Protein AF-0000000081107560 (afdb_homodimer)

Sequence (722 aa):
MDALKNELRTTYAALNATFRDHLESQGFDDAIIDHYVQVSMVKVSGILRAVSNPMQCFSANVGTGKLHRGLATLYIGKQLAKNEVTEEQSSQLCVLGWLVEMLGAHYLILDDIMDESTTRRGEPCWYRQPHIGLMAINDACILKSAIFFFLKKFLRQHPAYIDIVELFVDLGLHTELGQLGDLAAAKEEDIGTFTKEQYWSIVKEKSSYSISGPIMIALEYWRLATPKNLEQTHTFAVALGEYFQVNDDYIDVYGDYEITGKHGTDIQDNKCSWLITEALSRANKEQRSCLLQNYGKKEPSQIDVVKKVFGELDLPKAFKEYEETQRAKIEGIIAAMDEGEGLKREIFLMLFQGFRKGRQFMDALKNELRTTYAALNATFRDHLESQGFDDAIIDHYVQVSMVKVSGILRAVSNPMQCFSANVGTGKLHRGLATLYIGKQLAKNEVTEEQSSQLCVLGWLVEMLGAHYLILDDIMDESTTRRGEPCWYRQPHIGLMAINDACILKSAIFFFLKKFLRQHPAYIDIVELFVDLGLHTELGQLGDLAAAKEEDIGTFTKEQYWSIVKEKSSYSISGPIMIALEYWRLATPKNLEQTHTFAVALGEYFQVNDDYIDVYGDYEITGKHGTDIQDNKCSWLITEALSRANKEQRSCLLQNYGKKEPSQIDVVKKVFGELDLPKAFKEYEETQRAKIEGIIAAMDEGEGLKREIFLMLFQGFRKGRQF

Solvent-accessible surface area (backbone atoms only — not comparable to full-atom values): 37793 Å² total; per-residue (Å²): 110,68,67,58,49,51,54,42,56,62,50,46,57,54,54,44,52,52,48,46,50,49,43,53,72,72,63,55,53,64,70,57,46,44,42,44,50,44,58,41,63,40,65,57,92,82,40,73,34,70,38,70,34,71,74,7,56,45,44,51,49,45,70,42,81,71,52,30,56,18,49,46,16,32,51,46,34,61,67,58,45,89,58,85,77,45,72,67,55,49,50,48,35,34,51,52,10,50,40,52,33,28,47,50,31,23,49,51,51,49,47,35,58,60,66,63,50,64,62,50,95,85,33,65,24,70,44,66,34,88,92,41,37,59,55,39,56,50,50,26,50,38,38,49,33,45,40,55,53,50,43,54,72,72,32,58,83,44,92,41,31,67,61,48,54,51,45,55,43,50,45,48,36,44,33,41,52,15,46,46,43,49,56,56,49,30,64,48,83,58,64,83,70,58,42,60,68,56,36,50,53,30,40,53,37,38,35,22,40,71,57,31,44,33,55,52,52,29,27,32,70,71,70,41,63,40,73,65,54,47,48,52,44,48,55,49,17,40,52,50,22,45,52,50,50,46,50,50,46,48,35,26,66,72,37,57,40,94,78,68,68,34,82,29,56,51,47,33,56,30,46,69,39,58,65,58,29,52,42,64,75,68,45,51,73,68,52,40,49,50,40,66,72,22,57,43,34,77,51,66,72,33,43,49,51,43,53,47,51,42,54,76,68,41,45,69,58,54,48,52,54,48,49,56,53,51,50,53,50,47,52,51,52,51,71,67,57,73,46,88,72,60,52,59,59,65,57,57,53,50,54,54,52,24,54,69,72,71,35,63,85,109,67,67,58,49,51,55,42,56,61,50,48,57,55,54,45,51,52,51,45,52,49,42,54,72,73,63,55,54,64,72,56,47,44,42,44,50,43,58,40,63,39,66,56,93,82,40,73,34,70,39,71,37,70,74,8,57,45,44,50,49,44,71,42,80,72,51,28,56,18,50,45,15,33,52,45,36,61,68,58,45,90,58,87,77,46,72,67,55,49,51,48,36,34,51,52,9,50,41,50,32,28,47,51,31,22,50,50,52,48,47,34,58,60,66,64,48,64,61,50,94,83,33,65,25,69,41,67,35,88,93,41,36,58,55,39,55,50,50,24,51,38,39,48,35,45,40,55,52,50,42,52,73,74,34,59,83,43,92,37,32,66,61,48,53,51,44,55,43,52,46,48,37,44,33,41,54,16,46,45,44,50,56,56,49,30,64,49,83,59,65,84,70,58,39,59,67,58,37,50,55,31,39,52,37,39,36,20,42,70,59,30,44,33,54,52,51,28,26,34,69,69,71,41,63,40,72,66,53,48,50,54,45,48,56,48,17,38,52,51,23,46,52,49,50,48,50,50,47,47,35,27,67,70,38,56,39,93,78,69,66,33,82,30,57,50,46,34,55,30,46,71,39,58,63,57,31,53,42,65,75,68,43,51,74,70,54,42,50,50,38,67,72,23,57,43,34,75,52,65,72,33,45,49,51,44,52,47,50,42,52,75,67,41,45,69,59,54,48,52,55,48,49,54,54,50,50,52,49,47,51,51,53,50,70,68,56,74,45,87,70,61,52,58,60,65,57,56,53,49,55,54,52,23,54,69,72,71,35,63,83

Secondary structure (DSSP, 8-state):
-HHHHHHHHHHHHHHHHHHHHHHHHTT--HHHHHHHT-EEEEEETTEEEEEE-TTSHHHHHTSSS--HHHHHHHHHHHHH-SSPPPHHHHHHHHHHHHHHHHHHHHHHHHHHHHTT--EETTEE-GGGSTTTTTHHHHHHHHHHHHHHHHHHHHHTTSTTHHHHHHHHHHHHHHHHHHHHHHHHHHT-S-GGG--HHHHHHHHHHHHHHHHHHHHHHHHHHTT---HHHHHHHHHHHHHHHHHHHHHHHHHHHHS-HHHH---SHHHHTT---HHHHHHHHH--HHHHHHHHHHTT---HHHHHHHHHHHHHTTHHHHHHHHHHHHHHHHHHHHHT---TTS--HHHHHHHHHHHHTS---/-HHHHHHHHHHHHHHHHHHHHHHHHTT--HHHHHHHT-EEEEEETTEEEEEE-TTSHHHHHTSSS--HHHHHHHHHHHHH-SSPPPHHHHHHHHHHHHHHHHHHHHHHHHHHHHTT--EETTEE-GGGSTTTTTHHHHHHHHHHHHHHHHHHHHHTTSTTHHHHHHHHHHHHHHHHHHHHHHHHHHT-S-GGG--HHHHHHHHHHHHHHHHHHHHHHHHHHTT---HHHHHHHHHHHHHHHHHHHHHHHHHHHHS-HHHH---SHHHHTT---HHHHHHHHH--HHHHHHHHHHTT---HHHHHHHHHHHHHTTHHHHHHHHHHHHHHHHHHHHHT---TTS--HHHHHHHHHHHHTS---

InterPro domains:
  IPR000092 Polyprenyl synthetase-like [PF00348] (57-312)
  IPR008949 Isoprenoid synthase domain superfamily [G3DSA:1.10.600.10] (1-355)
  IPR008949 Isoprenoid synthase domain superfamily [SSF48576] (55-342)
  IPR033749 Polyprenyl synthetase, conserved site [PS00444] (240-252)
  IPR033749 Polyprenyl synthetase, conserved site [PS00723] (108-122)
  IPR039702 Farnesyl pyrophosphate synthase-like [PTHR11525] (55-353)

pLDDT: mean 87.37, std 13.81, range [34.19, 98.31]

Radius of gyration: 26.96 Å; Cα contacts (8 Å, |Δi|>4): 966; chains: 2; bounding box: 60×74×72 Å

Foldseek 3Di:
DVVLVVLLLVLVLVLLVVVLVVCVVVPHDPVVNCQARDQQQDQDPNDRDRDPPCNHLCCVQQVDDQLLLLSLLLVLLCVLDPDHQDPLNSSVSSLLSSLLSLLVSLVQLVVCVLLVPQDDPRHGRPLNPPPCNPVSNVSSVVSNVVSLVSLCVRPVPQPLSVVLVVLSVVLNVQQVVLVVLFSVQLPDLFLLPQAPVSQLVSLLRNQLSSQLVSNCNSCSRVVLNDPQSSVLSSVLSSLVSVLLQLVVQVCLDPNDCVVPVHHNSCQQSSTSGPLSNVLSVQDDPVLNVLSRVQGNHDDPVSSVSVSVSSVVSVVVVVNVVVNVVSVVVSVVSLVPRDCPSSDDSVSSVVCSVCVVVVNSD/DVVLVVLLLVLVVVLLVVVLVVCVVVPHDPVVNCQARDQQQDQDPNDRDRDPPCNHLCCVQQVDDQLLLLSLLLVLLCVLDPDHQDPLNSSVSSLLSSLLSLLVSLVQLVVCVLLVPQDDPRHGRPLNPPPCNPVSNVSSVVSNVVSLVSLCVRPVPQPLSVVLVVLSVVLNVQQVVLVVLFSVQLPDLFLLPQAPVSQLVSLLRNFLSSQLVSNCNSCSRVVLNDPQSSVLSSVLSSLVSVLLQLVVQCCLDPNDCVVPVHHNSCQQSSTSGPLSNVLSVQDDPVLNVLSRVQGNHDDPVSSVSVSVSSVVSVVVVVNVVVNVVSLVVSVVSLVPRDCPSSDDSVSSVVCSVCVVVVNSD

Nearest PDB structures (foldseek):
  8a70-assembly1_A  TM=9.250E-01  e=1.402E-19  Phaedon cochleariae
  4kk2-assembly1_B  TM=9.073E-01  e=6.675E-18  Artemisia spiciformis
  4p0x-assembly1_A-2  TM=8.686E-01  e=2.293E-18  Homo sapiens
  6b07-assembly2_C-2  TM=9.559E-01  e=7.237E-17  Choristoneura fumiferana
  6b06-assembly1_A  TM=9.512E-01  e=6.398E-17  Choristoneura fumiferana

Structure (mmCIF, N/CA/C/O backbone):
data_AF-0000000081107560-model_v1
#
loop_
_entity.id
_entity.type
_entity.pdbx_description
1 polymer '(2E,6E)-farnesyl diphosphate synthase'
#
loop_
_atom_site.group_PDB
_atom_site.id
_atom_site.type_symbol
_atom_site.label_atom_id
_atom_site.label_alt_id
_atom_site.label_comp_id
_atom_site.label_asym_id
_atom_site.label_entity_id
_atom_site.label_seq_id
_atom_site.pdbx_PDB_ins_code
_atom_site.Cartn_x
_atom_site.Cartn_y
_atom_site.Cartn_z
_atom_site.occupancy
_atom_site.B_iso_or_equiv
_atom_site.auth_seq_id
_atom_site.auth_comp_id
_atom_site.auth_asym_id
_atom_site.auth_atom_id
_atom_site.pdbx_PDB_model_num
ATOM 1 N N . MET A 1 1 ? -10.594 -9.305 -29.797 1 77.12 1 MET A N 1
ATOM 2 C CA . MET A 1 1 ? -9.641 -8.773 -28.812 1 77.12 1 MET A CA 1
ATOM 3 C C . MET A 1 1 ? -9.43 -7.277 -29.016 1 77.12 1 MET A C 1
ATOM 5 O O . MET A 1 1 ? -9.422 -6.512 -28.062 1 77.12 1 MET A O 1
ATOM 9 N N . ASP A 1 2 ? -9.523 -6.832 -30.234 1 80.88 2 ASP A N 1
ATOM 10 C CA . ASP A 1 2 ? -9.305 -5.418 -30.516 1 80.88 2 ASP A CA 1
ATOM 11 C C . ASP A 1 2 ? -10.477 -4.57 -30.016 1 80.88 2 ASP A C 1
ATOM 13 O O . ASP A 1 2 ? -10.273 -3.486 -29.469 1 80.88 2 ASP A O 1
ATOM 17 N N . ALA A 1 3 ? -11.648 -5.133 -30.188 1 86.56 3 ALA A N 1
ATOM 18 C CA . ALA A 1 3 ? -12.828 -4.402 -29.734 1 86.56 3 ALA A CA 1
ATOM 19 C C . ALA A 1 3 ? -12.82 -4.238 -28.219 1 86.56 3 ALA A C 1
ATOM 21 O O . ALA A 1 3 ? -13.164 -3.17 -27.703 1 86.56 3 ALA A O 1
ATOM 22 N N . LEU A 1 4 ? -12.469 -5.262 -27.547 1 89.69 4 LEU A N 1
ATOM 23 C CA . LEU A 1 4 ? -12.406 -5.211 -26.094 1 89.69 4 LEU A CA 1
ATOM 24 C C . LEU A 1 4 ? -11.328 -4.23 -25.625 1 89.69 4 LEU A C 1
ATOM 26 O O . LEU A 1 4 ? -11.531 -3.506 -24.656 1 89.69 4 LEU A O 1
ATOM 30 N N . LYS A 1 5 ? -10.234 -4.219 -26.297 1 89 5 LYS A N 1
ATOM 31 C CA . LYS A 1 5 ? -9.148 -3.303 -25.969 1 89 5 LYS A CA 1
ATOM 32 C C . LYS A 1 5 ? -9.586 -1.85 -26.141 1 89 5 LYS A C 1
ATOM 34 O O . LYS A 1 5 ? -9.266 -1.001 -25.297 1 89 5 LYS A O 1
ATOM 39 N N . ASN A 1 6 ? -10.281 -1.639 -27.219 1 88 6 ASN A N 1
ATOM 40 C CA . ASN A 1 6 ? -10.797 -0.293 -27.453 1 88 6 ASN A CA 1
ATOM 41 C C . ASN A 1 6 ? -11.797 0.121 -26.375 1 88 6 ASN A C 1
ATOM 43 O O . ASN A 1 6 ? -11.805 1.272 -25.938 1 88 6 ASN A O 1
ATOM 47 N N . GLU A 1 7 ? -12.625 -0.778 -26.062 1 89.94 7 GLU A N 1
ATOM 48 C CA . GLU A 1 7 ? -13.602 -0.509 -25.016 1 89.94 7 GLU A CA 1
ATOM 49 C C . GLU A 1 7 ? -12.914 -0.186 -23.688 1 89.94 7 GLU A C 1
ATOM 51 O O . GLU A 1 7 ? -13.297 0.761 -23 1 89.94 7 GLU A O 1
ATOM 56 N N . LEU A 1 8 ? -11.977 -0.967 -23.344 1 90.19 8 LEU A N 1
ATOM 57 C CA . LEU A 1 8 ? -11.203 -0.751 -22.125 1 90.19 8 LEU A CA 1
ATOM 58 C C . LEU A 1 8 ? -10.5 0.601 -22.156 1 90.19 8 LEU A C 1
ATOM 60 O O . LEU A 1 8 ? -10.57 1.366 -21.203 1 90.19 8 LEU A O 1
ATOM 64 N N . ARG A 1 9 ? -9.922 1.012 -23.234 1 86.06 9 ARG A N 1
ATOM 65 C CA . ARG A 1 9 ? -9.156 2.246 -23.359 1 86.06 9 ARG A CA 1
ATOM 66 C C . ARG A 1 9 ? -10.062 3.467 -23.297 1 86.06 9 ARG A C 1
ATOM 68 O O . ARG A 1 9 ? -9.672 4.512 -22.766 1 86.06 9 ARG A O 1
ATOM 75 N N . THR A 1 10 ? -11.203 3.32 -23.812 1 85.38 10 THR A N 1
ATOM 76 C CA . THR A 1 10 ? -12.148 4.43 -23.812 1 85.38 10 THR A CA 1
ATOM 77 C C . THR A 1 10 ? -12.578 4.781 -22.391 1 85.38 10 THR A C 1
ATOM 79 O O . THR A 1 10 ? -12.828 5.945 -22.078 1 85.38 10 THR A O 1
ATOM 82 N N . THR A 1 11 ? -12.578 3.771 -21.547 1 88.12 11 THR A N 1
ATOM 83 C CA . THR A 1 11 ? -13.023 3.992 -20.172 1 88.12 11 THR A CA 1
ATOM 84 C C . THR A 1 11 ? -11.898 4.598 -19.344 1 88.12 11 THR A C 1
ATOM 86 O O . THR A 1 11 ? -12.156 5.18 -18.281 1 88.12 11 THR A O 1
ATOM 89 N N . TYR A 1 12 ? -10.711 4.574 -19.844 1 84.44 12 TYR A N 1
ATOM 90 C CA . TYR A 1 12 ? -9.562 5.09 -19.094 1 84.44 12 TYR A CA 1
ATOM 91 C C . TYR A 1 12 ? -9.688 6.594 -18.875 1 84.44 12 TYR A C 1
ATOM 93 O O . TYR A 1 12 ? -9.336 7.102 -17.812 1 84.44 12 TYR A O 1
ATOM 101 N N . ALA A 1 13 ? -10.148 7.281 -19.891 1 80.06 13 ALA A N 1
ATOM 102 C CA . ALA A 1 13 ? -10.297 8.727 -19.812 1 80.06 13 ALA A CA 1
ATOM 103 C C . ALA A 1 13 ? -11.25 9.117 -18.688 1 80.06 13 ALA A C 1
ATOM 105 O O . ALA A 1 13 ? -11.047 10.125 -18 1 80.06 13 ALA A O 1
ATOM 106 N N . ALA A 1 14 ? -12.281 8.305 -18.562 1 84.25 14 ALA A N 1
ATOM 107 C CA . ALA A 1 14 ? -13.25 8.578 -17.5 1 84.25 14 ALA A CA 1
ATOM 108 C C . ALA A 1 14 ? -12.617 8.422 -16.125 1 84.25 14 ALA A C 1
ATOM 110 O O . ALA A 1 14 ? -12.914 9.188 -15.203 1 84.25 14 ALA A O 1
ATOM 111 N N . LEU A 1 15 ? -11.828 7.441 -15.922 1 88.19 15 LEU A N 1
ATOM 112 C CA . LEU A 1 15 ? -11.141 7.234 -14.648 1 88.19 15 LEU A CA 1
ATOM 113 C C . LEU A 1 15 ? -10.203 8.398 -14.344 1 88.19 15 LEU A C 1
ATOM 115 O O . LEU A 1 15 ? -10.188 8.914 -13.227 1 88.19 15 LEU A O 1
ATOM 119 N N . ASN A 1 16 ? -9.5 8.82 -15.344 1 85.12 16 ASN A N 1
ATOM 120 C CA . ASN A 1 16 ? -8.578 9.945 -15.188 1 85.12 16 ASN A CA 1
ATOM 121 C C . ASN A 1 16 ? -9.32 11.219 -14.805 1 85.12 16 ASN A C 1
ATOM 123 O O . ASN A 1 16 ? -8.891 11.938 -13.898 1 85.12 16 ASN A O 1
ATOM 127 N N . ALA A 1 17 ? -10.352 11.461 -15.516 1 85.5 17 ALA A N 1
ATOM 128 C CA . ALA A 1 17 ? -11.141 12.664 -15.242 1 85.5 17 ALA A CA 1
ATOM 129 C C . ALA A 1 17 ? -11.727 12.625 -13.836 1 85.5 17 ALA A C 1
ATOM 131 O O . ALA A 1 17 ? -11.75 13.648 -13.141 1 85.5 17 ALA A O 1
ATOM 132 N N . THR A 1 18 ? -12.211 11.461 -13.5 1 90.06 18 THR A N 1
ATOM 133 C CA . THR A 1 18 ? -12.812 11.297 -12.18 1 90.06 18 THR A CA 1
ATOM 134 C C . THR A 1 18 ? -11.781 11.555 -11.086 1 90.06 18 THR A C 1
ATOM 136 O O . THR A 1 18 ? -12.078 12.219 -10.094 1 90.06 18 THR A O 1
ATOM 139 N N . PHE A 1 19 ? -10.648 11.047 -11.219 1 89.75 19 PHE A N 1
ATOM 140 C CA . PHE A 1 19 ? -9.594 11.227 -10.227 1 89.75 19 PHE A CA 1
ATOM 141 C C . PHE A 1 19 ? -9.133 12.672 -10.18 1 89.75 19 PHE A C 1
ATOM 143 O O . PHE A 1 19 ? -8.922 13.234 -9.102 1 89.75 19 PHE A O 1
ATOM 150 N N . ARG A 1 20 ? -8.977 13.305 -11.297 1 87.69 20 ARG A N 1
ATOM 151 C CA . ARG A 1 20 ? -8.617 14.711 -11.367 1 87.69 20 ARG A CA 1
ATOM 152 C C . ARG A 1 20 ? -9.641 15.578 -10.633 1 87.69 20 ARG A C 1
ATOM 154 O O . ARG A 1 20 ? -9.266 16.453 -9.852 1 87.69 20 ARG A O 1
ATOM 161 N N . ASP A 1 21 ? -10.859 15.289 -10.945 1 89.69 21 ASP A N 1
ATOM 162 C CA . ASP A 1 21 ? -11.938 16.031 -10.305 1 89.69 21 ASP A CA 1
ATOM 163 C C . ASP A 1 21 ? -11.875 15.883 -8.781 1 89.69 21 ASP A C 1
ATOM 165 O O . ASP A 1 21 ? -12.125 16.844 -8.055 1 89.69 21 ASP A O 1
ATOM 169 N N . HIS A 1 22 ? -11.578 14.703 -8.391 1 89.75 22 HIS A N 1
ATOM 170 C CA . HIS A 1 22 ? -11.461 14.469 -6.957 1 89.75 22 HIS A CA 1
ATOM 171 C C . HIS A 1 22 ? -10.32 15.273 -6.352 1 89.75 22 HIS A C 1
ATOM 173 O O . HIS A 1 22 ? -10.492 15.922 -5.316 1 89.75 22 HIS A O 1
ATOM 179 N N . LEU A 1 23 ? -9.148 15.234 -6.934 1 87.62 23 LEU A N 1
ATOM 180 C CA . LEU A 1 23 ? -7.988 15.977 -6.438 1 87.62 23 LEU A CA 1
ATOM 181 C C . LEU A 1 23 ? -8.273 17.469 -6.398 1 87.62 23 LEU A C 1
ATOM 183 O O . LEU A 1 23 ? -7.957 18.141 -5.414 1 87.62 23 LEU A O 1
ATOM 187 N N . GLU A 1 24 ? -8.922 17.938 -7.422 1 86.62 24 GLU A N 1
ATOM 188 C CA . GLU A 1 24 ? -9.266 19.359 -7.492 1 86.62 24 GLU A CA 1
ATOM 189 C C . GLU A 1 24 ? -10.281 19.734 -6.418 1 86.62 24 GLU A C 1
ATOM 191 O O . GLU A 1 24 ? -10.141 20.766 -5.762 1 86.62 24 GLU A O 1
ATOM 196 N N . SER A 1 25 ? -11.258 18.922 -6.312 1 88.5 25 SER A N 1
ATOM 197 C CA . SER A 1 25 ? -12.305 19.203 -5.336 1 88.5 25 SER A CA 1
ATOM 198 C C . SER A 1 25 ? -11.758 19.203 -3.914 1 88.5 25 SER A C 1
ATOM 200 O O . SER A 1 25 ? -12.273 19.906 -3.043 1 88.5 25 SER A O 1
ATOM 202 N N . GLN A 1 26 ? -10.773 18.438 -3.684 1 83.88 26 GLN A N 1
ATOM 203 C CA . GLN A 1 26 ? -10.18 18.359 -2.354 1 83.88 26 GLN A CA 1
ATOM 204 C C . GLN A 1 26 ? -9.125 19.453 -2.156 1 83.88 26 GLN A C 1
ATOM 206 O O . GLN A 1 26 ? -8.547 19.562 -1.073 1 83.88 26 GLN A O 1
ATOM 211 N N . GLY A 1 27 ? -8.773 20.156 -3.221 1 80 27 GLY A N 1
ATOM 212 C CA . GLY A 1 27 ? -7.902 21.328 -3.123 1 80 27 GLY A CA 1
ATOM 213 C C . GLY A 1 27 ? -6.43 20.984 -3.213 1 80 27 GLY A C 1
ATOM 214 O O . GLY A 1 27 ? -5.582 21.703 -2.686 1 80 27 GLY A O 1
ATOM 215 N N . PHE A 1 28 ? -6.121 19.844 -3.771 1 82.31 28 PHE A N 1
ATOM 216 C CA . PHE A 1 28 ? -4.715 19.5 -3.945 1 82.31 28 PHE A CA 1
ATOM 217 C C . PHE A 1 28 ? -4.062 20.422 -4.98 1 82.31 28 PHE A C 1
ATOM 219 O O . PHE A 1 28 ? -4.723 20.875 -5.918 1 82.31 28 PHE A O 1
ATOM 226 N N . ASP A 1 29 ? -2.824 20.594 -4.816 1 77.94 29 ASP A N 1
ATOM 227 C CA . ASP A 1 29 ? -2.07 21.5 -5.672 1 77.94 29 ASP A CA 1
ATOM 228 C C . ASP A 1 29 ? -1.882 20.906 -7.07 1 77.94 29 ASP A C 1
ATOM 230 O O . ASP A 1 29 ? -1.937 19.688 -7.246 1 77.94 29 ASP A O 1
ATOM 234 N N . ASP A 1 30 ? -1.535 21.812 -7.941 1 75.94 30 ASP A N 1
ATOM 235 C CA . ASP A 1 30 ? -1.359 21.453 -9.344 1 75.94 30 ASP A CA 1
ATOM 236 C C . ASP A 1 30 ? -0.199 20.484 -9.523 1 75.94 30 ASP A C 1
ATOM 238 O O . ASP A 1 30 ? -0.234 19.625 -10.406 1 75.94 30 ASP A O 1
ATOM 242 N N . ALA A 1 31 ? 0.768 20.672 -8.711 1 75.62 31 ALA A N 1
ATOM 243 C CA . ALA A 1 31 ? 1.926 19.797 -8.828 1 75.62 31 ALA A CA 1
ATOM 244 C C . ALA A 1 31 ? 1.53 18.328 -8.609 1 75.62 31 ALA A C 1
ATOM 246 O O . ALA A 1 31 ? 2.035 17.438 -9.289 1 75.62 31 ALA A O 1
ATOM 247 N N . ILE A 1 32 ? 0.637 18.125 -7.652 1 80 32 ILE A N 1
ATOM 248 C CA . ILE A 1 32 ? 0.15 16.781 -7.359 1 80 32 ILE A CA 1
ATOM 249 C C . ILE A 1 32 ? -0.73 16.297 -8.508 1 80 32 ILE A C 1
ATOM 251 O O . ILE A 1 32 ? -0.58 15.164 -8.977 1 80 32 ILE A O 1
ATOM 255 N N . ILE A 1 33 ? -1.591 17.172 -8.961 1 81.06 33 ILE A N 1
ATOM 256 C CA . ILE A 1 33 ? -2.535 16.828 -10.016 1 81.06 33 ILE A CA 1
ATOM 257 C C . ILE A 1 33 ? -1.773 16.484 -11.289 1 81.06 33 ILE A C 1
ATOM 259 O O . ILE A 1 33 ? -2.047 15.461 -11.93 1 81.06 33 ILE A O 1
ATOM 263 N N . ASP A 1 34 ? -0.771 17.25 -11.586 1 77 34 ASP A N 1
ATOM 264 C CA . ASP A 1 34 ? -0.008 17.078 -12.82 1 77 34 ASP A CA 1
ATOM 265 C C . ASP A 1 34 ? 0.847 15.812 -12.758 1 77 34 ASP A C 1
ATOM 267 O O . ASP A 1 34 ? 1.14 15.195 -13.781 1 77 34 ASP A O 1
ATOM 271 N N . HIS A 1 35 ? 1.224 15.523 -11.586 1 78.31 35 HIS A N 1
ATOM 272 C CA . HIS A 1 35 ? 2.021 14.32 -11.406 1 78.31 35 HIS A CA 1
ATOM 273 C C . HIS A 1 35 ? 1.221 13.07 -11.75 1 78.31 35 HIS A C 1
ATOM 275 O O . HIS A 1 35 ? 1.778 12.086 -12.242 1 78.31 35 HIS A O 1
ATOM 281 N N . TYR A 1 36 ? -0.063 13.164 -11.625 1 72.19 36 TYR A N 1
ATOM 282 C CA . TYR A 1 36 ? -0.839 11.938 -11.789 1 72.19 36 TYR A CA 1
ATOM 283 C C . TYR A 1 36 ? -1.665 11.984 -13.07 1 72.19 36 TYR A C 1
ATOM 285 O O . TYR A 1 36 ? -1.852 10.969 -13.734 1 72.19 36 TYR A O 1
ATOM 293 N N . VAL A 1 37 ? -2.338 13.18 -13.359 1 63.81 37 VAL A N 1
ATOM 294 C CA . VAL A 1 37 ? -3.424 13.133 -14.336 1 63.81 37 VAL A CA 1
ATOM 295 C C . VAL A 1 37 ? -3.123 14.094 -15.484 1 63.81 37 VAL A C 1
ATOM 297 O O . VAL A 1 37 ? -3.857 14.133 -16.484 1 63.81 37 VAL A O 1
ATOM 300 N N . GLN A 1 38 ? -2.117 14.969 -15.508 1 54.19 38 GLN A N 1
ATOM 301 C CA . GLN A 1 38 ? -2.154 16 -16.531 1 54.19 38 GLN A CA 1
ATOM 302 C C . GLN A 1 38 ? -2.1 15.391 -17.938 1 54.19 38 GLN A C 1
ATOM 304 O O . GLN A 1 38 ? -1.279 14.508 -18.203 1 54.19 38 GLN A O 1
ATOM 309 N N . VAL A 1 39 ? -3.232 15.492 -18.516 1 45.91 39 VAL A N 1
ATOM 310 C CA . VAL A 1 39 ? -3.352 15.297 -19.953 1 45.91 39 VAL A CA 1
ATOM 311 C C . VAL A 1 39 ? -2.666 16.453 -20.688 1 45.91 39 VAL A C 1
ATOM 313 O O . VAL A 1 39 ? -2.93 17.625 -20.406 1 45.91 39 VAL A O 1
ATOM 316 N N . SER A 1 40 ? -1.482 16.312 -20.984 1 44.91 40 SER A N 1
ATOM 317 C CA . SER A 1 40 ? -1.002 17.359 -21.891 1 44.91 40 SER A CA 1
ATOM 318 C C . SER A 1 40 ? -1.749 17.312 -23.219 1 44.91 40 SER A C 1
ATOM 320 O O . SER A 1 40 ? -1.944 16.25 -23.797 1 44.91 40 SER A O 1
ATOM 322 N N . MET A 1 41 ? -2.605 18.266 -23.375 1 42.34 41 MET A N 1
ATOM 323 C CA . MET A 1 41 ? -3.176 18.469 -24.703 1 42.34 41 MET A CA 1
ATOM 324 C C . MET A 1 41 ? -2.135 19.031 -25.656 1 42.34 41 MET A C 1
ATOM 326 O O . MET A 1 41 ? -1.444 20 -25.328 1 42.34 41 MET A O 1
ATOM 330 N N . VAL A 1 42 ? -1.655 18.141 -26.484 1 42.16 42 VAL A N 1
ATOM 331 C CA . VAL A 1 42 ? -0.79 18.609 -27.562 1 42.16 42 VAL A CA 1
ATOM 332 C C . VAL A 1 42 ? -1.595 18.734 -28.859 1 42.16 42 VAL A C 1
ATOM 334 O O . VAL A 1 42 ? -2.523 17.969 -29.094 1 42.16 42 VAL A O 1
ATOM 337 N N . LYS A 1 43 ? -1.434 19.922 -29.281 1 43.25 43 LYS A N 1
ATOM 338 C CA . LYS A 1 43 ? -1.984 20.125 -30.609 1 43.25 43 LYS A CA 1
ATOM 339 C C . LYS A 1 43 ? -1.203 19.344 -31.656 1 43.25 43 LYS A C 1
ATOM 341 O O . LYS A 1 43 ? 0.003 19.531 -31.812 1 43.25 43 LYS A O 1
ATOM 346 N N . VAL A 1 44 ? -1.653 18.234 -32.031 1 36.62 44 VAL A N 1
ATOM 347 C CA . VAL A 1 44 ? -1.101 17.547 -33.188 1 36.62 44 VAL A CA 1
ATOM 348 C C . VAL A 1 44 ? -1.993 17.781 -34.406 1 36.62 44 VAL A C 1
ATOM 350 O O . VAL A 1 44 ? -3.16 17.375 -34.406 1 36.62 44 VAL A O 1
ATOM 353 N N . SER A 1 45 ? -1.465 18.297 -35.312 1 42.75 45 SER A N 1
ATOM 354 C CA . SER A 1 45 ? -2.088 18.672 -36.562 1 42.75 45 SER A CA 1
ATOM 355 C C . SER A 1 45 ? -3.314 19.547 -36.344 1 42.75 45 SER A C 1
ATOM 357 O O . SER A 1 45 ? -4.355 19.344 -36.969 1 42.75 45 SER A O 1
ATOM 359 N N . GLY A 1 46 ? -3.312 20.438 -35.344 1 46.44 46 GLY A N 1
ATOM 360 C CA . GLY A 1 46 ? -4.375 21.406 -35.125 1 46.44 46 GLY A CA 1
ATOM 361 C C . GLY A 1 46 ? -5.441 20.938 -34.156 1 46.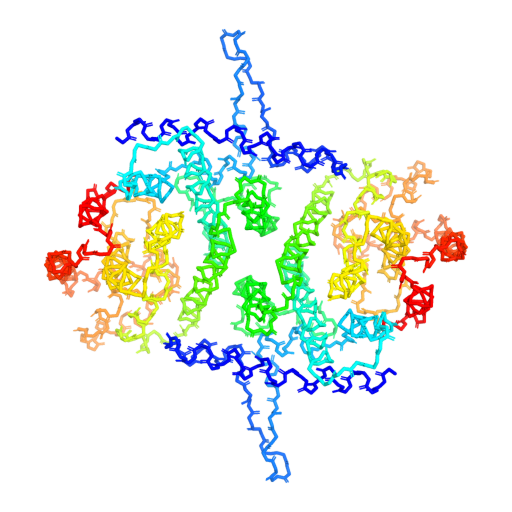44 46 GLY A C 1
ATOM 362 O O . GLY A 1 46 ? -6.348 21.688 -33.812 1 46.44 46 GLY A O 1
ATOM 363 N N . ILE A 1 47 ? -5.41 19.656 -34 1 44.69 47 ILE A N 1
ATOM 364 C CA . ILE A 1 47 ? -6.414 19.094 -33.094 1 44.69 47 ILE A CA 1
ATOM 365 C C . ILE A 1 47 ? -5.809 18.844 -31.719 1 44.69 47 ILE A C 1
ATOM 367 O O . ILE A 1 47 ? -4.742 18.25 -31.594 1 44.69 47 ILE A O 1
ATOM 371 N N . LEU A 1 48 ? -6.309 19.453 -30.844 1 38.69 48 LEU A N 1
ATOM 372 C CA . LEU A 1 48 ? -5.871 19.312 -29.469 1 38.69 48 LEU A CA 1
ATOM 373 C C . LEU A 1 48 ? -6.051 17.891 -28.984 1 38.69 48 LEU A C 1
ATOM 375 O O . LEU A 1 48 ? -7.152 17.344 -29.047 1 38.69 48 LEU A O 1
ATOM 379 N N . ARG A 1 49 ? -4.949 17.125 -29.094 1 38.31 49 ARG A N 1
ATOM 380 C CA . ARG A 1 49 ? -5.008 15.734 -28.641 1 38.31 49 ARG A CA 1
ATOM 381 C C . ARG A 1 49 ? -4.453 15.609 -27.219 1 38.31 49 ARG A C 1
ATOM 383 O O . ARG A 1 49 ? -3.498 16.312 -26.859 1 38.31 49 ARG A O 1
ATOM 390 N N . ALA A 1 50 ? -5.234 15.086 -26.438 1 40.69 50 ALA A N 1
ATOM 391 C CA . ALA A 1 50 ? -4.773 14.742 -25.094 1 40.69 50 ALA A CA 1
ATOM 392 C C . ALA A 1 50 ? -3.611 13.758 -25.141 1 40.69 50 ALA A C 1
ATOM 394 O O . ALA A 1 50 ? -3.707 12.711 -25.797 1 40.69 50 ALA A O 1
ATOM 395 N N . VAL A 1 51 ? -2.4 14.172 -25.25 1 39.53 51 VAL A N 1
ATOM 396 C CA . VAL A 1 51 ? -1.271 13.25 -25.203 1 39.53 51 VAL A CA 1
ATOM 397 C C . VAL A 1 51 ? -0.958 12.883 -23.766 1 39.53 51 VAL A C 1
ATOM 399 O O . VAL A 1 51 ? -0.968 13.75 -22.875 1 39.53 51 VAL A O 1
ATOM 402 N N . SER A 1 52 ? -1.195 11.672 -23.438 1 42.56 52 SER A N 1
ATOM 403 C CA . SER A 1 52 ? -0.76 11.125 -22.156 1 42.56 52 SER A CA 1
ATOM 404 C C . SER A 1 52 ? 0.681 11.516 -21.844 1 42.56 52 SER A C 1
ATOM 406 O O . SER A 1 52 ? 1.561 11.391 -22.703 1 42.56 52 SER A O 1
ATOM 408 N N . ASN A 1 53 ? 0.952 12.492 -21.266 1 43.22 53 ASN A N 1
ATOM 409 C CA . ASN A 1 53 ? 2.314 12.789 -20.844 1 43.22 53 ASN A CA 1
ATOM 410 C C . ASN A 1 53 ? 2.939 11.602 -20.109 1 43.22 53 ASN A C 1
ATOM 412 O O . ASN A 1 53 ? 2.43 11.164 -19.078 1 43.22 53 ASN A O 1
ATOM 416 N N . PRO A 1 54 ? 3.725 10.773 -20.859 1 40.69 54 PRO A N 1
ATOM 417 C CA . PRO A 1 54 ? 4.48 9.703 -20.188 1 40.69 54 PRO A CA 1
ATOM 418 C C . PRO A 1 54 ? 4.938 10.086 -18.781 1 40.69 54 PRO A C 1
ATOM 420 O O . PRO A 1 54 ? 5.422 9.242 -18.031 1 40.69 54 PRO A O 1
ATOM 423 N N . MET A 1 55 ? 4.754 11.32 -18.531 1 45.44 55 MET A N 1
ATOM 424 C CA . MET A 1 55 ? 5.301 11.797 -17.266 1 45.44 55 MET A CA 1
ATOM 425 C C . MET A 1 55 ? 4.305 11.602 -16.141 1 45.44 55 MET A C 1
ATOM 427 O O . MET A 1 55 ? 4.605 11.906 -14.984 1 45.44 55 MET A O 1
ATOM 431 N N . GLN A 1 56 ? 3.207 10.852 -16.516 1 65.06 56 GLN A N 1
ATOM 432 C CA . GLN A 1 56 ? 2.23 10.734 -15.445 1 65.06 56 GLN A CA 1
ATOM 433 C C . GLN A 1 56 ? 2.162 9.305 -14.914 1 65.06 56 GLN A C 1
ATOM 435 O O . GLN A 1 56 ? 2.176 8.352 -15.695 1 65.06 56 GLN A O 1
ATOM 440 N N . CYS A 1 57 ? 2.23 9.25 -13.68 1 72 57 CYS A N 1
ATOM 441 C CA . CYS A 1 57 ? 2.34 7.969 -13 1 72 57 CYS A CA 1
ATOM 442 C C . CYS A 1 57 ? 1.305 6.98 -13.523 1 72 57 CYS A C 1
ATOM 444 O O . CYS A 1 57 ? 1.641 5.844 -13.859 1 72 57 CYS A O 1
ATOM 446 N N . PHE A 1 58 ? 0.09 7.457 -13.766 1 74.31 58 PHE A N 1
ATOM 447 C CA . PHE A 1 58 ? -0.96 6.555 -14.219 1 74.31 58 PHE A CA 1
ATOM 448 C C . PHE A 1 58 ? -0.722 6.125 -15.664 1 74.31 58 PHE A C 1
ATOM 450 O O . PHE A 1 58 ? -0.736 4.93 -15.969 1 74.31 58 PHE A O 1
ATOM 457 N N . SER A 1 59 ? -0.502 7.086 -16.453 1 70.88 59 SER A N 1
ATOM 458 C CA . SER A 1 59 ? -0.34 6.797 -17.875 1 70.88 59 SER A CA 1
ATOM 459 C C . SER A 1 59 ? 0.924 5.984 -18.125 1 70.88 59 SER A C 1
ATOM 461 O O . SER A 1 59 ? 0.92 5.066 -18.953 1 70.88 59 SER A O 1
ATOM 463 N N . ALA A 1 60 ? 1.924 6.254 -17.391 1 74.38 60 ALA A N 1
ATOM 464 C CA . ALA A 1 60 ? 3.217 5.613 -17.625 1 74.38 60 ALA A CA 1
ATOM 465 C C . ALA A 1 60 ? 3.215 4.18 -17.094 1 74.38 60 ALA A C 1
ATOM 467 O O . ALA A 1 60 ? 3.906 3.314 -17.641 1 74.38 60 ALA A O 1
ATOM 468 N N . ASN A 1 61 ? 2.359 3.898 -16.141 1 78.81 61 ASN A N 1
ATOM 469 C CA . ASN A 1 61 ? 2.496 2.611 -15.461 1 78.81 61 ASN A CA 1
ATOM 470 C C . ASN A 1 61 ? 1.251 1.748 -15.641 1 78.81 61 ASN A C 1
ATOM 472 O O . ASN A 1 61 ? 1.313 0.524 -15.508 1 78.81 61 ASN A O 1
ATOM 476 N N . VAL A 1 62 ? 0.132 2.318 -15.852 1 78.69 62 VAL A N 1
ATOM 477 C CA . VAL A 1 62 ? -1.119 1.572 -15.945 1 78.69 62 VAL A CA 1
ATOM 478 C C . VAL A 1 62 ? -1.582 1.516 -17.406 1 78.69 62 VAL A C 1
ATOM 480 O O . VAL A 1 62 ? -2.025 0.468 -17.875 1 78.69 62 VAL A O 1
ATOM 483 N N . GLY A 1 63 ? -1.461 2.629 -18.062 1 70.31 63 GLY A N 1
ATOM 484 C CA . GLY A 1 63 ? -2.02 2.76 -19.391 1 70.31 63 GLY A CA 1
ATOM 485 C C . GLY A 1 63 ? -1.128 2.172 -20.469 1 70.31 63 GLY A C 1
ATOM 486 O O . GLY A 1 63 ? -1.465 2.217 -21.656 1 70.31 63 GLY A O 1
ATOM 487 N N . THR A 1 64 ? -0.03 1.645 -19.984 1 66.94 64 THR A N 1
ATOM 488 C CA . THR A 1 64 ? 0.917 1.126 -20.969 1 66.94 64 THR A CA 1
ATOM 489 C C . THR A 1 64 ? 0.983 -0.397 -20.906 1 66.94 64 THR A C 1
ATOM 491 O O . THR A 1 64 ? 0.367 -1.015 -20.031 1 66.94 64 THR A O 1
ATOM 494 N N . GLY A 1 65 ? 1.47 -0.969 -21.891 1 66.62 65 GLY A N 1
ATOM 495 C CA . GLY A 1 65 ? 1.676 -2.408 -21.922 1 66.62 65 GLY A CA 1
ATOM 496 C C . GLY A 1 65 ? 0.557 -3.158 -22.609 1 66.62 65 GLY A C 1
ATOM 497 O O . GLY A 1 65 ? -0.276 -2.551 -23.297 1 66.62 65 GLY A O 1
ATOM 498 N N . LYS A 1 66 ? 0.531 -4.418 -22.391 1 70.69 66 LYS A N 1
ATOM 499 C CA . LYS A 1 66 ? -0.366 -5.305 -23.125 1 70.69 66 LYS A CA 1
ATOM 500 C C . LYS A 1 66 ? -1.728 -5.398 -22.453 1 70.69 66 LYS A C 1
ATOM 502 O O . LYS A 1 66 ? -2.703 -5.848 -23.047 1 70.69 66 LYS A O 1
ATOM 507 N N . LEU A 1 67 ? -1.915 -4.941 -21.297 1 84.69 67 LEU A N 1
ATOM 508 C CA . LEU A 1 67 ? -3.156 -4.871 -20.531 1 84.69 67 LEU A CA 1
ATOM 509 C C . LEU A 1 67 ? -3.83 -6.234 -20.453 1 84.69 67 LEU A C 1
ATOM 511 O O . LEU A 1 67 ? -5.051 -6.34 -20.594 1 84.69 67 LEU A O 1
ATOM 515 N N . HIS A 1 68 ? -3.082 -7.293 -20.375 1 83.81 68 HIS A N 1
ATOM 516 C CA . HIS A 1 68 ? -3.59 -8.656 -20.438 1 83.81 68 HIS A CA 1
ATOM 517 C C . HIS A 1 68 ? -4.574 -8.922 -19.297 1 83.81 68 HIS A C 1
ATOM 519 O O . HIS A 1 68 ? -5.625 -9.531 -19.516 1 83.81 68 HIS A O 1
ATOM 525 N N . ARG A 1 69 ? -4.312 -8.492 -18.203 1 88.69 69 ARG A N 1
ATOM 526 C CA . ARG A 1 69 ? -5.152 -8.812 -17.047 1 88.69 69 ARG A CA 1
ATOM 527 C C . ARG A 1 69 ? -6.473 -8.047 -17.109 1 88.69 69 ARG A C 1
ATOM 529 O O . ARG A 1 69 ? -7.527 -8.602 -16.781 1 88.69 69 ARG A O 1
ATOM 536 N N . GLY A 1 70 ? -6.367 -6.77 -17.469 1 91.88 70 GLY A N 1
ATOM 537 C CA . GLY A 1 70 ? -7.586 -5.992 -17.625 1 91.88 70 GLY A CA 1
ATOM 538 C C . GLY A 1 70 ? -8.492 -6.52 -18.719 1 91.88 70 GLY A C 1
ATOM 539 O O . GLY A 1 70 ? -9.711 -6.613 -18.531 1 91.88 70 GLY A O 1
ATOM 540 N N . LEU A 1 71 ? -7.879 -6.867 -19.797 1 91.62 71 LEU A N 1
ATOM 541 C CA . LEU A 1 71 ? -8.641 -7.418 -20.922 1 91.62 71 LEU A CA 1
ATOM 542 C C . LEU A 1 71 ? -9.266 -8.758 -20.547 1 91.62 71 LEU A C 1
ATOM 544 O O . LEU A 1 71 ? -10.406 -9.047 -20.922 1 91.62 71 LEU A O 1
ATOM 548 N N . ALA A 1 72 ? -8.5 -9.539 -19.844 1 92.38 72 ALA A N 1
ATOM 549 C CA . ALA A 1 72 ? -9.047 -10.805 -19.359 1 92.38 72 ALA A CA 1
ATOM 550 C C . ALA A 1 72 ? -10.25 -10.586 -18.453 1 92.38 72 ALA A C 1
ATOM 552 O O . ALA A 1 72 ? -11.273 -11.273 -18.578 1 92.38 72 ALA A O 1
ATOM 553 N N . THR A 1 73 ? -10.195 -9.664 -17.578 1 95.25 73 THR A N 1
ATOM 554 C CA . THR A 1 73 ? -11.297 -9.367 -16.656 1 95.25 73 THR A CA 1
ATOM 555 C C . THR A 1 73 ? -12.555 -8.984 -17.438 1 95.25 73 THR A C 1
ATOM 557 O O . THR A 1 73 ? -13.641 -9.492 -17.156 1 95.25 73 THR A O 1
ATOM 560 N N . LEU A 1 74 ? -12.336 -8.07 -18.406 1 95.5 74 LEU A N 1
ATOM 561 C CA . LEU A 1 74 ? -13.461 -7.617 -19.219 1 95.5 74 LEU A CA 1
ATOM 562 C C . LEU A 1 74 ? -14.039 -8.766 -20.047 1 95.5 74 LEU A C 1
ATOM 564 O O . LEU A 1 74 ? -15.25 -8.961 -20.078 1 95.5 74 LEU A O 1
ATOM 568 N N . TYR A 1 75 ? -13.172 -9.516 -20.672 1 94.75 75 TYR A N 1
ATOM 569 C CA . TYR A 1 75 ? -13.594 -10.641 -21.5 1 94.75 75 TYR A CA 1
ATOM 570 C C . TYR A 1 75 ? -14.367 -11.656 -20.672 1 94.75 75 TYR A C 1
ATOM 572 O O . TYR A 1 75 ? -15.469 -12.062 -21.047 1 94.75 75 TYR A O 1
ATOM 580 N N . ILE A 1 76 ? -13.812 -12.07 -19.594 1 96.19 76 ILE A N 1
ATOM 581 C CA . ILE A 1 76 ? -14.43 -13.078 -18.734 1 96.19 76 ILE A CA 1
ATOM 582 C C . ILE A 1 76 ? -15.758 -12.555 -18.188 1 96.19 76 ILE A C 1
ATOM 584 O O . ILE A 1 76 ? -16.75 -13.281 -18.172 1 96.19 76 ILE A O 1
ATOM 588 N N . GLY A 1 77 ? -15.75 -11.305 -17.719 1 97.25 77 GLY A N 1
ATOM 589 C CA . GLY A 1 77 ? -16.984 -10.695 -17.234 1 97.25 77 GLY A CA 1
ATOM 590 C C . GLY A 1 77 ? -18.109 -10.75 -18.266 1 97.25 77 GLY A C 1
ATOM 591 O O . GLY A 1 77 ? -19.25 -11.062 -17.922 1 97.25 77 GLY A O 1
ATOM 592 N N . LYS A 1 78 ? -17.781 -10.469 -19.469 1 96.31 78 LYS A N 1
ATOM 593 C CA . LYS A 1 78 ? -18.797 -10.477 -20.5 1 96.31 78 LYS A CA 1
ATOM 594 C C . LYS A 1 78 ? -19.234 -11.898 -20.844 1 96.31 78 LYS A C 1
ATOM 596 O O . LYS A 1 78 ? -20.422 -12.141 -21.125 1 96.31 78 LYS A O 1
ATOM 601 N N . GLN A 1 79 ? -18.344 -12.844 -20.781 1 95.69 79 GLN A N 1
ATOM 602 C CA . GLN A 1 79 ? -18.656 -14.227 -21.109 1 95.69 79 GLN A CA 1
ATOM 603 C C . GLN A 1 79 ? -19.531 -14.867 -20.047 1 95.69 79 GLN A C 1
ATOM 605 O O . GLN A 1 79 ? -20.359 -15.734 -20.344 1 95.69 79 GLN A O 1
ATOM 610 N N . LEU A 1 80 ? -19.453 -14.445 -18.828 1 97 80 LEU A N 1
ATOM 611 C CA . LEU A 1 80 ? -20.172 -15.055 -17.703 1 97 80 LEU A CA 1
ATOM 612 C C . LEU A 1 80 ? -21.594 -14.523 -17.625 1 97 80 LEU A C 1
ATOM 614 O O . LEU A 1 80 ? -22.422 -15.094 -16.906 1 97 80 LEU A O 1
ATOM 618 N N . ALA A 1 81 ? -21.797 -13.445 -18.344 1 96.38 81 ALA A N 1
ATOM 619 C CA . ALA A 1 81 ? -23.125 -12.844 -18.281 1 96.38 81 ALA A CA 1
ATOM 620 C C . ALA A 1 81 ? -24.203 -13.805 -18.781 1 96.38 81 ALA A C 1
ATOM 622 O O . ALA A 1 81 ? -24 -14.484 -19.797 1 96.38 81 ALA A O 1
ATOM 623 N N . LYS A 1 82 ? -25.234 -13.914 -18.047 1 92.69 82 LYS A N 1
ATOM 624 C CA . LYS A 1 82 ? -26.359 -14.758 -18.453 1 92.69 82 LYS A CA 1
ATOM 625 C C . LYS A 1 82 ? -27.188 -14.078 -19.547 1 92.69 82 LYS A C 1
ATOM 627 O O . LYS A 1 82 ? -27.766 -14.75 -20.406 1 92.69 82 LYS A O 1
ATOM 632 N N . ASN A 1 83 ? -27.328 -12.828 -19.422 1 93.31 83 ASN A N 1
ATOM 633 C CA . ASN A 1 83 ? -28.078 -12.008 -20.375 1 93.31 83 ASN A CA 1
ATOM 634 C C . ASN A 1 83 ? -27.156 -11.016 -21.078 1 93.31 83 ASN A C 1
ATOM 636 O O . ASN A 1 83 ? -25.953 -10.977 -20.812 1 93.31 83 ASN A O 1
ATOM 640 N N . GLU A 1 84 ? -27.75 -10.312 -21.938 1 95.38 84 GLU A N 1
ATOM 641 C CA . GLU A 1 84 ? -27 -9.273 -22.625 1 95.38 84 GLU A CA 1
ATOM 642 C C . GLU A 1 84 ? -26.406 -8.273 -21.625 1 95.38 84 GLU A C 1
ATOM 644 O O . GLU A 1 84 ? -27.094 -7.844 -20.688 1 95.38 84 GLU A O 1
ATOM 649 N N . VAL A 1 85 ? -25.188 -7.98 -21.812 1 96.81 85 VAL A N 1
ATOM 650 C CA . VAL A 1 85 ? -24.484 -7.051 -20.938 1 96.81 85 VAL A CA 1
ATOM 651 C C . VAL A 1 85 ? -24.922 -5.621 -21.25 1 96.81 85 VAL A C 1
ATOM 653 O O . VAL A 1 85 ? -24.781 -5.156 -22.391 1 96.81 85 VAL A O 1
ATOM 656 N N . THR A 1 86 ? -25.438 -4.914 -20.344 1 96.94 86 THR A N 1
ATOM 657 C CA . THR A 1 86 ? -25.859 -3.529 -20.531 1 96.94 86 THR A CA 1
ATOM 658 C C . THR A 1 86 ? -24.641 -2.611 -20.625 1 96.94 86 THR A C 1
ATOM 660 O O . THR A 1 86 ? -23.516 -3.014 -20.281 1 96.94 86 THR A O 1
ATOM 663 N N . GLU A 1 87 ? -24.875 -1.426 -21.047 1 94.81 87 GLU A N 1
ATOM 664 C CA . GLU A 1 87 ? -23.797 -0.443 -21.125 1 94.81 87 GLU A CA 1
ATOM 665 C C . GLU A 1 87 ? -23.203 -0.168 -19.75 1 94.81 87 GLU A C 1
ATOM 667 O O . GLU A 1 87 ? -21.984 -0.024 -19.609 1 94.81 87 GLU A O 1
ATOM 672 N N . GLU A 1 88 ? -24.062 -0.084 -18.797 1 95.19 88 GLU A N 1
ATOM 673 C CA . GLU A 1 88 ? -23.609 0.152 -17.438 1 95.19 88 GLU A CA 1
ATOM 674 C C . GLU A 1 88 ? -22.75 -1.003 -16.922 1 95.19 88 GLU A C 1
ATOM 676 O O . GLU A 1 88 ? -21.719 -0.784 -16.297 1 95.19 88 GLU A O 1
ATOM 681 N N . GLN A 1 89 ? -23.219 -2.168 -17.188 1 97 89 GLN A N 1
ATOM 682 C CA . GLN A 1 89 ? -22.484 -3.352 -16.781 1 97 89 GLN A CA 1
ATOM 683 C C . GLN A 1 89 ? -21.141 -3.43 -17.5 1 97 89 GLN A C 1
ATOM 685 O O . GLN A 1 89 ? -20.109 -3.748 -16.891 1 97 89 GLN A O 1
ATOM 690 N N . SER A 1 90 ? -21.172 -3.146 -18.75 1 96.5 90 SER A N 1
ATOM 691 C CA . SER A 1 90 ? -19.938 -3.131 -19.516 1 96.5 90 SER A CA 1
ATOM 692 C C . SER A 1 90 ? -18.953 -2.096 -18.969 1 96.5 90 SER A C 1
ATOM 694 O O . SER A 1 90 ? -17.766 -2.365 -18.859 1 96.5 90 SER A O 1
ATOM 696 N N . SER A 1 91 ? -19.438 -0.94 -18.641 1 95.81 91 SER A N 1
ATOM 697 C CA . SER A 1 91 ? -18.609 0.119 -18.078 1 95.81 91 SER A CA 1
ATOM 698 C C . SER A 1 91 ? -18 -0.309 -16.734 1 95.81 91 SER A C 1
ATOM 700 O O . SER A 1 91 ? -16.828 -0.061 -16.469 1 95.81 91 SER A O 1
ATOM 702 N N . GLN A 1 92 ? -18.781 -0.922 -15.953 1 97.56 92 GLN A N 1
ATOM 703 C CA . GLN A 1 92 ? -18.312 -1.383 -14.648 1 97.56 92 GLN A CA 1
ATOM 704 C C . GLN A 1 92 ? -17.25 -2.469 -14.805 1 97.56 92 GLN A C 1
ATOM 706 O O . GLN A 1 92 ? -16.266 -2.49 -14.062 1 97.56 92 GLN A O 1
ATOM 711 N N . LEU A 1 93 ? -17.453 -3.338 -15.727 1 97.94 93 LEU A N 1
ATOM 712 C CA . LEU A 1 93 ? -16.469 -4.379 -15.984 1 97.94 93 LEU A CA 1
ATOM 713 C C . LEU A 1 93 ? -15.172 -3.775 -16.5 1 97.94 93 LEU A C 1
ATOM 715 O O . LEU A 1 93 ? -14.086 -4.25 -16.156 1 97.94 93 LEU A O 1
ATOM 719 N N . CYS A 1 94 ? -15.266 -2.74 -17.297 1 96.56 94 CYS A N 1
ATOM 720 C CA . CYS A 1 94 ? -14.078 -2.029 -17.75 1 96.56 94 CYS A CA 1
ATOM 721 C C . CYS A 1 94 ? -13.336 -1.396 -16.578 1 96.56 94 CYS A C 1
ATOM 723 O O . CYS A 1 94 ? -12.109 -1.47 -16.5 1 96.56 94 CYS A O 1
ATOM 725 N N . VAL A 1 95 ? -14.086 -0.775 -15.688 1 96.44 95 VAL A N 1
ATOM 726 C CA . VAL A 1 95 ? -13.484 -0.184 -14.5 1 96.44 95 VAL A CA 1
ATOM 727 C C . VAL A 1 95 ? -12.727 -1.255 -13.719 1 96.44 95 VAL A C 1
ATOM 729 O O . VAL A 1 95 ? -11.562 -1.063 -13.359 1 96.44 95 VAL A O 1
ATOM 732 N N . LEU A 1 96 ? -13.367 -2.381 -13.539 1 97.5 96 LEU A N 1
ATOM 733 C CA . LEU A 1 96 ? -12.727 -3.471 -12.805 1 97.5 96 LEU A CA 1
ATOM 734 C C . LEU A 1 96 ? -11.461 -3.934 -13.516 1 97.5 96 LEU A C 1
ATOM 736 O O . LEU A 1 96 ? -10.461 -4.242 -12.875 1 97.5 96 LEU A O 1
ATOM 740 N N . GLY A 1 97 ? -11.516 -3.996 -14.836 1 95.12 97 GLY A N 1
ATOM 741 C CA . GLY A 1 97 ? -10.32 -4.312 -15.602 1 95.12 97 GLY A CA 1
ATOM 742 C C . GLY A 1 97 ? -9.172 -3.361 -15.336 1 95.12 97 GLY A C 1
ATOM 743 O O . GLY A 1 97 ? -8.039 -3.793 -15.133 1 95.12 97 GLY A O 1
ATOM 744 N N . TRP A 1 98 ? -9.453 -2.096 -15.273 1 93.81 98 TRP A N 1
ATOM 745 C CA . TRP A 1 98 ? -8.43 -1.092 -15.016 1 93.81 98 TRP A CA 1
ATOM 746 C C . TRP A 1 98 ? -7.895 -1.211 -13.594 1 93.81 98 TRP A C 1
ATOM 748 O O . TRP A 1 98 ? -6.711 -0.982 -13.344 1 93.81 98 TRP A O 1
ATOM 758 N N . LEU A 1 99 ? -8.781 -1.531 -12.68 1 95.25 99 LEU A N 1
ATOM 759 C CA . LEU A 1 99 ? -8.344 -1.667 -11.297 1 95.25 99 LEU A CA 1
ATOM 760 C C . LEU A 1 99 ? -7.379 -2.836 -11.141 1 95.25 99 LEU A C 1
ATOM 762 O O . LEU A 1 99 ? -6.434 -2.768 -10.352 1 95.25 99 LEU A O 1
ATOM 766 N N . VAL A 1 100 ? -7.578 -3.873 -11.891 1 94 100 VAL A N 1
ATOM 767 C CA . VAL A 1 100 ? -6.645 -4.996 -11.898 1 94 100 VAL A CA 1
ATOM 768 C C . VAL A 1 100 ? -5.305 -4.543 -12.469 1 94 100 VAL A C 1
ATOM 770 O O . VAL A 1 100 ? -4.246 -4.906 -11.945 1 94 100 VAL A O 1
ATOM 773 N N . GLU A 1 101 ? -5.355 -3.77 -13.508 1 92.75 101 GLU A N 1
ATOM 774 C CA . GLU A 1 101 ? -4.125 -3.238 -14.086 1 92.75 101 GLU A CA 1
ATOM 775 C C . GLU A 1 101 ? -3.398 -2.328 -13.102 1 92.75 101 GLU A C 1
ATOM 777 O O . GLU A 1 101 ? -2.168 -2.332 -13.039 1 92.75 101 GLU A O 1
ATOM 782 N N . MET A 1 102 ? -4.145 -1.54 -12.383 1 92.5 102 MET A N 1
ATOM 783 C CA . MET A 1 102 ? -3.555 -0.652 -11.391 1 92.5 102 MET A CA 1
ATOM 784 C C . MET A 1 102 ? -2.861 -1.452 -10.289 1 92.5 102 MET A C 1
ATOM 786 O O . MET A 1 102 ? -1.778 -1.08 -9.836 1 92.5 102 MET A O 1
ATOM 790 N N . LEU A 1 103 ? -3.496 -2.488 -9.875 1 92.88 103 LEU A N 1
ATOM 791 C CA . LEU A 1 103 ? -2.893 -3.352 -8.867 1 92.88 103 LEU A CA 1
ATOM 792 C C . LEU A 1 103 ? -1.58 -3.941 -9.367 1 92.88 103 LEU A C 1
ATOM 794 O O . LEU A 1 103 ? -0.59 -3.979 -8.633 1 92.88 103 LEU A O 1
ATOM 798 N N . GLY A 1 104 ? -1.624 -4.398 -10.594 1 90.56 104 GLY A N 1
ATOM 799 C CA . GLY A 1 104 ? -0.397 -4.895 -11.203 1 90.56 104 GLY A CA 1
ATOM 800 C C . GLY A 1 104 ? 0.701 -3.848 -11.258 1 90.56 104 GLY A C 1
ATOM 801 O O . GLY A 1 104 ? 1.858 -4.137 -10.953 1 90.56 104 GLY A O 1
ATOM 802 N N . ALA A 1 105 ? 0.32 -2.654 -11.648 1 92.06 105 ALA A N 1
ATOM 803 C CA . ALA A 1 105 ? 1.285 -1.562 -11.742 1 92.06 105 ALA A CA 1
ATOM 804 C C . ALA A 1 105 ? 1.893 -1.248 -10.383 1 92.06 105 ALA A C 1
ATOM 806 O O . ALA A 1 105 ? 3.088 -0.958 -10.281 1 92.06 105 ALA A O 1
ATOM 807 N N . HIS A 1 106 ? 1.085 -1.28 -9.352 1 94 106 HIS A N 1
ATOM 808 C CA . HIS A 1 106 ? 1.557 -1.103 -7.984 1 94 106 HIS A CA 1
ATOM 809 C C . HIS A 1 106 ? 2.684 -2.078 -7.656 1 94 106 HIS A C 1
ATOM 811 O O . HIS A 1 106 ? 3.74 -1.671 -7.172 1 94 106 HIS A O 1
ATOM 817 N N . TYR A 1 107 ? 2.502 -3.268 -7.992 1 91.75 107 TYR A N 1
ATOM 818 C CA . TYR A 1 107 ? 3.48 -4.297 -7.652 1 91.75 107 TYR A CA 1
ATOM 819 C C . TYR A 1 107 ? 4.723 -4.176 -8.523 1 91.75 107 TYR A C 1
ATOM 821 O O . TYR A 1 107 ? 5.844 -4.391 -8.055 1 91.75 107 TYR A O 1
ATOM 829 N N . LEU A 1 108 ? 4.543 -3.869 -9.789 1 89.94 108 LEU A N 1
ATOM 830 C CA . LEU A 1 108 ? 5.68 -3.781 -10.703 1 89.94 108 LEU A CA 1
ATOM 831 C C . LEU A 1 108 ? 6.617 -2.646 -10.297 1 89.94 108 LEU A C 1
ATOM 833 O O . LEU A 1 108 ? 7.84 -2.805 -10.32 1 89.94 108 LEU A O 1
ATOM 837 N N . ILE A 1 109 ? 6.039 -1.518 -9.922 1 94.19 109 ILE A N 1
ATOM 838 C CA . ILE A 1 109 ? 6.852 -0.38 -9.5 1 94.19 109 ILE A CA 1
ATOM 839 C C . ILE A 1 109 ? 7.684 -0.767 -8.281 1 94.19 109 ILE A C 1
ATOM 841 O O . ILE A 1 109 ? 8.891 -0.526 -8.242 1 94.19 109 ILE A O 1
ATOM 845 N N . LEU A 1 110 ? 7.078 -1.401 -7.344 1 96.06 110 LEU A N 1
ATOM 846 C CA . LEU A 1 110 ? 7.758 -1.754 -6.105 1 96.06 110 LEU A CA 1
ATOM 847 C C . LEU A 1 110 ? 8.789 -2.857 -6.344 1 96.06 110 LEU A C 1
ATOM 849 O O . LEU A 1 110 ? 9.891 -2.811 -5.797 1 96.06 110 LEU A O 1
ATOM 853 N N . ASP A 1 111 ? 8.391 -3.789 -7.16 1 91.38 111 ASP A N 1
ATOM 854 C CA . ASP A 1 111 ? 9.312 -4.871 -7.5 1 91.38 111 ASP A CA 1
ATOM 855 C C . ASP A 1 111 ? 10.57 -4.332 -8.164 1 91.38 111 ASP A C 1
ATOM 857 O O . ASP A 1 111 ? 11.68 -4.773 -7.855 1 91.38 111 ASP A O 1
ATOM 861 N N . ASP A 1 112 ? 10.375 -3.439 -9.086 1 91.88 112 ASP A N 1
ATOM 862 C CA . ASP A 1 112 ? 11.516 -2.832 -9.781 1 91.88 112 ASP A CA 1
ATOM 863 C C . ASP A 1 112 ? 12.461 -2.156 -8.789 1 91.88 112 ASP A C 1
ATOM 865 O O . ASP A 1 112 ? 13.68 -2.193 -8.961 1 91.88 112 ASP A O 1
ATOM 869 N N . ILE A 1 113 ? 11.953 -1.593 -7.773 1 94.88 113 ILE A N 1
ATOM 870 C CA . ILE A 1 113 ? 12.758 -0.904 -6.77 1 94.88 113 ILE A CA 1
ATOM 871 C C . ILE A 1 113 ? 13.453 -1.928 -5.879 1 94.88 113 ILE A C 1
ATOM 873 O O . ILE A 1 113 ? 14.672 -1.849 -5.668 1 94.88 113 ILE A O 1
ATOM 877 N N . MET A 1 114 ? 12.75 -2.898 -5.441 1 91.38 114 MET A N 1
ATOM 878 C CA . MET A 1 114 ? 13.289 -3.879 -4.508 1 91.38 114 MET A CA 1
ATOM 879 C C . MET A 1 114 ? 14.367 -4.734 -5.176 1 91.38 114 MET A C 1
ATOM 881 O O . MET A 1 114 ? 15.328 -5.148 -4.527 1 91.38 114 MET A O 1
ATOM 885 N N . ASP A 1 115 ? 14.211 -4.887 -6.5 1 85.44 115 ASP A N 1
ATOM 886 C CA . ASP A 1 115 ? 15.164 -5.688 -7.262 1 85.44 115 ASP A CA 1
ATOM 887 C C . ASP A 1 115 ? 16.266 -4.812 -7.863 1 85.44 115 ASP A C 1
ATOM 889 O O . ASP A 1 115 ? 17.172 -5.316 -8.523 1 85.44 115 ASP A O 1
ATOM 893 N N . GLU A 1 116 ? 16.109 -3.555 -7.703 1 88.19 116 GLU A N 1
ATOM 894 C CA . GLU A 1 116 ? 17.031 -2.592 -8.305 1 88.19 116 GLU A CA 1
ATOM 895 C C . GLU A 1 116 ? 17.109 -2.773 -9.82 1 88.19 116 GLU A C 1
ATOM 897 O O . GLU A 1 116 ? 18.203 -2.781 -10.391 1 88.19 116 GLU A O 1
ATOM 902 N N . SER A 1 117 ? 15.984 -3.037 -10.352 1 85.56 117 SER A N 1
ATOM 903 C CA . SER A 1 117 ? 15.914 -3.195 -11.797 1 85.56 117 SER A CA 1
ATOM 904 C C . SER A 1 117 ? 16.203 -1.88 -12.516 1 85.56 117 SER A C 1
ATOM 906 O O . SER A 1 117 ? 15.891 -0.806 -12 1 85.56 117 SER A O 1
ATOM 908 N N . THR A 1 118 ? 16.719 -1.978 -13.742 1 87.88 118 THR A N 1
ATOM 909 C CA . THR A 1 118 ? 17.109 -0.769 -14.461 1 87.88 118 THR A CA 1
ATOM 910 C C . THR A 1 118 ? 16.062 -0.408 -15.508 1 87.88 118 THR A C 1
ATOM 912 O O . THR A 1 118 ? 15.758 0.77 -15.719 1 87.88 118 THR A O 1
ATOM 915 N N . THR A 1 119 ? 15.453 -1.525 -16.125 1 83.88 119 THR A N 1
ATOM 916 C CA . THR A 1 119 ? 14.516 -1.255 -17.219 1 83.88 119 THR A CA 1
ATOM 917 C C . THR A 1 119 ? 13.25 -2.094 -17.062 1 83.88 119 THR A C 1
ATOM 919 O O . THR A 1 119 ? 13.266 -3.131 -16.391 1 83.88 119 THR A O 1
ATOM 922 N N . ARG A 1 120 ? 12.203 -1.611 -17.641 1 80.62 120 ARG A N 1
ATOM 923 C CA . ARG A 1 120 ? 10.906 -2.264 -17.797 1 80.62 120 ARG A CA 1
ATOM 924 C C . ARG A 1 120 ? 10.305 -1.996 -19.172 1 80.62 120 ARG A C 1
ATOM 926 O O . ARG A 1 120 ? 10.094 -0.842 -19.547 1 80.62 120 ARG A O 1
ATOM 933 N N . ARG A 1 121 ? 10.102 -3.064 -19.875 1 76.5 121 ARG A N 1
ATOM 934 C CA . ARG A 1 121 ? 9.547 -2.975 -21.219 1 76.5 121 ARG A CA 1
ATOM 935 C C . ARG A 1 121 ? 10.406 -2.078 -22.109 1 76.5 121 ARG A C 1
ATOM 937 O O . ARG A 1 121 ? 9.883 -1.224 -22.828 1 76.5 121 ARG A O 1
ATOM 944 N N . GLY A 1 122 ? 11.633 -2.152 -21.891 1 75.56 122 GLY A N 1
ATOM 945 C CA . GLY A 1 122 ? 12.578 -1.457 -22.734 1 75.56 122 GLY A CA 1
ATOM 946 C C . GLY A 1 122 ? 12.836 -0.025 -22.312 1 75.56 122 GLY A C 1
ATOM 947 O O . GLY A 1 122 ? 13.68 0.664 -22.891 1 75.56 122 GLY A O 1
ATOM 948 N N . GLU A 1 123 ? 12.141 0.408 -21.281 1 81.62 123 GLU A N 1
ATOM 949 C CA . GLU A 1 123 ? 12.305 1.763 -20.766 1 81.62 123 GLU A CA 1
ATOM 950 C C . GLU A 1 123 ? 12.852 1.746 -19.328 1 81.62 123 GLU A C 1
ATOM 952 O O . GLU A 1 123 ? 12.719 0.746 -18.625 1 81.62 123 GLU A O 1
ATOM 957 N N . PRO A 1 124 ? 13.508 2.867 -18.953 1 89.19 124 PRO A N 1
ATOM 958 C CA . PRO A 1 124 ? 13.898 2.908 -17.531 1 89.19 124 PRO A CA 1
ATOM 959 C C . PRO A 1 124 ? 12.727 2.693 -16.594 1 89.19 124 PRO A C 1
ATOM 961 O O . PRO A 1 124 ? 11.617 3.176 -16.859 1 89.19 124 PRO A O 1
ATOM 964 N N . CYS A 1 125 ? 12.977 1.949 -15.578 1 91.5 125 CYS A N 1
ATOM 965 C CA . CYS A 1 125 ? 11.945 1.766 -14.562 1 91.5 125 CYS A CA 1
ATOM 966 C C . CYS A 1 125 ? 11.438 3.109 -14.047 1 91.5 125 CYS A C 1
ATOM 968 O O . CYS A 1 125 ? 12.156 4.109 -14.102 1 91.5 125 CYS A O 1
ATOM 970 N N . TRP A 1 126 ? 10.281 3.164 -13.547 1 92.38 126 TRP A N 1
ATOM 971 C CA . TRP A 1 126 ? 9.633 4.395 -13.117 1 92.38 126 TRP A CA 1
ATOM 972 C C . TRP A 1 126 ? 10.5 5.148 -12.117 1 92.38 126 TRP A C 1
ATOM 974 O O . TRP A 1 126 ? 10.695 6.359 -12.242 1 92.38 126 TRP A O 1
ATOM 984 N N . TYR A 1 127 ? 11.102 4.457 -11.133 1 94.12 127 TYR A N 1
ATOM 985 C CA . TYR A 1 127 ? 11.875 5.113 -10.086 1 94.12 127 TYR A CA 1
ATOM 986 C C . TYR A 1 127 ? 13.211 5.613 -10.625 1 94.12 127 TYR A C 1
ATOM 988 O O . TYR A 1 127 ? 13.914 6.371 -9.945 1 94.12 127 TYR A O 1
ATOM 996 N N . ARG A 1 128 ? 13.516 5.188 -11.836 1 93.88 128 ARG A N 1
ATOM 997 C CA . ARG A 1 128 ? 14.75 5.629 -12.469 1 93.88 128 ARG A CA 1
ATOM 998 C C . ARG A 1 128 ? 14.492 6.781 -13.438 1 93.88 128 ARG A C 1
ATOM 1000 O O . ARG A 1 128 ? 15.43 7.336 -14.016 1 93.88 128 ARG A O 1
ATOM 1007 N N . GLN A 1 129 ? 13.227 7.078 -13.641 1 88.19 129 GLN A N 1
ATOM 1008 C CA . GLN A 1 129 ? 12.914 8.25 -14.445 1 88.19 129 GLN A CA 1
ATOM 1009 C C . GLN A 1 129 ? 13.43 9.523 -13.789 1 88.19 129 GLN A C 1
ATOM 1011 O O . GLN A 1 129 ? 13.43 9.633 -12.555 1 88.19 129 GLN A O 1
ATOM 1016 N N . PRO A 1 130 ? 13.734 10.469 -14.695 1 83.25 130 PRO A N 1
ATOM 1017 C CA . PRO A 1 130 ? 14.242 11.727 -14.133 1 83.25 130 PRO A CA 1
ATOM 1018 C C . PRO A 1 130 ? 13.266 12.359 -13.141 1 83.25 130 PRO A C 1
ATOM 1020 O O . PRO A 1 130 ? 12.055 12.398 -13.398 1 83.25 130 PRO A O 1
ATOM 1023 N N . HIS A 1 131 ? 13.617 12.719 -12.023 1 80.81 131 HIS A N 1
ATOM 1024 C CA . HIS A 1 131 ? 12.922 13.508 -11.008 1 80.81 131 HIS A CA 1
ATOM 1025 C C . HIS A 1 131 ? 11.953 12.648 -10.211 1 80.81 131 HIS A C 1
ATOM 1027 O O . HIS A 1 131 ? 11.141 13.164 -9.445 1 80.81 131 HIS A O 1
ATOM 1033 N N . ILE A 1 132 ? 11.812 11.336 -10.477 1 89.81 132 ILE A N 1
ATOM 1034 C CA . ILE A 1 132 ? 10.898 10.492 -9.711 1 89.81 132 ILE A CA 1
ATOM 1035 C C . ILE A 1 132 ? 11.633 9.891 -8.516 1 89.81 132 ILE A C 1
ATOM 1037 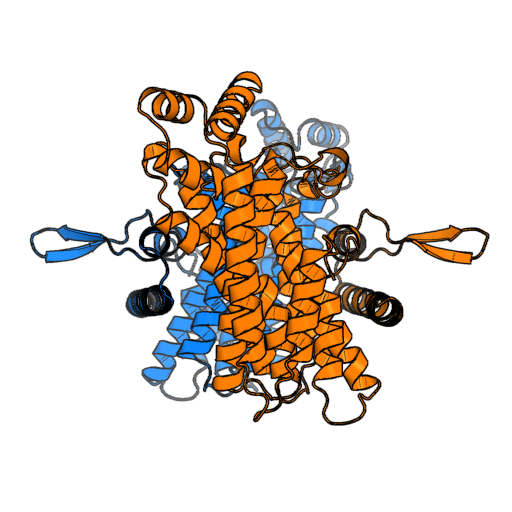O O . ILE A 1 132 ? 11.391 10.281 -7.371 1 89.81 132 ILE A O 1
ATOM 1041 N N . GLY A 1 133 ? 12.734 9.117 -8.734 1 91.44 133 GLY A N 1
ATOM 1042 C CA . GLY A 1 133 ? 13.484 8.484 -7.664 1 91.44 133 GLY A CA 1
ATOM 1043 C C . GLY A 1 133 ? 12.625 7.602 -6.777 1 91.44 133 GLY A C 1
ATOM 1044 O O . GLY A 1 133 ? 11.742 6.895 -7.266 1 91.44 133 GLY A O 1
ATOM 1045 N N . LEU A 1 134 ? 12.859 7.668 -5.484 1 93 134 LEU A N 1
ATOM 1046 C CA . LEU A 1 134 ? 12.18 6.77 -4.559 1 93 134 LEU A CA 1
ATOM 1047 C C . LEU A 1 134 ? 10.773 7.273 -4.258 1 93 134 LEU A C 1
ATOM 1049 O O . LEU A 1 134 ? 9.984 6.578 -3.609 1 93 134 LEU A O 1
ATOM 1053 N N . MET A 1 135 ? 10.352 8.453 -4.793 1 91.94 135 MET A N 1
ATOM 1054 C CA . MET A 1 135 ? 8.961 8.883 -4.715 1 91.94 135 MET A CA 1
ATOM 1055 C C . MET A 1 135 ? 8.039 7.871 -5.387 1 91.94 135 MET A C 1
ATOM 1057 O O . MET A 1 135 ? 6.836 7.859 -5.137 1 91.94 135 MET A O 1
ATOM 1061 N N . ALA A 1 136 ? 8.695 7.031 -6.238 1 94.62 136 ALA A N 1
ATOM 1062 C CA . ALA A 1 136 ? 7.965 5.969 -6.922 1 94.62 136 ALA A CA 1
ATOM 1063 C C . ALA A 1 136 ? 7.277 5.043 -5.922 1 94.62 136 ALA A C 1
ATOM 1065 O O . ALA A 1 136 ? 6.227 4.469 -6.215 1 94.62 136 ALA A O 1
ATOM 1066 N N . ILE A 1 137 ? 7.844 4.902 -4.727 1 96.75 137 ILE A N 1
ATOM 1067 C CA . ILE A 1 137 ? 7.234 4.09 -3.68 1 96.75 137 ILE A CA 1
ATOM 1068 C C . ILE A 1 137 ? 5.871 4.672 -3.309 1 96.75 137 ILE A C 1
ATOM 1070 O O . ILE A 1 137 ? 4.879 3.943 -3.238 1 96.75 137 ILE A O 1
ATOM 1074 N N . ASN A 1 138 ? 5.824 5.926 -3.09 1 94.81 138 ASN A N 1
ATOM 1075 C CA . ASN A 1 138 ? 4.574 6.609 -2.771 1 94.81 138 ASN A CA 1
ATOM 1076 C C . ASN A 1 138 ? 3.58 6.527 -3.926 1 94.81 138 ASN A C 1
ATOM 1078 O O . ASN A 1 138 ? 2.377 6.379 -3.705 1 94.81 138 ASN A O 1
ATOM 1082 N N . ASP A 1 139 ? 4.082 6.664 -5.133 1 93.94 139 ASP A N 1
ATOM 1083 C CA . ASP A 1 139 ? 3.229 6.531 -6.309 1 93.94 139 ASP A CA 1
ATOM 1084 C C . ASP A 1 139 ? 2.531 5.172 -6.328 1 93.94 139 ASP A C 1
ATOM 1086 O O . ASP A 1 139 ? 1.342 5.086 -6.641 1 93.94 139 ASP A O 1
ATOM 1090 N N . ALA A 1 140 ? 3.332 4.164 -6.051 1 95.94 140 ALA A N 1
ATOM 1091 C CA . ALA A 1 140 ? 2.764 2.82 -6.016 1 95.94 140 ALA A CA 1
ATOM 1092 C C . ALA A 1 140 ? 1.672 2.715 -4.953 1 95.94 140 ALA A C 1
ATOM 1094 O O . ALA A 1 140 ? 0.643 2.074 -5.176 1 95.94 140 ALA A O 1
ATOM 1095 N N . CYS A 1 141 ? 1.856 3.332 -3.812 1 95.38 141 CYS A N 1
ATOM 1096 C CA . CYS A 1 141 ? 0.856 3.316 -2.75 1 95.38 141 CYS A CA 1
ATOM 1097 C C . CYS A 1 141 ? -0.414 4.035 -3.186 1 95.38 141 CYS A C 1
ATOM 1099 O O . CYS A 1 141 ? -1.521 3.572 -2.906 1 95.38 141 CYS A O 1
ATOM 1101 N N . ILE A 1 142 ? -0.264 5.133 -3.842 1 93.31 142 ILE A N 1
ATOM 1102 C CA . ILE A 1 142 ? -1.414 5.898 -4.312 1 93.31 142 ILE A CA 1
ATOM 1103 C C . ILE A 1 142 ? -2.201 5.074 -5.328 1 93.31 142 ILE A C 1
ATOM 1105 O O . ILE A 1 142 ? -3.434 5.059 -5.305 1 93.31 142 ILE A O 1
ATOM 1109 N N . LEU A 1 143 ? -1.492 4.375 -6.191 1 93.44 143 LEU A N 1
ATOM 1110 C CA . LEU A 1 143 ? -2.164 3.514 -7.16 1 93.44 143 LEU A CA 1
ATOM 1111 C C . LEU A 1 143 ? -3.045 2.488 -6.453 1 93.44 143 LEU A C 1
ATOM 1113 O O . LEU A 1 143 ? -4.199 2.281 -6.836 1 93.44 143 LEU A O 1
ATOM 1117 N N . LYS A 1 144 ? -2.547 1.872 -5.453 1 94.94 144 LYS A N 1
ATOM 1118 C CA . LYS A 1 144 ? -3.311 0.862 -4.727 1 94.94 144 LYS A CA 1
ATOM 1119 C C . LYS A 1 144 ? -4.5 1.485 -4.008 1 94.94 144 LYS A C 1
ATOM 1121 O O . LYS A 1 144 ? -5.609 0.945 -4.043 1 94.94 144 LYS A O 1
ATOM 1126 N N . SER A 1 145 ? -4.285 2.621 -3.387 1 93.81 145 SER A N 1
ATOM 1127 C CA . SER A 1 145 ? -5.379 3.299 -2.693 1 93.81 145 SER A CA 1
ATOM 1128 C C . SER A 1 145 ? -6.445 3.771 -3.672 1 93.81 145 SER A C 1
ATOM 1130 O O . SER A 1 145 ? -7.637 3.768 -3.352 1 93.81 145 SER A O 1
ATOM 1132 N N . ALA A 1 146 ? -6.016 4.199 -4.828 1 93.44 146 ALA A N 1
ATOM 1133 C CA . ALA A 1 146 ? -6.945 4.691 -5.84 1 93.44 146 ALA A CA 1
ATOM 1134 C C . ALA A 1 146 ? -7.895 3.586 -6.297 1 93.44 146 ALA A C 1
ATOM 1136 O O . ALA A 1 146 ? -9.023 3.859 -6.707 1 93.44 146 ALA A O 1
ATOM 1137 N N . ILE A 1 147 ? -7.445 2.33 -6.238 1 95.25 147 ILE A N 1
ATOM 1138 C CA . ILE A 1 147 ? -8.305 1.204 -6.582 1 95.25 147 ILE A CA 1
ATOM 1139 C C . ILE A 1 147 ? -9.602 1.276 -5.777 1 95.25 147 ILE A C 1
ATOM 1141 O O . ILE A 1 147 ? -10.695 1.2 -6.336 1 95.25 147 ILE A O 1
ATOM 1145 N N . PHE A 1 148 ? -9.5 1.494 -4.559 1 95.31 148 PHE A N 1
ATOM 1146 C CA . PHE A 1 148 ? -10.656 1.486 -3.672 1 95.31 148 PHE A CA 1
ATOM 1147 C C . PHE A 1 148 ? -11.469 2.766 -3.832 1 95.31 148 PHE A C 1
ATOM 1149 O O . PHE A 1 148 ? -12.695 2.752 -3.676 1 95.31 148 PHE A O 1
ATOM 1156 N N . PHE A 1 149 ? -10.75 3.83 -4.148 1 93.81 149 PHE A N 1
ATOM 1157 C CA . PHE A 1 149 ? -11.453 5.059 -4.496 1 93.81 149 PHE A CA 1
ATOM 1158 C C . PHE A 1 149 ? -12.375 4.832 -5.688 1 93.81 149 PHE A C 1
ATOM 1160 O O . PHE A 1 149 ? -13.555 5.203 -5.648 1 93.81 149 PHE A O 1
ATOM 1167 N N . PHE A 1 150 ? -11.867 4.219 -6.715 1 95.69 150 PHE A N 1
ATOM 1168 C CA . PHE A 1 150 ? -12.641 3.992 -7.93 1 95.69 150 PHE A CA 1
ATOM 1169 C C . PHE A 1 150 ? -13.742 2.965 -7.684 1 95.69 150 PHE A C 1
ATOM 1171 O O . PHE A 1 150 ? -14.844 3.08 -8.227 1 95.69 150 PHE A O 1
ATOM 1178 N N . LEU A 1 151 ? -13.469 1.909 -6.863 1 97.31 151 LEU A N 1
ATOM 1179 C CA . LEU A 1 151 ? -14.516 0.958 -6.504 1 97.31 151 LEU A CA 1
ATOM 1180 C C . LEU A 1 151 ? -15.695 1.668 -5.852 1 97.31 151 LEU A C 1
ATOM 1182 O O . LEU A 1 151 ? -16.844 1.432 -6.223 1 97.31 151 LEU A O 1
ATOM 1186 N N . LYS A 1 152 ? -15.375 2.527 -4.902 1 95.88 152 LYS A N 1
ATOM 1187 C CA . LYS A 1 152 ? -16.406 3.281 -4.211 1 95.88 152 LYS A CA 1
ATOM 1188 C C . LYS A 1 152 ? -17.188 4.16 -5.184 1 95.88 152 LYS A C 1
ATOM 1190 O O . LYS A 1 152 ? -18.422 4.195 -5.145 1 95.88 152 LYS A O 1
ATOM 1195 N N . LYS A 1 153 ? -16.484 4.777 -6.07 1 95.12 153 LYS A N 1
ATOM 1196 C CA . LYS A 1 153 ? -17.094 5.75 -6.98 1 95.12 153 LYS A CA 1
ATOM 1197 C C . LYS A 1 153 ? -17.984 5.059 -8 1 95.12 153 LYS A C 1
ATOM 1199 O O . LYS A 1 153 ? -19.062 5.562 -8.328 1 95.12 153 LYS A O 1
ATOM 1204 N N . PHE A 1 154 ? -17.594 3.891 -8.508 1 96.5 154 PHE A N 1
ATOM 1205 C CA . PHE A 1 154 ? -18.266 3.348 -9.68 1 96.5 154 PHE A CA 1
ATOM 1206 C C . PHE A 1 154 ? -19.078 2.111 -9.32 1 96.5 154 PHE A C 1
ATOM 1208 O O . PHE A 1 154 ? -19.984 1.711 -10.062 1 96.5 154 PHE A O 1
ATOM 1215 N N . LEU A 1 155 ? -18.828 1.499 -8.125 1 97.44 155 LEU A N 1
ATOM 1216 C CA . LEU A 1 155 ? -19.453 0.202 -7.895 1 97.44 155 LEU A CA 1
ATOM 1217 C C . LEU A 1 155 ? -20.094 0.147 -6.512 1 97.44 155 LEU A C 1
ATOM 1219 O O . LEU A 1 155 ? -20.547 -0.911 -6.078 1 97.44 155 LEU A O 1
ATOM 1223 N N . ARG A 1 156 ? -20.172 1.21 -5.793 1 96.31 156 ARG A N 1
ATOM 1224 C CA . ARG A 1 156 ? -20.609 1.18 -4.406 1 96.31 156 ARG A CA 1
ATOM 1225 C C . ARG A 1 156 ? -22.031 0.629 -4.301 1 96.31 156 ARG A C 1
ATOM 1227 O O . ARG A 1 156 ? -22.375 -0.021 -3.312 1 96.31 156 ARG A O 1
ATOM 1234 N N . GLN A 1 157 ? -22.859 0.828 -5.336 1 96.56 157 GLN A N 1
ATOM 1235 C CA . GLN A 1 157 ? -24.25 0.402 -5.301 1 96.56 157 GLN A CA 1
ATOM 1236 C C . GLN A 1 157 ? -24.406 -1.034 -5.797 1 96.56 157 GLN A C 1
ATOM 1238 O O . GLN A 1 157 ? -25.484 -1.614 -5.719 1 96.56 157 GLN A O 1
ATOM 1243 N N . HIS A 1 158 ? -23.375 -1.545 -6.375 1 97.19 158 HIS A N 1
ATOM 1244 C CA . HIS A 1 158 ? -23.438 -2.928 -6.836 1 97.19 158 HIS A CA 1
ATOM 1245 C C . HIS A 1 158 ? -23.656 -3.887 -5.668 1 97.19 158 HIS A C 1
ATOM 1247 O O . HIS A 1 158 ? -23.047 -3.717 -4.605 1 97.19 158 HIS A O 1
ATOM 1253 N N . PRO A 1 159 ? -24.422 -4.891 -5.84 1 96.62 159 PRO A N 1
ATOM 1254 C CA . PRO A 1 159 ? -24.734 -5.805 -4.734 1 96.62 159 PRO A CA 1
ATOM 1255 C C . PRO A 1 159 ? -23.5 -6.555 -4.234 1 96.62 159 PRO A C 1
ATOM 1257 O O . PRO A 1 159 ? -23.469 -6.977 -3.076 1 96.62 159 PRO A O 1
ATOM 1260 N N . ALA A 1 160 ? -22.516 -6.719 -5.078 1 96.81 160 ALA A N 1
ATOM 1261 C CA . ALA A 1 160 ? -21.312 -7.453 -4.695 1 96.81 160 ALA A CA 1
ATOM 1262 C C . ALA A 1 160 ? -20.203 -6.496 -4.277 1 96.81 160 ALA A C 1
ATOM 1264 O O . ALA A 1 160 ? -19.031 -6.895 -4.188 1 96.81 160 ALA A O 1
ATOM 1265 N N . TYR A 1 161 ? -20.5 -5.254 -4.004 1 97 161 TYR A N 1
ATOM 1266 C CA . TYR A 1 161 ? -19.5 -4.223 -3.75 1 97 161 TYR A CA 1
ATOM 1267 C C . TYR A 1 161 ? -18.547 -4.66 -2.65 1 97 161 TYR A C 1
ATOM 1269 O O . TYR A 1 161 ? -17.328 -4.688 -2.857 1 97 161 TYR A O 1
ATOM 1277 N N . ILE A 1 162 ? -19.031 -5.094 -1.516 1 94.81 162 ILE A N 1
ATOM 1278 C CA . ILE A 1 162 ? -18.188 -5.422 -0.374 1 94.81 162 ILE A CA 1
ATOM 1279 C C . ILE A 1 162 ? -17.344 -6.66 -0.692 1 94.81 162 ILE A C 1
ATOM 1281 O O . ILE A 1 162 ? -16.172 -6.734 -0.321 1 94.81 162 ILE A O 1
ATOM 1285 N N . ASP A 1 163 ? -17.922 -7.613 -1.355 1 95.69 163 ASP A N 1
ATOM 1286 C CA . ASP A 1 163 ? -17.203 -8.82 -1.738 1 95.69 163 ASP A CA 1
ATOM 1287 C C . ASP A 1 163 ? -16.047 -8.492 -2.678 1 95.69 163 ASP A C 1
ATOM 1289 O O . ASP A 1 163 ? -14.969 -9.078 -2.572 1 95.69 163 ASP A O 1
ATOM 1293 N N . ILE A 1 164 ? -16.328 -7.543 -3.59 1 97.06 164 ILE A N 1
ATOM 1294 C CA . ILE A 1 164 ? -15.297 -7.145 -4.547 1 97.06 164 ILE A CA 1
ATOM 1295 C C . ILE A 1 164 ? -14.188 -6.383 -3.824 1 97.06 164 ILE A C 1
ATOM 1297 O O . ILE A 1 164 ? -13.008 -6.609 -4.074 1 97.06 164 ILE A O 1
ATOM 1301 N N . VAL A 1 165 ? -14.555 -5.52 -2.871 1 96.06 165 VAL A N 1
ATOM 1302 C CA . VAL A 1 165 ? -13.578 -4.797 -2.066 1 96.06 165 VAL A CA 1
ATOM 1303 C C . VAL A 1 165 ? -12.703 -5.785 -1.302 1 96.06 165 VAL A C 1
ATOM 1305 O O . VAL A 1 165 ? -11.477 -5.707 -1.357 1 96.06 165 VAL A O 1
ATOM 1308 N N . GLU A 1 166 ? -13.352 -6.73 -0.689 1 94.56 166 GLU A N 1
ATOM 1309 C CA . GLU A 1 166 ? -12.633 -7.727 0.098 1 94.56 166 GLU A CA 1
ATOM 1310 C C . GLU A 1 166 ? -11.734 -8.586 -0.786 1 94.56 166 GLU A C 1
ATOM 1312 O O . GLU A 1 166 ? -10.633 -8.961 -0.38 1 94.56 166 GLU A O 1
ATOM 1317 N N . LEU A 1 167 ? -12.164 -8.859 -1.945 1 94 167 LEU A N 1
ATOM 1318 C CA . LEU A 1 167 ? -11.375 -9.664 -2.869 1 94 167 LEU A CA 1
ATOM 1319 C C . LEU A 1 167 ? -10.086 -8.945 -3.26 1 94 167 LEU A C 1
ATOM 1321 O O . LEU A 1 167 ? -9.016 -9.547 -3.291 1 94 167 LEU A O 1
ATOM 1325 N N . PHE A 1 168 ? -10.172 -7.645 -3.57 1 93.88 168 PHE A N 1
ATOM 1326 C CA . PHE A 1 168 ? -8.977 -6.887 -3.918 1 93.88 168 PHE A CA 1
ATOM 1327 C C . PHE A 1 168 ? -7.992 -6.867 -2.756 1 93.88 168 PHE A C 1
ATOM 1329 O O . PHE A 1 168 ? -6.781 -6.949 -2.961 1 93.88 168 PHE A O 1
ATOM 1336 N N . VAL A 1 169 ? -8.516 -6.789 -1.601 1 91.44 169 VAL A N 1
ATOM 1337 C CA . VAL A 1 169 ? -7.668 -6.789 -0.413 1 91.44 169 VAL A CA 1
ATOM 1338 C C . VAL A 1 169 ? -6.996 -8.156 -0.26 1 91.44 169 VAL A C 1
ATOM 1340 O O . VAL A 1 169 ? -5.789 -8.234 -0.014 1 91.44 169 VAL A O 1
ATOM 1343 N N . ASP A 1 170 ? -7.758 -9.172 -0.416 1 90.06 170 ASP A N 1
ATOM 1344 C CA . ASP A 1 170 ? -7.246 -10.531 -0.262 1 90.06 170 ASP A CA 1
ATOM 1345 C C . ASP A 1 170 ? -6.188 -10.844 -1.316 1 90.06 170 ASP A C 1
ATOM 1347 O O . ASP A 1 170 ? -5.156 -11.445 -1.01 1 90.06 170 ASP A O 1
ATOM 1351 N N . LEU A 1 171 ? -6.5 -10.438 -2.494 1 88.94 171 LEU A N 1
ATOM 1352 C CA . LEU A 1 171 ? -5.539 -10.633 -3.578 1 88.94 171 LEU A CA 1
ATOM 1353 C C . LEU A 1 171 ? -4.238 -9.891 -3.289 1 88.94 171 LEU A C 1
ATOM 1355 O O . LEU A 1 171 ? -3.152 -10.43 -3.508 1 88.94 171 LEU A O 1
ATOM 1359 N N . GLY A 1 172 ? -4.414 -8.695 -2.801 1 89 172 GLY A N 1
ATOM 1360 C CA . GLY A 1 172 ? -3.24 -7.902 -2.467 1 89 172 GLY A CA 1
ATOM 1361 C C . GLY A 1 172 ? -2.393 -8.523 -1.375 1 89 172 GLY A C 1
ATOM 1362 O O . GLY A 1 172 ? -1.179 -8.672 -1.533 1 89 172 GLY A O 1
ATOM 1363 N N . LEU A 1 173 ? -2.996 -8.922 -0.292 1 90.19 173 LEU A N 1
ATOM 1364 C CA . LEU A 1 173 ? -2.285 -9.508 0.84 1 90.19 173 LEU A CA 1
ATOM 1365 C C . LEU A 1 173 ? -1.564 -10.789 0.427 1 90.19 173 LEU A C 1
ATOM 1367 O O . LEU A 1 173 ? -0.399 -10.984 0.776 1 90.19 173 LEU A O 1
ATOM 1371 N N . HIS A 1 174 ? -2.24 -11.609 -0.323 1 87.5 174 HIS A N 1
ATOM 1372 C CA . HIS A 1 174 ? -1.652 -12.867 -0.759 1 87.5 174 HIS A CA 1
ATOM 1373 C C . HIS A 1 174 ? -0.43 -12.625 -1.64 1 87.5 174 HIS A C 1
ATOM 1375 O O . HIS A 1 174 ? 0.604 -13.273 -1.462 1 87.5 174 HIS A O 1
ATOM 1381 N N . THR A 1 175 ? -0.596 -11.734 -2.557 1 88.19 175 THR A N 1
ATOM 1382 C CA . THR A 1 175 ? 0.501 -11.414 -3.465 1 88.19 175 THR A CA 1
ATOM 1383 C C . THR A 1 175 ? 1.693 -10.859 -2.693 1 88.19 175 THR A C 1
ATOM 1385 O O . THR A 1 175 ? 2.84 -11.211 -2.971 1 88.19 175 THR A O 1
ATOM 1388 N N . GLU A 1 176 ? 1.468 -10.008 -1.775 1 90.94 176 GLU A N 1
ATOM 1389 C CA . GLU A 1 176 ? 2.525 -9.398 -0.98 1 90.94 176 GLU A CA 1
ATOM 1390 C C . GLU A 1 176 ? 3.23 -10.43 -0.106 1 90.94 176 GLU A C 1
ATOM 1392 O O . GLU A 1 176 ? 4.449 -10.383 0.059 1 90.94 176 GLU A O 1
ATOM 1397 N N . LEU A 1 177 ? 2.467 -11.328 0.418 1 88.06 177 LEU A N 1
ATOM 1398 C CA . LEU A 1 177 ? 3.055 -12.406 1.205 1 88.06 177 LEU A CA 1
ATOM 1399 C C . LEU A 1 177 ? 3.885 -13.328 0.324 1 88.06 177 LEU A C 1
ATOM 1401 O O . LEU A 1 177 ? 4.965 -13.773 0.724 1 88.06 177 LEU A O 1
ATOM 1405 N N . GLY A 1 178 ? 3.34 -13.656 -0.845 1 85.06 178 GLY A N 1
ATOM 1406 C CA . GLY A 1 178 ? 4.129 -14.422 -1.797 1 85.06 178 GLY A CA 1
ATOM 1407 C C . GLY A 1 178 ? 5.426 -13.734 -2.184 1 85.06 178 GLY A C 1
ATOM 1408 O O . GLY A 1 178 ? 6.469 -14.391 -2.295 1 85.06 178 GLY A O 1
ATOM 1409 N N . GLN A 1 179 ? 5.34 -12.414 -2.42 1 87.31 179 GLN A N 1
ATOM 1410 C CA . GLN A 1 179 ? 6.527 -11.625 -2.734 1 87.31 179 GLN A CA 1
ATOM 1411 C C . GLN A 1 179 ? 7.551 -11.695 -1.606 1 87.31 179 GLN A C 1
ATOM 1413 O O . GLN A 1 179 ? 8.758 -11.711 -1.856 1 87.31 179 GLN A O 1
ATOM 1418 N N . LEU A 1 180 ? 7.09 -11.711 -0.43 1 87.75 180 LEU A N 1
ATOM 1419 C CA . LEU A 1 180 ? 7.988 -11.836 0.715 1 87.75 180 LEU A CA 1
ATOM 1420 C C . LEU A 1 180 ? 8.773 -13.141 0.654 1 87.75 180 LEU A C 1
ATOM 1422 O O . LEU A 1 180 ? 9.961 -13.164 0.974 1 87.75 180 LEU A O 1
ATOM 1426 N N . GLY A 1 181 ? 8.086 -14.219 0.337 1 84.56 181 GLY A N 1
ATOM 1427 C CA . GLY A 1 181 ? 8.773 -15.492 0.173 1 84.56 181 GLY A CA 1
ATOM 1428 C C . GLY A 1 181 ? 9.891 -15.438 -0.856 1 84.56 181 GLY A C 1
ATOM 1429 O O . GLY A 1 181 ? 10.969 -15.992 -0.636 1 84.56 181 GLY A O 1
ATOM 1430 N N . ASP A 1 182 ? 9.617 -14.758 -1.912 1 85.5 182 ASP A N 1
ATOM 1431 C CA . ASP A 1 182 ? 10.594 -14.594 -2.986 1 85.5 182 ASP A CA 1
ATOM 1432 C C . ASP A 1 182 ? 11.789 -13.773 -2.518 1 85.5 182 ASP A C 1
ATOM 1434 O O . ASP A 1 182 ? 12.938 -14.148 -2.752 1 85.5 182 ASP A O 1
ATOM 1438 N N . LEU A 1 183 ? 11.547 -12.695 -1.86 1 86.19 183 LEU A N 1
ATOM 1439 C CA . LEU A 1 183 ? 12.594 -11.805 -1.38 1 86.19 183 LEU A CA 1
ATOM 1440 C C . LEU A 1 183 ? 13.43 -12.484 -0.303 1 86.19 183 LEU A C 1
ATOM 1442 O O . LEU A 1 183 ? 14.656 -12.336 -0.283 1 86.19 183 LEU A O 1
ATOM 1446 N N . ALA A 1 184 ? 12.781 -13.25 0.532 1 83.5 184 ALA A N 1
ATOM 1447 C CA . ALA A 1 184 ? 13.477 -13.953 1.604 1 83.5 184 ALA A CA 1
ATOM 1448 C C . ALA A 1 184 ? 14.398 -15.031 1.043 1 83.5 184 ALA A C 1
ATOM 1450 O O . ALA A 1 184 ? 15.516 -15.227 1.53 1 83.5 184 ALA A O 1
ATOM 1451 N N . ALA A 1 185 ? 13.977 -15.672 0.059 1 83.94 185 ALA A N 1
ATOM 1452 C CA . ALA A 1 185 ? 14.781 -16.719 -0.569 1 83.94 185 ALA A CA 1
ATOM 1453 C C . ALA A 1 185 ? 16.016 -16.125 -1.23 1 83.94 185 ALA A C 1
ATOM 1455 O O . ALA A 1 185 ? 17.094 -16.719 -1.18 1 83.94 185 ALA A O 1
ATOM 1456 N N . ALA A 1 186 ? 15.875 -14.992 -1.777 1 84.69 186 ALA A N 1
ATOM 1457 C CA . ALA A 1 186 ? 16.969 -14.352 -2.496 1 84.69 186 ALA A CA 1
ATOM 1458 C C . ALA A 1 186 ? 18.062 -13.883 -1.532 1 84.69 186 ALA A C 1
ATOM 1460 O O . ALA A 1 186 ? 19.203 -13.641 -1.941 1 84.69 186 ALA A O 1
ATOM 1461 N N . LYS A 1 187 ? 17.766 -13.812 -0.324 1 82.44 187 LYS A N 1
ATOM 1462 C CA . LYS A 1 187 ? 18.719 -13.352 0.671 1 82.44 187 LYS A CA 1
ATOM 1463 C C . LYS A 1 187 ? 19.531 -14.508 1.236 1 82.44 187 LYS A C 1
ATOM 1465 O O . LYS A 1 187 ? 20.516 -14.297 1.953 1 82.44 187 LYS A O 1
ATOM 1470 N N . GLU A 1 188 ? 19.078 -15.633 0.845 1 81.62 188 GLU A N 1
ATOM 1471 C CA . GLU A 1 188 ? 19.828 -16.797 1.278 1 81.62 188 GLU A CA 1
ATOM 1472 C C . GLU A 1 188 ? 21.234 -16.812 0.677 1 81.62 188 GLU A C 1
ATOM 1474 O O . GLU A 1 188 ? 21.391 -16.75 -0.544 1 81.62 188 GLU A O 1
ATOM 1479 N N . GLU A 1 189 ? 22.156 -16.922 1.546 1 82.75 189 GLU A N 1
ATOM 1480 C CA . GLU A 1 189 ? 23.547 -16.844 1.107 1 82.75 189 GLU A CA 1
ATOM 1481 C C . GLU A 1 189 ? 24.016 -18.172 0.52 1 82.75 189 GLU A C 1
ATOM 1483 O O . GLU A 1 189 ? 24.828 -18.203 -0.399 1 82.75 189 GLU A O 1
ATOM 1488 N N . ASP A 1 190 ? 23.484 -19.219 1.089 1 88.75 190 ASP A N 1
ATOM 1489 C CA . ASP A 1 190 ? 23.859 -20.547 0.614 1 88.75 190 ASP A CA 1
ATOM 1490 C C . ASP A 1 190 ? 22.812 -21.094 -0.346 1 88.75 190 ASP A C 1
ATOM 1492 O O . ASP A 1 190 ? 21.828 -21.688 0.084 1 88.75 190 ASP A O 1
ATOM 1496 N N . ILE A 1 191 ? 23.109 -21.016 -1.604 1 90.31 191 ILE A N 1
ATOM 1497 C CA . ILE A 1 191 ? 22.141 -21.438 -2.6 1 90.31 191 ILE A CA 1
ATOM 1498 C C . ILE A 1 191 ? 22 -22.953 -2.562 1 90.31 191 ILE A C 1
ATOM 1500 O O . ILE A 1 191 ? 21.047 -23.516 -3.119 1 90.31 191 ILE A O 1
ATOM 1504 N N . GLY A 1 192 ? 23 -23.562 -1.893 1 89.62 192 GLY A N 1
ATOM 1505 C CA . GLY A 1 192 ? 22.891 -25 -1.719 1 89.62 192 GLY A CA 1
ATOM 1506 C C . GLY A 1 192 ? 21.656 -25.422 -0.958 1 89.62 192 GLY A C 1
ATOM 1507 O O . GLY A 1 192 ? 21.25 -26.594 -1.011 1 89.62 192 GLY A O 1
ATOM 1508 N N . THR A 1 193 ? 21.016 -24.5 -0.407 1 88.25 193 THR A N 1
ATOM 1509 C CA . THR A 1 193 ? 19.828 -24.797 0.389 1 88.25 193 THR A CA 1
ATOM 1510 C C . THR A 1 193 ? 18.562 -24.672 -0.455 1 88.25 193 THR A C 1
ATOM 1512 O O . THR A 1 193 ? 17.484 -25.031 -0.005 1 88.25 193 THR A O 1
ATOM 1515 N N . PHE A 1 194 ? 18.719 -24.188 -1.68 1 92.75 194 PHE A N 1
ATOM 1516 C CA . PHE A 1 194 ? 17.547 -24.078 -2.549 1 92.75 194 PHE A CA 1
ATOM 1517 C C . PHE A 1 194 ? 16.984 -25.469 -2.861 1 92.75 194 PHE A C 1
ATOM 1519 O O . PHE A 1 194 ? 17.734 -26.375 -3.213 1 92.75 194 PHE A O 1
ATOM 1526 N N . THR A 1 195 ? 15.664 -25.625 -2.674 1 91.38 195 THR A N 1
ATOM 1527 C CA . THR A 1 195 ? 15 -26.875 -3.006 1 91.38 195 THR A CA 1
ATOM 1528 C C . THR A 1 195 ? 13.836 -26.641 -3.965 1 91.38 195 THR A C 1
ATOM 1530 O O . THR A 1 195 ? 13.344 -25.516 -4.078 1 91.38 195 THR A O 1
ATOM 1533 N N . LYS A 1 196 ? 13.484 -27.719 -4.652 1 93.56 196 LYS A N 1
ATOM 1534 C CA . LYS A 1 196 ? 12.305 -27.656 -5.512 1 93.56 196 LYS A CA 1
ATOM 1535 C C . LYS A 1 196 ? 11.055 -27.328 -4.703 1 93.56 196 LYS A C 1
ATOM 1537 O O . LYS A 1 196 ? 10.18 -26.594 -5.168 1 93.56 196 LYS A O 1
ATOM 1542 N N . GLU A 1 197 ? 10.992 -27.859 -3.521 1 89.44 197 GLU A N 1
ATOM 1543 C CA . GLU A 1 197 ? 9.852 -27.609 -2.643 1 89.44 197 GLU A CA 1
ATOM 1544 C C . GLU A 1 197 ? 9.734 -26.125 -2.314 1 89.44 197 GLU A C 1
ATOM 1546 O O . GLU A 1 197 ? 8.633 -25.562 -2.326 1 89.44 197 GLU A O 1
ATOM 1551 N N . GLN A 1 198 ? 10.852 -25.531 -2.059 1 86.62 198 GLN A N 1
ATOM 1552 C CA . GLN A 1 198 ? 10.867 -24.094 -1.776 1 86.62 198 GLN A CA 1
ATOM 1553 C C . GLN A 1 198 ? 10.414 -23.297 -2.994 1 86.62 198 GLN A C 1
ATOM 1555 O O . GLN A 1 198 ? 9.609 -22.359 -2.871 1 86.62 198 GLN A O 1
ATOM 1560 N N . TYR A 1 199 ? 10.938 -23.672 -4.125 1 91 199 TYR A N 1
ATOM 1561 C CA . TYR A 1 199 ? 10.578 -23 -5.363 1 91 199 TYR A CA 1
ATOM 1562 C C . TYR A 1 199 ? 9.078 -23.062 -5.609 1 91 199 TYR A C 1
ATOM 1564 O O . TYR A 1 199 ? 8.438 -22.031 -5.855 1 91 199 TYR A O 1
ATOM 1572 N N . TRP A 1 200 ? 8.531 -24.219 -5.473 1 89.81 200 TRP A N 1
ATOM 1573 C CA . TRP A 1 200 ? 7.117 -24.406 -5.789 1 89.81 200 TRP A CA 1
ATOM 1574 C C . TRP A 1 200 ? 6.238 -23.688 -4.766 1 89.81 200 TRP A C 1
ATOM 1576 O O . TRP A 1 200 ? 5.168 -23.172 -5.105 1 89.81 200 TRP A O 1
ATOM 1586 N N . SER A 1 201 ? 6.672 -23.625 -3.576 1 84.19 201 SER A N 1
ATOM 1587 C CA . SER A 1 201 ? 5.945 -22.859 -2.562 1 84.19 201 SER A CA 1
ATOM 1588 C C . SER A 1 201 ? 5.895 -21.375 -2.914 1 84.19 201 SER A C 1
ATOM 1590 O O . SER A 1 201 ? 4.848 -20.75 -2.781 1 84.19 201 SER A O 1
ATOM 1592 N N . ILE A 1 202 ? 6.992 -20.906 -3.383 1 84.06 202 ILE A N 1
ATOM 1593 C CA . ILE A 1 202 ? 7.074 -19.5 -3.773 1 84.06 202 ILE A CA 1
ATOM 1594 C C . ILE A 1 202 ? 6.156 -19.234 -4.969 1 84.06 202 ILE A C 1
ATOM 1596 O O . ILE A 1 202 ? 5.41 -18.266 -4.98 1 84.06 202 ILE A O 1
ATOM 1600 N N . VAL A 1 203 ? 6.211 -20.125 -5.902 1 86.44 203 VAL A N 1
ATOM 1601 C CA . VAL A 1 203 ? 5.449 -19.953 -7.137 1 86.44 203 VAL A CA 1
ATOM 1602 C C . VAL A 1 203 ? 3.953 -20 -6.828 1 86.44 203 VAL A C 1
ATOM 1604 O O . VAL A 1 203 ? 3.182 -19.203 -7.363 1 86.44 203 VAL A O 1
ATOM 1607 N N . LYS A 1 204 ? 3.543 -20.875 -6.031 1 80.69 204 LYS A N 1
ATOM 1608 C CA . LYS A 1 204 ? 2.137 -21.031 -5.672 1 80.69 204 LYS A CA 1
ATOM 1609 C C . LYS A 1 204 ? 1.585 -19.75 -5.047 1 80.69 204 LYS A C 1
ATOM 1611 O O . LYS A 1 204 ? 0.454 -19.344 -5.336 1 80.69 204 LYS A O 1
ATOM 1616 N N . GLU A 1 205 ? 2.363 -19.141 -4.332 1 75.81 205 GLU A N 1
ATOM 1617 C CA . GLU A 1 205 ? 1.89 -17.984 -3.582 1 75.81 205 GLU A CA 1
ATOM 1618 C C . GLU A 1 205 ? 1.993 -16.719 -4.418 1 75.81 205 GLU A C 1
ATOM 1620 O O . GLU A 1 205 ? 1.196 -15.789 -4.25 1 75.81 205 GLU A O 1
ATOM 1625 N N . LYS A 1 206 ? 2.98 -16.594 -5.207 1 75.75 206 LYS A N 1
ATOM 1626 C CA . LYS A 1 206 ? 3.26 -15.352 -5.938 1 75.75 206 LYS A CA 1
ATOM 1627 C C . LYS A 1 206 ? 2.395 -15.25 -7.191 1 75.75 206 LYS A C 1
ATOM 1629 O O . LYS A 1 206 ? 1.817 -14.195 -7.469 1 75.75 206 LYS A O 1
ATOM 1634 N N . SER A 1 207 ? 2.186 -16.25 -7.957 1 67.31 207 SER A N 1
ATOM 1635 C CA . SER A 1 207 ? 1.646 -16.141 -9.312 1 67.31 207 SER A CA 1
ATOM 1636 C C . SER A 1 207 ? 0.148 -16.422 -9.328 1 67.31 207 SER A C 1
ATOM 1638 O O . SER A 1 207 ? -0.552 -16.031 -10.266 1 67.31 207 SER A O 1
ATOM 1640 N N . SER A 1 208 ? -0.41 -16.922 -8.383 1 65.5 208 SER A N 1
ATOM 1641 C CA . SER A 1 208 ? -1.802 -17.359 -8.422 1 65.5 208 SER A CA 1
ATOM 1642 C C . SER A 1 208 ? -2.756 -16.172 -8.445 1 65.5 208 SER A C 1
ATOM 1644 O O . SER A 1 208 ? -3.801 -16.219 -9.102 1 65.5 208 SER A O 1
ATOM 1646 N N . TYR A 1 209 ? -2.27 -15.188 -8.039 1 67.88 209 TYR A N 1
ATOM 1647 C CA . TYR A 1 209 ? -3.189 -14.062 -7.895 1 67.88 209 TYR A CA 1
ATOM 1648 C C . TYR A 1 209 ? -3.357 -13.32 -9.219 1 67.88 209 TYR A C 1
ATOM 1650 O O . TYR A 1 209 ? -4.469 -12.914 -9.57 1 67.88 209 TYR A O 1
ATOM 1658 N N . SER A 1 210 ? -2.33 -13.242 -9.953 1 77.12 210 SER A N 1
ATOM 1659 C CA . SER A 1 210 ? -2.41 -12.531 -11.219 1 77.12 210 SER A CA 1
ATOM 1660 C C . SER A 1 210 ? -3.322 -13.258 -12.203 1 77.12 210 SER A C 1
ATOM 1662 O O . SER A 1 210 ? -4.012 -12.617 -13 1 77.12 210 SER A O 1
ATOM 1664 N N . ILE A 1 211 ? -3.367 -14.539 -12.062 1 84.81 211 ILE A N 1
ATOM 1665 C CA . ILE A 1 211 ? -4.176 -15.328 -12.992 1 84.81 211 ILE A CA 1
ATOM 1666 C C . ILE A 1 211 ? -5.602 -15.445 -12.453 1 84.81 211 ILE A C 1
ATOM 1668 O O . ILE A 1 211 ? -6.566 -15.297 -13.203 1 84.81 211 ILE A O 1
ATOM 1672 N N . SER A 1 212 ? -5.719 -15.703 -11.211 1 90.81 212 SER A N 1
ATOM 1673 C CA . SER A 1 212 ? -7.035 -15.945 -10.625 1 90.81 212 SER A CA 1
ATOM 1674 C C . SER A 1 212 ? -7.816 -14.648 -10.461 1 90.81 212 SER A C 1
ATOM 1676 O O . SER A 1 212 ? -9.047 -14.648 -10.508 1 90.81 212 SER A O 1
ATOM 1678 N N . GLY A 1 213 ? -7.121 -13.57 -10.281 1 93 213 GLY A N 1
ATOM 1679 C CA . GLY A 1 213 ? -7.742 -12.297 -9.969 1 93 213 GLY A CA 1
ATOM 1680 C C . GLY A 1 213 ? -8.844 -11.914 -10.938 1 93 213 GLY A C 1
ATOM 1681 O O . GLY A 1 213 ? -10 -11.758 -10.539 1 93 213 GLY A O 1
ATOM 1682 N N . PRO A 1 214 ? -8.523 -11.859 -12.203 1 94.12 214 PRO A N 1
ATOM 1683 C CA . PRO A 1 214 ? -9.523 -11.5 -13.211 1 94.12 214 PRO A CA 1
ATOM 1684 C C . PRO A 1 214 ? -10.75 -12.406 -13.18 1 94.12 214 PRO A C 1
ATOM 1686 O O . PRO A 1 214 ? -11.883 -11.93 -13.305 1 94.12 214 PRO A O 1
ATOM 1689 N N . ILE A 1 215 ? -10.547 -13.68 -12.992 1 95.62 215 ILE A N 1
ATOM 1690 C CA . ILE A 1 215 ? -11.641 -14.641 -12.984 1 95.62 215 ILE A CA 1
ATOM 1691 C C . ILE A 1 215 ? -12.508 -14.422 -11.742 1 95.62 215 ILE A C 1
ATOM 1693 O O . ILE A 1 215 ? -13.734 -14.312 -11.852 1 95.62 215 ILE A O 1
ATOM 1697 N N . MET A 1 216 ? -11.898 -14.305 -10.625 1 96.12 216 MET A N 1
ATOM 1698 C CA . MET A 1 216 ? -12.617 -14.172 -9.359 1 96.12 216 MET A CA 1
ATOM 1699 C C . MET A 1 216 ? -13.398 -12.859 -9.312 1 96.12 216 MET A C 1
ATOM 1701 O O . MET A 1 216 ? -14.523 -12.82 -8.805 1 96.12 216 MET A O 1
ATOM 1705 N N . ILE A 1 217 ? -12.82 -11.836 -9.805 1 97.06 217 ILE A N 1
ATOM 1706 C CA . ILE A 1 217 ? -13.484 -10.539 -9.828 1 97.06 217 ILE A CA 1
ATOM 1707 C C . ILE A 1 217 ? -14.734 -10.617 -10.695 1 97.06 217 ILE A C 1
ATOM 1709 O O . ILE A 1 217 ? -15.805 -10.133 -10.305 1 97.06 217 ILE A O 1
ATOM 1713 N N . ALA A 1 218 ? -14.586 -11.227 -11.836 1 97.62 218 ALA A N 1
ATOM 1714 C CA . ALA A 1 218 ? -15.734 -11.383 -12.719 1 97.62 218 ALA A CA 1
ATOM 1715 C C . ALA A 1 218 ? -16.812 -12.25 -12.07 1 97.62 218 ALA A C 1
ATOM 1717 O O . ALA A 1 218 ? -18 -11.961 -12.172 1 97.62 218 ALA A O 1
ATOM 1718 N N . LEU A 1 219 ? -16.422 -13.344 -11.414 1 97.81 219 LEU A N 1
ATOM 1719 C CA . LEU A 1 219 ? -17.359 -14.203 -10.711 1 97.81 219 LEU A CA 1
ATOM 1720 C C . LEU A 1 219 ? -18.094 -13.422 -9.617 1 97.81 219 LEU A C 1
ATOM 1722 O O . LEU A 1 219 ? -19.312 -13.547 -9.477 1 97.81 219 LEU A O 1
ATOM 1726 N N . GLU A 1 220 ? -17.344 -12.625 -8.852 1 97.56 220 GLU A N 1
ATOM 1727 C CA . GLU A 1 220 ? -17.953 -11.82 -7.805 1 97.56 220 GLU A CA 1
ATOM 1728 C C . GLU A 1 220 ? -18.953 -10.828 -8.391 1 97.56 220 GLU A C 1
ATOM 1730 O O . GLU A 1 220 ? -20.047 -10.633 -7.84 1 97.56 220 GLU A O 1
ATOM 1735 N N . TYR A 1 221 ? -18.547 -10.234 -9.492 1 98.31 221 TYR A N 1
ATOM 1736 C CA . TYR A 1 221 ? -19.391 -9.227 -10.117 1 98.31 221 TYR A CA 1
ATOM 1737 C C . TYR A 1 221 ? -20.781 -9.789 -10.438 1 98.31 221 TYR A C 1
ATOM 1739 O O . TYR A 1 221 ? -21.797 -9.125 -10.227 1 98.31 221 TYR A O 1
ATOM 1747 N N . TRP A 1 222 ? -20.812 -10.977 -10.945 1 97.94 222 TRP A N 1
ATOM 1748 C CA . TRP A 1 222 ? -22.078 -11.594 -11.352 1 97.94 222 TRP A CA 1
ATOM 1749 C C . TRP A 1 222 ? -22.641 -12.469 -10.242 1 97.94 222 TRP A C 1
ATOM 1751 O O . TRP A 1 222 ? -23.594 -13.219 -10.461 1 97.94 222 TRP A O 1
ATOM 1761 N N . ARG A 1 223 ? -22.062 -12.445 -9.055 1 96.88 223 ARG A N 1
ATOM 1762 C CA . ARG A 1 223 ? -22.5 -13.219 -7.902 1 96.88 223 ARG A CA 1
ATOM 1763 C C . ARG A 1 223 ? -22.469 -14.719 -8.195 1 96.88 223 ARG A C 1
ATOM 1765 O O . ARG A 1 223 ? -23.422 -15.438 -7.875 1 96.88 223 ARG A O 1
ATOM 1772 N N . LEU A 1 224 ? -21.422 -15.109 -8.852 1 97.5 224 LEU A N 1
ATOM 1773 C CA . LEU A 1 224 ? -21.203 -16.5 -9.211 1 97.5 224 LEU A CA 1
ATOM 1774 C C . LEU A 1 224 ? -20 -17.078 -8.453 1 97.5 224 LEU A C 1
ATOM 1776 O O . LEU A 1 224 ? -19.531 -18.172 -8.773 1 97.5 224 LEU A O 1
ATOM 1780 N N . ALA A 1 225 ? -19.516 -16.312 -7.473 1 96.94 225 ALA A N 1
ATOM 1781 C CA . ALA A 1 225 ? -18.344 -16.75 -6.711 1 96.94 225 ALA A CA 1
ATOM 1782 C C . ALA A 1 225 ? -18.734 -17.781 -5.652 1 96.94 225 ALA A C 1
ATOM 1784 O O . ALA A 1 225 ? -18.469 -17.578 -4.461 1 96.94 225 ALA A O 1
ATOM 1785 N N . THR A 1 226 ? -19.203 -18.922 -6.129 1 97 226 THR A N 1
ATOM 1786 C CA . THR A 1 226 ? -19.516 -20.031 -5.223 1 97 226 THR A CA 1
ATOM 1787 C C . THR A 1 226 ? -18.25 -20.75 -4.789 1 97 226 THR A C 1
ATOM 1789 O O . THR A 1 226 ? -17.219 -20.656 -5.465 1 97 226 THR A O 1
ATOM 1792 N N . PRO A 1 227 ? -18.328 -21.484 -3.691 1 95.38 227 PRO A N 1
ATOM 1793 C CA . PRO A 1 227 ? -17.156 -22.234 -3.256 1 95.38 227 PRO A CA 1
ATOM 1794 C C . PRO A 1 227 ? -16.625 -23.188 -4.332 1 95.38 227 PRO A C 1
ATOM 1796 O O . PRO A 1 227 ? -15.414 -23.297 -4.52 1 95.38 227 PRO A O 1
ATOM 1799 N N . LYS A 1 228 ? -17.5 -23.797 -5.023 1 96.88 228 LYS A N 1
ATOM 1800 C CA . LYS A 1 228 ? -17.094 -24.734 -6.078 1 96.88 228 LYS A CA 1
ATOM 1801 C C . LYS A 1 228 ? -16.406 -24 -7.227 1 96.88 228 LYS A C 1
ATOM 1803 O O . LYS A 1 228 ? -15.352 -24.422 -7.695 1 96.88 228 LYS A O 1
ATOM 1808 N N . ASN A 1 229 ? -17.031 -22.891 -7.711 1 97.44 229 ASN A N 1
ATOM 1809 C CA . ASN A 1 229 ? -16.422 -22.109 -8.781 1 97.44 229 ASN A CA 1
ATOM 1810 C C . ASN A 1 229 ? -15.062 -21.562 -8.375 1 97.44 229 ASN A C 1
ATOM 1812 O O . ASN A 1 229 ? -14.133 -21.547 -9.172 1 97.44 229 ASN A O 1
ATOM 1816 N N . LEU A 1 230 ? -15.008 -21.125 -7.145 1 94.5 230 LEU A N 1
ATOM 1817 C CA . LEU A 1 230 ? -13.766 -20.562 -6.645 1 94.5 230 LEU A CA 1
ATOM 1818 C C . LEU A 1 230 ? -12.688 -21.641 -6.527 1 94.5 230 LEU A C 1
ATOM 1820 O O . LEU A 1 230 ? -11.516 -21.391 -6.836 1 94.5 230 LEU A O 1
ATOM 1824 N N . GLU A 1 231 ? -13.031 -22.781 -6.133 1 94.69 231 GLU A N 1
ATOM 1825 C CA . GLU A 1 231 ? -12.078 -23.891 -6.02 1 94.69 231 GLU A CA 1
ATOM 1826 C C . GLU A 1 231 ? -11.555 -24.312 -7.391 1 94.69 231 GLU A C 1
ATOM 1828 O O . GLU A 1 231 ? -10.359 -24.547 -7.559 1 94.69 231 GLU A O 1
ATOM 1833 N N . GLN A 1 232 ? -12.438 -24.453 -8.328 1 96.56 232 GLN A N 1
ATOM 1834 C CA . GLN A 1 232 ? -12.031 -24.797 -9.688 1 96.56 232 GLN A CA 1
ATOM 1835 C C . GLN A 1 232 ? -11.117 -23.719 -10.281 1 96.56 232 GLN A C 1
ATOM 1837 O O . GLN A 1 232 ? -10.125 -24.047 -10.945 1 96.56 232 GLN A O 1
ATOM 1842 N N . THR A 1 233 ? -11.484 -22.438 -9.992 1 95.06 233 THR A N 1
ATOM 1843 C CA . THR A 1 233 ? -10.664 -21.328 -10.445 1 95.06 233 THR A CA 1
ATOM 1844 C C . THR A 1 233 ? -9.266 -21.391 -9.828 1 95.06 233 THR A C 1
ATOM 1846 O O . THR A 1 233 ? -8.266 -21.203 -10.523 1 95.06 233 THR A O 1
ATOM 1849 N N . HIS A 1 234 ? -9.234 -21.672 -8.57 1 91.25 234 HIS A N 1
ATOM 1850 C CA . HIS A 1 234 ? -7.969 -21.766 -7.855 1 91.25 234 HIS A CA 1
ATOM 1851 C C . HIS A 1 234 ? -7.098 -22.891 -8.414 1 91.25 234 HIS A C 1
ATOM 1853 O O . HIS A 1 234 ? -5.898 -22.688 -8.641 1 91.25 234 HIS A O 1
ATOM 1859 N N . THR A 1 235 ? -7.664 -24.016 -8.648 1 93.25 235 THR A N 1
ATOM 1860 C CA . THR A 1 235 ? -6.941 -25.156 -9.172 1 93.25 235 THR A CA 1
ATOM 1861 C C . THR A 1 235 ? -6.324 -24.844 -10.523 1 93.25 235 THR A C 1
ATOM 1863 O O . THR A 1 235 ? -5.152 -25.141 -10.766 1 93.25 235 THR A O 1
ATOM 1866 N N . PHE A 1 236 ? -7.141 -24.281 -11.359 1 95.31 236 PHE A N 1
ATOM 1867 C CA . PHE A 1 236 ? -6.656 -23.875 -12.68 1 95.31 236 PHE A CA 1
ATOM 1868 C C . PHE A 1 236 ? -5.555 -22.828 -12.547 1 95.31 236 PHE A C 1
ATOM 1870 O O . PHE A 1 236 ? -4.512 -22.938 -13.203 1 95.31 236 PHE A O 1
ATOM 1877 N N . ALA A 1 237 ? -5.77 -21.797 -11.711 1 92.06 237 ALA A N 1
ATOM 1878 C CA . ALA A 1 237 ? -4.848 -20.672 -11.57 1 92.06 237 ALA A CA 1
ATOM 1879 C C . ALA A 1 237 ? -3.492 -21.141 -11.039 1 92.06 237 ALA A C 1
ATOM 1881 O O . ALA A 1 237 ? -2.449 -20.625 -11.453 1 92.06 237 ALA A O 1
ATOM 1882 N N . VAL A 1 238 ? -3.498 -22.047 -10.125 1 89.75 238 VAL A N 1
ATOM 1883 C CA . VAL A 1 238 ? -2.252 -22.578 -9.578 1 89.75 238 VAL A CA 1
ATOM 1884 C C . VAL A 1 238 ? -1.458 -23.266 -10.68 1 89.75 238 VAL A C 1
ATOM 1886 O O . VAL A 1 238 ? -0.266 -23.016 -10.852 1 89.75 238 VAL A O 1
ATOM 1889 N N . ALA A 1 239 ? -2.127 -24.141 -11.438 1 93.12 239 ALA A N 1
ATOM 1890 C CA . ALA A 1 239 ? -1.46 -24.875 -12.5 1 93.12 239 ALA A CA 1
ATOM 1891 C C . ALA A 1 239 ? -0.927 -23.938 -13.578 1 93.12 239 ALA A C 1
ATOM 1893 O O . ALA A 1 239 ? 0.206 -24.094 -14.039 1 93.12 239 ALA A O 1
ATOM 1894 N N . LEU A 1 240 ? -1.735 -23.047 -13.977 1 92.81 240 LEU A N 1
ATOM 1895 C CA . LEU A 1 240 ? -1.305 -22.094 -15 1 92.81 240 LEU A CA 1
ATOM 1896 C C . LEU A 1 240 ? -0.208 -21.172 -14.461 1 92.81 240 LEU A C 1
ATOM 1898 O O . LEU A 1 240 ? 0.716 -20.812 -15.195 1 92.81 240 LEU A O 1
ATOM 1902 N N . GLY A 1 241 ? -0.365 -20.734 -13.219 1 90.56 241 GLY A N 1
ATOM 1903 C CA . GLY A 1 241 ? 0.658 -19.906 -12.594 1 90.56 241 GLY A CA 1
ATOM 1904 C C . GLY A 1 241 ? 2.018 -20.578 -12.555 1 90.56 241 GLY A C 1
ATOM 1905 O O . GLY A 1 241 ? 3.041 -19.938 -12.789 1 90.56 241 GLY A O 1
ATOM 1906 N N . GLU A 1 242 ? 1.998 -21.828 -12.195 1 91.62 242 GLU A N 1
ATOM 1907 C CA . GLU A 1 242 ? 3.232 -22.609 -12.227 1 91.62 242 GLU A CA 1
ATOM 1908 C C . GLU A 1 242 ? 3.846 -22.625 -13.625 1 91.62 242 GLU A C 1
ATOM 1910 O O . GLU A 1 242 ? 5.051 -22.422 -13.781 1 91.62 242 GLU A O 1
ATOM 1915 N N . TYR A 1 243 ? 3.004 -22.844 -14.555 1 92.75 243 TYR A N 1
ATOM 1916 C CA . TYR A 1 243 ? 3.441 -22.875 -15.945 1 92.75 243 TYR A CA 1
ATOM 1917 C C . TYR A 1 243 ? 4.059 -21.547 -16.344 1 92.75 243 TYR A C 1
ATOM 1919 O O . TYR A 1 243 ? 5.133 -21.5 -16.938 1 92.75 243 TYR A O 1
ATOM 1927 N N . PHE A 1 244 ? 3.438 -20.516 -15.992 1 89.19 244 PHE A N 1
ATOM 1928 C CA . PHE A 1 244 ? 3.885 -19.172 -16.344 1 89.19 244 PHE A CA 1
ATOM 1929 C C . PHE A 1 244 ? 5.23 -18.859 -15.703 1 89.19 244 PHE A C 1
ATOM 1931 O O . PHE A 1 244 ? 6.117 -18.297 -16.344 1 89.19 244 PHE A O 1
ATOM 1938 N N . GLN A 1 245 ? 5.359 -19.125 -14.453 1 89.94 245 GLN A N 1
ATOM 1939 C CA . GLN A 1 245 ? 6.582 -18.781 -13.742 1 89.94 245 GLN A CA 1
ATOM 1940 C C . GLN A 1 245 ? 7.777 -19.562 -14.281 1 89.94 245 GLN A C 1
ATOM 1942 O O . GLN A 1 245 ? 8.859 -19 -14.469 1 89.94 245 GLN A O 1
ATOM 1947 N N . VAL A 1 246 ? 7.578 -20.844 -14.531 1 93.88 246 VAL A N 1
ATOM 1948 C CA . VAL A 1 246 ? 8.664 -21.656 -15.07 1 93.88 246 VAL A CA 1
ATOM 1949 C C . VAL A 1 246 ? 9.078 -21.109 -16.438 1 93.88 246 VAL A C 1
ATOM 1951 O O . VAL A 1 246 ? 10.273 -21.031 -16.75 1 93.88 246 VAL A O 1
ATOM 1954 N N . ASN A 1 247 ? 8.086 -20.766 -17.219 1 91.44 247 ASN A N 1
ATOM 1955 C CA . ASN A 1 247 ? 8.375 -20.172 -18.531 1 91.44 247 ASN A CA 1
ATOM 1956 C C . ASN A 1 247 ? 9.156 -18.875 -18.375 1 91.44 247 ASN A C 1
ATOM 1958 O O . ASN A 1 247 ? 10.094 -18.625 -19.141 1 91.44 247 ASN A O 1
ATOM 1962 N N . ASP A 1 248 ? 8.766 -18.109 -17.453 1 88.38 248 ASP A N 1
ATOM 1963 C CA . ASP A 1 248 ? 9.445 -16.844 -17.203 1 88.38 248 ASP A CA 1
ATOM 1964 C C . ASP A 1 248 ? 10.891 -17.078 -16.75 1 88.38 248 ASP A C 1
ATOM 1966 O O . ASP A 1 248 ? 11.797 -16.359 -17.172 1 88.38 248 ASP A O 1
ATOM 1970 N N . ASP A 1 249 ? 11.109 -18.031 -15.93 1 92.5 249 ASP A N 1
ATOM 1971 C CA . ASP A 1 249 ? 12.453 -18.391 -15.492 1 92.5 249 ASP A CA 1
ATOM 1972 C C . ASP A 1 249 ? 13.305 -18.844 -16.672 1 92.5 249 ASP A C 1
ATOM 1974 O O . ASP A 1 249 ? 14.484 -18.484 -16.766 1 92.5 249 ASP A O 1
ATOM 1978 N N . TYR A 1 250 ? 12.711 -19.609 -17.531 1 94.31 250 TYR A N 1
ATOM 1979 C CA . TYR A 1 250 ? 13.414 -20.125 -18.703 1 94.31 250 TYR A CA 1
ATOM 1980 C C . TYR A 1 250 ? 13.797 -18.984 -19.641 1 94.31 250 TYR A C 1
ATOM 1982 O O . TYR A 1 250 ? 14.938 -18.906 -20.094 1 94.31 250 TYR A O 1
ATOM 1990 N N . ILE A 1 251 ? 12.867 -18.109 -19.859 1 90.25 251 ILE A N 1
ATOM 1991 C CA . ILE A 1 251 ? 13.062 -17 -20.797 1 90.25 251 ILE A CA 1
ATOM 1992 C C . ILE A 1 251 ? 14.109 -16.031 -20.234 1 90.25 251 ILE A C 1
ATOM 1994 O O . ILE A 1 251 ? 14.875 -15.445 -21 1 90.25 251 ILE A O 1
ATOM 1998 N N . ASP A 1 252 ? 14.203 -15.938 -18.938 1 90.25 252 ASP A N 1
ATOM 1999 C CA . ASP A 1 252 ? 15.195 -15.062 -18.312 1 90.25 252 ASP A CA 1
ATOM 2000 C C . ASP A 1 252 ? 16.609 -15.461 -18.719 1 90.25 252 ASP A C 1
ATOM 2002 O O . ASP A 1 252 ? 17.5 -14.609 -18.812 1 90.25 252 ASP A O 1
ATOM 2006 N N . VAL A 1 253 ? 16.828 -16.703 -18.984 1 91.88 253 VAL A N 1
ATOM 2007 C CA . VAL A 1 253 ? 18.172 -17.203 -19.266 1 91.88 253 VAL A CA 1
ATOM 2008 C C . VAL A 1 253 ? 18.328 -17.469 -20.766 1 91.88 253 VAL A C 1
ATOM 2010 O O . VAL A 1 253 ? 19.359 -17.141 -21.359 1 91.88 253 VAL A O 1
ATOM 2013 N N . TYR A 1 254 ? 17.266 -17.938 -21.375 1 91.56 254 TYR A N 1
ATOM 2014 C CA . TYR A 1 254 ? 17.438 -18.453 -22.734 1 91.56 254 TYR A CA 1
ATOM 2015 C C . TYR A 1 254 ? 16.672 -17.594 -23.734 1 91.56 254 TYR A C 1
ATOM 2017 O O . TYR A 1 254 ? 16.781 -17.797 -24.953 1 91.56 254 TYR A O 1
ATOM 2025 N N . GLY A 1 255 ? 15.875 -16.734 -23.188 1 85.62 255 GLY A N 1
ATOM 2026 C CA . GLY A 1 255 ? 15.117 -15.875 -24.094 1 85.62 255 GLY A CA 1
ATOM 2027 C C . GLY A 1 255 ? 15.977 -14.859 -24.812 1 85.62 255 GLY A C 1
ATOM 2028 O O . GLY A 1 255 ? 17.078 -14.539 -24.375 1 85.62 255 GLY A O 1
ATOM 2029 N N . ASP A 1 256 ? 15.422 -14.367 -25.922 1 80.31 256 ASP A N 1
ATOM 2030 C CA . ASP A 1 256 ? 16.078 -13.305 -26.688 1 80.31 256 ASP A CA 1
ATOM 2031 C C . ASP A 1 256 ? 15.914 -11.953 -25.984 1 80.31 256 ASP A C 1
ATOM 2033 O O . ASP A 1 256 ? 14.805 -11.453 -25.828 1 80.31 256 ASP A O 1
ATOM 2037 N N . TYR A 1 257 ? 17.047 -11.375 -25.672 1 73.75 257 TYR A N 1
ATOM 2038 C CA . TYR A 1 257 ? 17.047 -10.109 -24.953 1 73.75 257 TYR A CA 1
ATOM 2039 C C . TYR A 1 257 ? 16.281 -9.031 -25.719 1 73.75 257 TYR A C 1
ATOM 2041 O O . TYR A 1 257 ? 15.555 -8.234 -25.125 1 73.75 257 TYR A O 1
ATOM 2049 N N . GLU A 1 258 ? 16.453 -8.984 -26.969 1 72.19 258 GLU A N 1
ATOM 2050 C CA . GLU A 1 258 ? 15.82 -7.953 -27.797 1 72.19 258 GLU A CA 1
ATOM 2051 C C . GLU A 1 258 ? 14.297 -8.055 -27.75 1 72.19 258 GLU A C 1
ATOM 2053 O O . GLU A 1 258 ? 13.594 -7.059 -27.906 1 72.19 258 GLU A O 1
ATOM 2058 N N . ILE A 1 259 ? 13.898 -9.273 -27.391 1 71.44 259 ILE A N 1
ATOM 2059 C CA . ILE A 1 259 ? 12.461 -9.523 -27.375 1 71.44 259 ILE A CA 1
ATOM 2060 C C . ILE A 1 259 ? 11.938 -9.414 -25.938 1 71.44 259 ILE A C 1
ATOM 2062 O O . ILE A 1 259 ? 10.898 -8.797 -25.703 1 71.44 259 ILE A O 1
ATOM 2066 N N . THR A 1 260 ? 12.773 -9.82 -25.062 1 69.94 260 THR A N 1
ATOM 2067 C CA . THR A 1 260 ? 12.211 -10.016 -23.734 1 69.94 260 THR A CA 1
ATOM 2068 C C . THR A 1 260 ? 12.703 -8.93 -22.781 1 69.94 260 THR A C 1
ATOM 2070 O O . THR A 1 260 ? 12.07 -8.672 -21.75 1 69.94 260 THR A O 1
ATOM 2073 N N . GLY A 1 261 ? 13.883 -8.383 -23.141 1 67.06 261 GLY A N 1
ATOM 2074 C CA . GLY A 1 261 ? 14.539 -7.441 -22.25 1 67.06 261 GLY A CA 1
ATOM 2075 C C . GLY A 1 261 ? 15.18 -8.109 -21.047 1 67.06 261 GLY A C 1
ATOM 2076 O O . GLY A 1 261 ? 15.672 -7.43 -20.141 1 67.06 261 GLY A O 1
ATOM 2077 N N . LYS A 1 262 ? 15.234 -9.398 -21.031 1 70.69 262 LYS A N 1
ATOM 2078 C CA . LYS A 1 262 ? 15.727 -10.133 -19.859 1 70.69 262 LYS A CA 1
ATOM 2079 C C . LYS A 1 262 ? 17.109 -10.719 -20.125 1 70.69 262 LYS A C 1
ATOM 2081 O O . LYS A 1 262 ? 17.391 -11.203 -21.234 1 70.69 262 LYS A O 1
ATOM 2086 N N . HIS A 1 263 ? 18.062 -10.586 -19.234 1 69.75 263 HIS A N 1
ATOM 2087 C CA . HIS A 1 263 ? 19.422 -11.031 -19.516 1 69.75 263 HIS A CA 1
ATOM 2088 C C . HIS A 1 263 ? 19.969 -11.844 -18.344 1 69.75 263 HIS A C 1
ATOM 2090 O O . HIS A 1 263 ? 21.141 -11.695 -17.984 1 69.75 263 HIS A O 1
ATOM 2096 N N . GLY A 1 264 ? 19.141 -12.625 -17.75 1 76.12 264 GLY A N 1
ATOM 2097 C CA . GLY A 1 264 ? 19.625 -13.531 -16.719 1 76.12 264 GLY A CA 1
ATOM 2098 C C . GLY A 1 264 ? 19.703 -12.891 -15.344 1 76.12 264 GLY A C 1
ATOM 2099 O O . GLY A 1 264 ? 20.656 -13.117 -14.594 1 76.12 264 GLY A O 1
ATOM 2100 N N . THR A 1 265 ? 18.844 -12.086 -15.062 1 84.44 265 THR A N 1
ATOM 2101 C CA . THR A 1 265 ? 18.844 -11.344 -13.812 1 84.44 265 THR A CA 1
ATOM 2102 C C . THR A 1 265 ? 18.562 -12.266 -12.633 1 84.44 265 THR A C 1
ATOM 2104 O O . THR A 1 265 ? 18.984 -11.992 -11.508 1 84.44 265 THR A O 1
ATOM 2107 N N . ASP A 1 266 ? 17.969 -13.414 -12.938 1 90.69 266 ASP A N 1
ATOM 2108 C CA . ASP A 1 266 ? 17.703 -14.367 -11.859 1 90.69 266 ASP A CA 1
ATOM 2109 C C . ASP A 1 266 ? 19 -14.922 -11.289 1 90.69 266 ASP A C 1
ATOM 2111 O O . ASP A 1 266 ? 19.109 -15.141 -10.078 1 90.69 266 ASP A O 1
ATOM 2115 N N . ILE A 1 267 ? 19.938 -15.148 -12.203 1 93.12 267 ILE A N 1
ATOM 2116 C CA . ILE A 1 267 ? 21.25 -15.641 -11.789 1 93.12 267 ILE A CA 1
ATOM 2117 C C . ILE A 1 267 ? 21.969 -14.57 -10.969 1 93.12 267 ILE A C 1
ATOM 2119 O O . ILE A 1 267 ? 22.484 -14.852 -9.883 1 93.12 267 ILE A O 1
ATOM 2123 N N . GLN A 1 268 ? 21.906 -13.375 -11.461 1 90.62 268 GLN A N 1
ATOM 2124 C CA . GLN A 1 268 ? 22.594 -12.258 -10.812 1 90.62 268 GLN A CA 1
ATOM 2125 C C . GLN A 1 268 ? 22 -11.977 -9.438 1 90.62 268 GLN A C 1
ATOM 2127 O O . GLN A 1 268 ? 22.734 -11.68 -8.492 1 90.62 268 GLN A O 1
ATOM 2132 N N . ASP A 1 269 ? 20.781 -12.172 -9.352 1 87.69 269 ASP A N 1
ATOM 2133 C CA . ASP A 1 269 ? 20.062 -11.695 -8.172 1 87.69 269 ASP A CA 1
ATOM 2134 C C . ASP A 1 269 ? 19.859 -12.828 -7.164 1 87.69 269 ASP A C 1
ATOM 2136 O O . ASP A 1 269 ? 19.109 -12.672 -6.195 1 87.69 269 ASP A O 1
ATOM 2140 N N . ASN A 1 270 ? 20.453 -13.945 -7.387 1 92.12 270 ASN A N 1
ATOM 2141 C CA . ASN A 1 270 ? 20.391 -15.062 -6.457 1 92.12 270 ASN A CA 1
ATOM 2142 C C . ASN A 1 270 ? 18.953 -15.547 -6.246 1 92.12 270 ASN A C 1
ATOM 2144 O O . ASN A 1 270 ? 18.578 -15.883 -5.125 1 92.12 270 ASN A O 1
ATOM 2148 N N . LYS A 1 271 ? 18.156 -15.57 -7.316 1 91.44 271 LYS A N 1
ATOM 2149 C CA . LYS A 1 271 ? 16.766 -15.977 -7.207 1 91.44 271 LYS A CA 1
ATOM 2150 C C . LYS A 1 271 ? 16.625 -17.5 -7.137 1 91.44 271 LYS A C 1
ATOM 2152 O O . LYS A 1 271 ? 17.344 -18.219 -7.832 1 91.44 271 LYS A O 1
ATOM 2157 N N . CYS A 1 272 ? 15.781 -17.938 -6.277 1 93 272 CYS A N 1
ATOM 2158 C CA . CYS A 1 272 ? 15.398 -19.344 -6.289 1 93 272 CYS A CA 1
ATOM 2159 C C . CYS A 1 272 ? 14.469 -19.641 -7.461 1 93 272 CYS A C 1
ATOM 2161 O O . CYS A 1 272 ? 13.25 -19.688 -7.297 1 93 272 CYS A O 1
ATOM 2163 N N . SER A 1 273 ? 15.039 -19.891 -8.602 1 94.81 273 SER A N 1
ATOM 2164 C CA . SER A 1 273 ? 14.281 -20.109 -9.836 1 94.81 273 SER A CA 1
ATOM 2165 C C . SER A 1 273 ? 14.203 -21.594 -10.172 1 94.81 273 SER A C 1
ATOM 2167 O O . SER A 1 273 ? 14.844 -22.422 -9.523 1 94.81 273 SER A O 1
ATOM 2169 N N . TRP A 1 274 ? 13.398 -21.828 -11.195 1 96.81 274 TRP A N 1
ATOM 2170 C CA . TRP A 1 274 ? 13.227 -23.219 -11.641 1 96.81 274 TRP A CA 1
ATOM 2171 C C . TRP A 1 274 ? 14.555 -23.797 -12.133 1 96.81 274 TRP A C 1
ATOM 2173 O O . TRP A 1 274 ? 14.898 -24.938 -11.797 1 96.81 274 TRP A O 1
ATOM 2183 N N . LEU A 1 275 ? 15.312 -23.047 -12.805 1 97.44 275 LEU A N 1
ATOM 2184 C CA . LEU A 1 275 ? 16.547 -23.516 -13.438 1 97.44 275 LEU A CA 1
ATOM 2185 C C . LEU A 1 275 ? 17.578 -23.906 -12.383 1 97.44 275 LEU A C 1
ATOM 2187 O O . LEU A 1 275 ? 18.188 -24.969 -12.461 1 97.44 275 LEU A O 1
ATOM 2191 N N . ILE A 1 276 ? 17.781 -23.094 -11.391 1 97.69 276 ILE A N 1
ATOM 2192 C CA . ILE A 1 276 ? 18.812 -23.375 -10.398 1 97.69 276 ILE A CA 1
ATOM 2193 C C . ILE A 1 276 ? 18.391 -24.562 -9.539 1 97.69 276 ILE A C 1
ATOM 2195 O O . ILE A 1 276 ? 19.234 -25.375 -9.148 1 97.69 276 ILE A O 1
ATOM 2199 N N . THR A 1 277 ? 17.141 -24.656 -9.234 1 97.19 277 THR A N 1
ATOM 2200 C CA . THR A 1 277 ? 16.688 -25.781 -8.422 1 97.19 277 THR A CA 1
ATOM 2201 C C . THR A 1 277 ? 16.797 -27.094 -9.203 1 97.19 277 THR A C 1
ATOM 2203 O O . THR A 1 277 ? 17.172 -28.125 -8.648 1 97.19 277 THR A O 1
ATOM 2206 N N . GLU A 1 278 ? 16.469 -27.062 -10.5 1 97.5 278 GLU A N 1
ATOM 2207 C CA . GLU A 1 278 ? 16.656 -28.234 -11.359 1 97.5 278 GLU A CA 1
ATOM 2208 C C . GLU A 1 278 ? 18.141 -28.594 -11.484 1 97.5 278 GLU A C 1
ATOM 2210 O O . GLU A 1 278 ? 18.5 -29.766 -11.438 1 97.5 278 GLU A O 1
ATOM 2215 N N . ALA A 1 279 ? 18.922 -27.609 -11.609 1 98.06 279 ALA A N 1
ATOM 2216 C CA . ALA A 1 279 ? 20.359 -27.812 -11.766 1 98.06 279 ALA A CA 1
ATOM 2217 C C . ALA A 1 279 ? 20.969 -28.453 -10.516 1 98.06 279 ALA A C 1
ATOM 2219 O O . ALA A 1 279 ? 21.734 -29.406 -10.609 1 98.06 279 ALA A O 1
ATOM 2220 N N . LEU A 1 280 ? 20.609 -27.891 -9.375 1 97.25 280 LEU A N 1
ATOM 2221 C CA . LEU A 1 280 ? 21.156 -28.391 -8.117 1 97.25 280 LEU A CA 1
ATOM 2222 C C . LEU A 1 280 ? 20.734 -29.828 -7.875 1 97.25 280 LEU A C 1
ATOM 2224 O O . LEU A 1 280 ? 21.484 -30.609 -7.281 1 97.25 280 LEU A O 1
ATOM 2228 N N . SER A 1 281 ? 19.594 -30.219 -8.367 1 96 281 SER A N 1
ATOM 2229 C CA . SER A 1 281 ? 19.078 -31.578 -8.164 1 96 281 SER A CA 1
ATOM 2230 C C . SER A 1 281 ? 19.75 -32.562 -9.109 1 96 281 SER A C 1
ATOM 2232 O O . SER A 1 281 ? 19.781 -33.781 -8.844 1 96 281 SER A O 1
ATOM 2234 N N . ARG A 1 282 ? 20.359 -32.125 -10.172 1 96.81 282 ARG A N 1
ATOM 2235 C CA . ARG A 1 282 ? 20.875 -33 -11.234 1 96.81 282 ARG A CA 1
ATOM 2236 C C . ARG A 1 282 ? 22.391 -32.969 -11.266 1 96.81 282 ARG A C 1
ATOM 2238 O O . ARG A 1 282 ? 23.031 -33.906 -11.797 1 96.81 282 ARG A O 1
ATOM 2245 N N . ALA A 1 283 ? 22.969 -31.969 -10.656 1 97.44 283 ALA A N 1
ATOM 2246 C CA . ALA A 1 283 ? 24.391 -31.656 -10.828 1 97.44 283 ALA A CA 1
ATOM 2247 C C . ALA A 1 283 ? 25.266 -32.688 -10.125 1 97.44 283 ALA A C 1
ATOM 2249 O O . ALA A 1 283 ? 24.906 -33.156 -9.047 1 97.44 283 ALA A O 1
ATOM 2250 N N . ASN A 1 284 ? 26.375 -33 -10.789 1 97.88 284 ASN A N 1
ATOM 2251 C CA . ASN A 1 284 ? 27.422 -33.719 -10.078 1 97.88 284 ASN A CA 1
ATOM 2252 C C . ASN A 1 284 ? 28.219 -32.812 -9.164 1 97.88 284 ASN A C 1
ATOM 2254 O O . ASN A 1 284 ? 27.922 -31.609 -9.062 1 97.88 284 ASN A O 1
ATOM 2258 N N . LYS A 1 285 ? 29.25 -33.375 -8.508 1 97.12 285 LYS A N 1
ATOM 2259 C CA . LYS A 1 285 ? 29.984 -32.625 -7.488 1 97.12 285 LYS A CA 1
ATOM 2260 C C . LYS A 1 285 ? 30.672 -31.406 -8.086 1 97.12 285 LYS A C 1
ATOM 2262 O O . LYS A 1 285 ? 30.641 -30.312 -7.496 1 97.12 285 LYS A O 1
ATOM 2267 N N . GLU A 1 286 ? 31.25 -31.578 -9.211 1 97.62 286 GLU A N 1
ATOM 2268 C CA . GLU A 1 286 ? 31.969 -30.484 -9.844 1 97.62 286 GLU A CA 1
ATOM 2269 C C . GLU A 1 286 ? 31.016 -29.391 -10.312 1 97.62 286 GLU A C 1
ATOM 2271 O O . GLU A 1 286 ? 31.281 -28.203 -10.102 1 97.62 286 GLU A O 1
ATOM 2276 N N . GLN A 1 287 ? 29.953 -29.797 -10.93 1 97.81 287 GLN A N 1
ATOM 2277 C CA . GLN A 1 287 ? 28.953 -28.859 -11.414 1 97.81 287 GLN A CA 1
ATOM 2278 C C . GLN A 1 287 ? 28.312 -28.094 -10.258 1 97.81 287 GLN A C 1
ATOM 2280 O O . GLN A 1 287 ? 28.109 -26.875 -10.352 1 97.81 287 GLN A O 1
ATOM 2285 N N . ARG A 1 288 ? 28.047 -28.812 -9.219 1 97.25 288 ARG A N 1
ATOM 2286 C CA . ARG A 1 288 ? 27.453 -28.203 -8.039 1 97.25 288 ARG A CA 1
ATOM 2287 C C . ARG A 1 288 ? 28.375 -27.156 -7.438 1 97.25 288 ARG A C 1
ATOM 2289 O O . ARG A 1 288 ? 27.938 -26.062 -7.062 1 97.25 288 ARG A O 1
ATOM 2296 N N . SER A 1 289 ? 29.625 -27.469 -7.383 1 97.25 289 SER A N 1
ATOM 2297 C CA . SER A 1 289 ? 30.609 -26.516 -6.859 1 97.25 289 SER A CA 1
ATOM 2298 C C . SER A 1 289 ? 30.672 -25.266 -7.707 1 97.25 289 SER A C 1
ATOM 2300 O O . SER A 1 289 ? 30.781 -24.156 -7.176 1 97.25 289 SER A O 1
ATOM 2302 N N . CYS A 1 290 ? 30.594 -25.484 -8.969 1 97.31 290 CYS A N 1
ATOM 2303 C CA . CYS A 1 290 ? 30.594 -24.359 -9.883 1 97.31 290 CYS A CA 1
ATOM 2304 C C . CYS A 1 290 ? 29.391 -23.453 -9.648 1 97.31 290 CYS A C 1
ATOM 2306 O O . CYS A 1 290 ? 29.531 -22.234 -9.617 1 97.31 290 CYS A O 1
ATOM 2308 N N . LEU A 1 291 ? 28.281 -24.047 -9.523 1 97.88 291 LEU A N 1
ATOM 2309 C CA . LEU A 1 291 ? 27.062 -23.281 -9.281 1 97.88 291 LEU A CA 1
ATOM 2310 C C . LEU A 1 291 ? 27.156 -22.516 -7.969 1 97.88 291 LEU A C 1
ATOM 2312 O O . LEU A 1 291 ? 26.828 -21.328 -7.918 1 97.88 291 LEU A O 1
ATOM 2316 N N . LEU A 1 292 ? 27.641 -23.156 -6.898 1 96.62 292 LEU A N 1
ATOM 2317 C CA . LEU A 1 292 ? 27.719 -22.562 -5.574 1 96.62 292 LEU A CA 1
ATOM 2318 C C . LEU A 1 292 ? 28.656 -21.359 -5.574 1 96.62 292 LEU A C 1
ATOM 2320 O O . LEU A 1 292 ? 28.422 -20.391 -4.848 1 96.62 292 LEU A O 1
ATOM 2324 N N . GLN A 1 293 ? 29.562 -21.359 -6.465 1 95.94 293 GLN A N 1
ATOM 2325 C CA . GLN A 1 293 ? 30.578 -20.312 -6.477 1 95.94 293 GLN A CA 1
ATOM 2326 C C . GLN A 1 293 ? 30.156 -19.125 -7.34 1 95.94 293 GLN A C 1
ATOM 2328 O O . GLN A 1 293 ? 30.609 -18 -7.137 1 95.94 293 GLN A O 1
ATOM 2333 N N . ASN A 1 294 ? 29.266 -19.438 -8.281 1 96.44 294 ASN A N 1
ATOM 2334 C CA . ASN A 1 294 ? 29.078 -18.406 -9.312 1 96.44 294 ASN A CA 1
ATOM 2335 C C . ASN A 1 294 ? 27.656 -17.859 -9.312 1 96.44 294 ASN A C 1
ATOM 2337 O O . ASN A 1 294 ? 27.406 -16.797 -9.875 1 96.44 294 ASN A O 1
ATOM 2341 N N . TYR A 1 295 ? 26.703 -18.578 -8.773 1 96.31 295 TYR A N 1
ATOM 2342 C CA . TYR A 1 295 ? 25.328 -18.094 -8.734 1 96.31 295 TYR A CA 1
ATOM 2343 C C . TYR A 1 295 ? 25.188 -16.938 -7.754 1 96.31 295 TYR A C 1
ATOM 2345 O O . TYR A 1 295 ? 25.828 -16.922 -6.699 1 96.31 295 TYR A O 1
ATOM 2353 N N . GLY A 1 296 ? 24.391 -15.891 -8.062 1 92.94 296 GLY A N 1
ATOM 2354 C CA . GLY A 1 296 ? 24.188 -14.734 -7.211 1 92.94 296 GLY A CA 1
ATOM 2355 C C . GLY A 1 296 ? 25.266 -13.68 -7.367 1 92.94 296 GLY A C 1
ATOM 2356 O O . GLY A 1 296 ? 25.422 -12.812 -6.504 1 92.94 296 GLY A O 1
ATOM 2357 N N . LYS A 1 297 ? 26.094 -13.914 -8.414 1 92.69 297 LYS A N 1
ATOM 2358 C CA . LYS A 1 297 ? 27.141 -12.945 -8.719 1 92.69 297 LYS A CA 1
ATOM 2359 C C . LYS A 1 297 ? 26.781 -12.109 -9.945 1 92.69 297 LYS A C 1
ATOM 2361 O O . LYS A 1 297 ? 26.094 -12.594 -10.852 1 92.69 297 LYS A O 1
ATOM 2366 N N . LYS A 1 298 ? 27.234 -10.906 -9.969 1 88.12 298 LYS A N 1
ATOM 2367 C CA . LYS A 1 298 ? 26.828 -9.977 -11.016 1 88.12 298 LYS A CA 1
ATOM 2368 C C . LYS A 1 298 ? 27.844 -9.953 -12.156 1 88.12 298 LYS A C 1
ATOM 2370 O O . LYS A 1 298 ? 27.547 -9.461 -13.25 1 88.12 298 LYS A O 1
ATOM 2375 N N . GLU A 1 299 ? 29 -10.508 -11.984 1 91.81 299 GLU A N 1
ATOM 2376 C CA . GLU A 1 299 ? 30.031 -10.508 -13.016 1 91.81 299 GLU A CA 1
ATOM 2377 C C . GLU A 1 299 ? 29.625 -11.367 -14.211 1 91.81 299 GLU A C 1
ATOM 2379 O O . GLU A 1 299 ? 29.281 -12.539 -14.047 1 91.81 299 GLU A O 1
ATOM 2384 N N . PRO A 1 300 ? 29.672 -10.844 -15.375 1 91.62 300 PRO A N 1
ATOM 2385 C CA . PRO A 1 300 ? 29.234 -11.562 -16.578 1 91.62 300 PRO A CA 1
ATOM 2386 C C . PRO A 1 300 ? 29.906 -12.93 -16.734 1 91.62 300 PRO A C 1
ATOM 2388 O O . PRO A 1 300 ? 29.266 -13.891 -17.156 1 91.62 300 PRO A O 1
ATOM 2391 N N . SER A 1 301 ? 31.188 -12.953 -16.359 1 94.56 301 SER A N 1
ATOM 2392 C CA . SER A 1 301 ? 31.906 -14.211 -16.5 1 94.56 301 SER A CA 1
ATOM 2393 C C . SER A 1 301 ? 31.312 -15.289 -15.594 1 94.56 301 SER A C 1
ATOM 2395 O O . SER A 1 301 ? 31.266 -16.469 -15.961 1 94.56 301 SER A O 1
ATOM 2397 N N . GLN A 1 302 ? 30.797 -14.93 -14.508 1 95 302 GLN A N 1
ATOM 2398 C CA . GLN A 1 302 ? 30.219 -15.883 -13.578 1 95 302 GLN A CA 1
ATOM 2399 C C . GLN A 1 302 ? 28.812 -16.281 -14.016 1 95 302 GLN A C 1
ATOM 2401 O O . GLN A 1 302 ? 28.406 -17.438 -13.828 1 95 302 GLN A O 1
ATOM 2406 N N . ILE A 1 303 ? 28.156 -15.398 -14.641 1 93.94 303 ILE A N 1
ATOM 2407 C CA . ILE A 1 303 ? 26.844 -15.703 -15.203 1 93.94 303 ILE A CA 1
ATOM 2408 C C . ILE A 1 303 ? 26.984 -16.75 -16.312 1 93.94 303 ILE A C 1
ATOM 2410 O O . ILE A 1 303 ? 26.203 -17.703 -16.375 1 93.94 303 ILE A O 1
ATOM 2414 N N . ASP A 1 304 ? 27.969 -16.516 -17.062 1 94.94 304 ASP A N 1
ATOM 2415 C CA . ASP A 1 304 ? 28.219 -17.422 -18.172 1 94.94 304 ASP A CA 1
ATOM 2416 C C . ASP A 1 304 ? 28.547 -18.828 -17.672 1 94.94 304 ASP A C 1
ATOM 2418 O O . ASP A 1 304 ? 28.156 -19.828 -18.312 1 94.94 304 ASP A O 1
ATOM 2422 N N . VAL A 1 305 ? 29.266 -18.875 -16.609 1 96.88 305 VAL A N 1
ATOM 2423 C CA . VAL A 1 305 ? 29.609 -20.172 -16.031 1 96.88 305 VAL A CA 1
ATOM 2424 C C . VAL A 1 305 ? 28.344 -20.906 -15.617 1 96.88 305 VAL A C 1
ATOM 2426 O O . VAL A 1 305 ? 28.203 -22.109 -15.859 1 96.88 305 VAL A O 1
ATOM 2429 N N . VAL A 1 306 ? 27.453 -20.266 -15.031 1 97.5 306 VAL A N 1
ATOM 2430 C CA . VAL A 1 306 ? 26.188 -20.859 -14.578 1 97.5 306 VAL A CA 1
ATOM 2431 C C . VAL A 1 306 ? 25.391 -21.344 -15.789 1 97.5 306 VAL A C 1
ATOM 2433 O O . VAL A 1 306 ? 24.891 -22.469 -15.797 1 97.5 306 VAL A O 1
ATOM 2436 N N . LYS A 1 307 ? 25.344 -20.516 -16.812 1 96.06 307 LYS A N 1
ATOM 2437 C CA . LYS A 1 307 ? 24.609 -20.859 -18.016 1 96.06 307 LYS A CA 1
ATOM 2438 C C . LYS A 1 307 ? 25.219 -22.094 -18.688 1 96.06 307 LYS A C 1
ATOM 2440 O O . LYS A 1 307 ? 24.484 -22.938 -19.219 1 96.06 307 LYS A O 1
ATOM 2445 N N . LYS A 1 308 ? 26.5 -22.125 -18.625 1 97.25 308 LYS A N 1
ATOM 2446 C CA . LYS A 1 308 ? 27.188 -23.281 -19.188 1 97.25 308 LYS A CA 1
ATOM 2447 C C . LYS A 1 308 ? 26.797 -24.562 -18.469 1 97.25 308 LYS A C 1
ATOM 2449 O O . LYS A 1 308 ? 26.516 -25.578 -19.094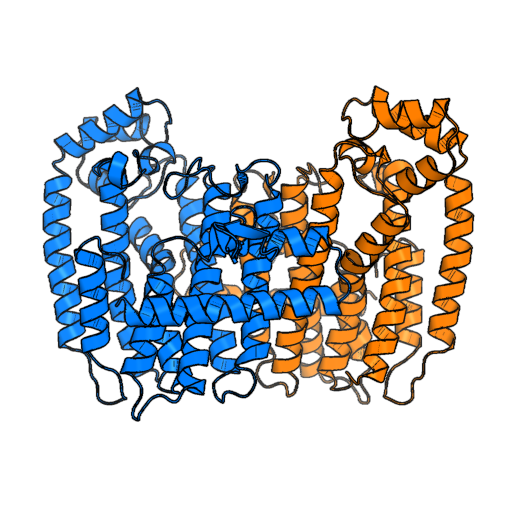 1 97.25 308 LYS A O 1
ATOM 2454 N N . VAL A 1 309 ? 26.812 -24.469 -17.172 1 98.19 309 VAL A N 1
ATOM 2455 C CA . VAL A 1 309 ? 26.422 -25.641 -16.391 1 98.19 309 VAL A CA 1
ATOM 2456 C C . VAL A 1 309 ? 24.984 -26.016 -16.703 1 98.19 309 VAL A C 1
ATOM 2458 O O . VAL A 1 309 ? 24.656 -27.203 -16.844 1 98.19 309 VAL A O 1
ATOM 2461 N N . PHE A 1 310 ? 24.062 -25.047 -16.828 1 98.12 310 PHE A N 1
ATOM 2462 C CA . PHE A 1 310 ? 22.688 -25.297 -17.203 1 98.12 310 PHE A CA 1
ATOM 2463 C C . PHE A 1 310 ? 22.625 -26.047 -18.531 1 98.12 310 PHE A C 1
ATOM 2465 O O . PHE A 1 310 ? 21.828 -26.984 -18.688 1 98.12 310 PHE A O 1
ATOM 2472 N N . GLY A 1 311 ? 23.422 -25.641 -19.422 1 97.44 311 GLY A N 1
ATOM 2473 C CA . GLY A 1 311 ? 23.5 -26.281 -20.734 1 97.44 311 GLY A CA 1
ATOM 2474 C C . GLY A 1 311 ? 24 -27.719 -20.656 1 97.44 311 GLY A C 1
ATOM 2475 O O . GLY A 1 311 ? 23.453 -28.609 -21.328 1 97.44 311 GLY A O 1
ATOM 2476 N N . GLU A 1 312 ? 25.094 -27.891 -19.906 1 98.06 312 GLU A N 1
ATOM 2477 C CA . GLU A 1 312 ? 25.672 -29.219 -19.734 1 98.06 312 GLU A CA 1
ATOM 2478 C C . GLU A 1 312 ? 24.641 -30.203 -19.172 1 98.06 312 GLU A C 1
ATOM 2480 O O . GLU A 1 312 ? 24.656 -31.391 -19.5 1 98.06 312 GLU A O 1
ATOM 2485 N N . LEU A 1 313 ? 23.812 -29.672 -18.344 1 98.19 313 LEU A N 1
ATOM 2486 C CA . LEU A 1 313 ? 22.797 -30.484 -17.703 1 98.19 313 LEU A CA 1
ATOM 2487 C C . LEU A 1 313 ? 21.562 -30.641 -18.609 1 98.19 313 LEU A C 1
ATOM 2489 O O . LEU A 1 313 ? 20.594 -31.297 -18.234 1 98.19 313 LEU A O 1
ATOM 2493 N N . ASP A 1 314 ? 21.547 -30.031 -19.781 1 97.94 314 ASP A N 1
ATOM 2494 C CA . ASP A 1 314 ? 20.484 -30.047 -20.797 1 97.94 314 ASP A CA 1
ATOM 2495 C C . ASP A 1 314 ? 19.156 -29.578 -20.219 1 97.94 314 ASP A C 1
ATOM 2497 O O . ASP A 1 314 ? 18.141 -30.266 -20.359 1 97.94 314 ASP A O 1
ATOM 2501 N N . LEU A 1 315 ? 19.141 -28.484 -19.562 1 97.56 315 LEU A N 1
ATOM 2502 C CA . LEU A 1 315 ? 17.953 -27.953 -18.891 1 97.56 315 LEU A CA 1
ATOM 2503 C C . LEU A 1 315 ? 16.922 -27.5 -19.922 1 97.56 315 LEU A C 1
ATOM 2505 O O . LEU A 1 315 ? 15.719 -27.5 -19.641 1 97.56 315 LEU A O 1
ATOM 2509 N N . PRO A 1 316 ? 17.266 -27.141 -21.141 1 97.06 316 PRO A N 1
ATOM 2510 C CA . PRO A 1 316 ? 16.25 -26.891 -22.156 1 97.06 316 PRO A CA 1
ATOM 2511 C C . PRO A 1 316 ? 15.391 -28.109 -22.469 1 97.06 316 PRO A C 1
ATOM 2513 O O . PRO A 1 316 ? 14.18 -28 -22.656 1 97.06 316 PRO A O 1
ATOM 2516 N N . LYS A 1 317 ? 16.031 -29.234 -22.484 1 97.69 317 LYS A N 1
ATOM 2517 C CA . LYS A 1 317 ? 15.266 -30.469 -22.672 1 97.69 317 LYS A CA 1
ATOM 2518 C C . LYS A 1 317 ? 14.344 -30.719 -21.484 1 97.69 317 LYS A C 1
ATOM 2520 O O . LYS A 1 317 ? 13.188 -31.109 -21.656 1 97.69 317 LYS A O 1
ATOM 2525 N N . ALA A 1 318 ? 14.898 -30.562 -20.281 1 97.44 318 ALA A N 1
ATOM 2526 C CA . ALA A 1 318 ? 14.086 -30.719 -19.078 1 97.44 318 ALA A CA 1
ATOM 2527 C C . ALA A 1 318 ? 12.883 -29.781 -19.109 1 97.44 318 ALA A C 1
ATOM 2529 O O . ALA A 1 318 ? 11.789 -30.141 -18.688 1 97.44 318 ALA A O 1
ATOM 2530 N N . PHE A 1 319 ? 13.078 -28.562 -19.562 1 97.38 319 PHE A N 1
ATOM 2531 C CA . PHE A 1 319 ? 12.008 -27.578 -19.672 1 97.38 319 PHE A CA 1
ATOM 2532 C C . PHE A 1 319 ? 10.938 -28.047 -20.641 1 97.38 319 PHE A C 1
ATOM 2534 O O . PHE A 1 319 ? 9.742 -27.938 -20.359 1 97.38 319 PHE A O 1
ATOM 2541 N N . LYS A 1 320 ? 11.312 -28.609 -21.766 1 97 320 LYS A N 1
ATOM 2542 C CA . LYS A 1 320 ? 10.359 -29.109 -22.75 1 97 320 LYS A CA 1
ATOM 2543 C C . LYS A 1 320 ? 9.516 -30.25 -22.188 1 97 320 LYS A C 1
ATOM 2545 O O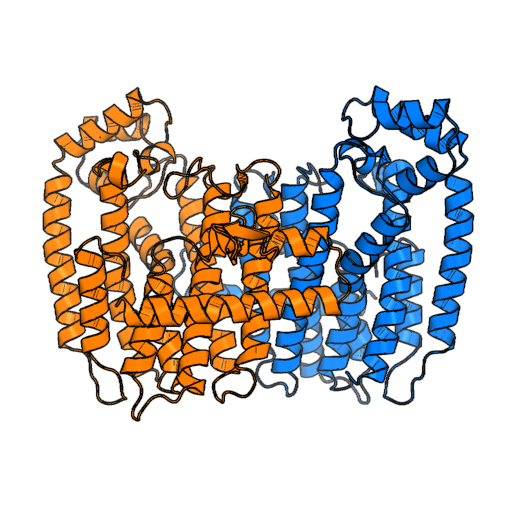 . LYS A 1 320 ? 8.312 -30.312 -22.438 1 97 320 LYS A O 1
ATOM 2550 N N . GLU A 1 321 ? 10.188 -31.109 -21.469 1 97.44 321 GLU A N 1
ATOM 2551 C CA . GLU A 1 321 ? 9.469 -32.188 -20.812 1 97.44 321 GLU A CA 1
ATOM 2552 C C . GLU A 1 321 ? 8.477 -31.672 -19.781 1 97.44 321 GLU A C 1
ATOM 2554 O O . GLU A 1 321 ? 7.336 -32.125 -19.719 1 97.44 321 GLU A O 1
ATOM 2559 N N . TYR A 1 322 ? 8.945 -30.688 -19 1 97 322 TYR A N 1
ATOM 2560 C CA . TYR A 1 322 ? 8.07 -30.047 -18.031 1 97 322 TYR A CA 1
ATOM 2561 C C . TYR A 1 322 ? 6.875 -29.406 -18.719 1 97 322 TYR A C 1
ATOM 2563 O O . TYR A 1 322 ? 5.734 -29.562 -18.281 1 97 322 TYR A O 1
ATOM 2571 N N . GLU A 1 323 ? 7.125 -28.688 -19.781 1 95.44 323 GLU A N 1
ATOM 2572 C CA . GLU A 1 323 ? 6.086 -27.953 -20.5 1 95.44 323 GLU A CA 1
ATOM 2573 C C . GLU A 1 323 ? 4.996 -28.906 -21 1 95.44 323 GLU A C 1
ATOM 2575 O O . GLU A 1 323 ? 3.807 -28.625 -20.859 1 95.44 323 GLU A O 1
ATOM 2580 N N . GLU A 1 324 ? 5.418 -30.016 -21.578 1 96.25 324 GLU A N 1
ATOM 2581 C CA . GLU A 1 324 ? 4.465 -31 -22.094 1 96.25 324 GLU A CA 1
ATOM 2582 C C . GLU A 1 324 ? 3.586 -31.562 -20.984 1 96.25 324 GLU A C 1
ATOM 2584 O O . GLU A 1 324 ? 2.365 -31.656 -21.141 1 96.25 324 GLU A O 1
ATOM 2589 N N . THR A 1 325 ? 4.234 -31.891 -19.922 1 97.56 325 THR A N 1
ATOM 2590 C CA . THR A 1 325 ? 3.512 -32.469 -18.797 1 97.56 325 THR A CA 1
ATOM 2591 C C . THR A 1 325 ? 2.541 -31.453 -18.203 1 97.56 325 THR A C 1
ATOM 2593 O O . THR A 1 325 ? 1.387 -31.781 -17.922 1 97.56 325 THR A O 1
ATOM 2596 N N . GLN A 1 326 ? 3.02 -30.25 -17.984 1 96.56 326 GLN A N 1
ATOM 2597 C CA . GLN A 1 326 ? 2.203 -29.219 -17.359 1 96.56 326 GLN A CA 1
ATOM 2598 C C . GLN A 1 326 ? 1.043 -28.812 -18.266 1 96.56 326 GLN A C 1
ATOM 2600 O O . GLN A 1 326 ? -0.063 -28.547 -17.781 1 96.56 326 GLN A O 1
ATOM 2605 N N . ARG A 1 327 ? 1.264 -28.719 -19.531 1 95.56 327 ARG A N 1
ATOM 2606 C CA . ARG A 1 327 ? 0.2 -28.406 -20.484 1 95.56 327 ARG A CA 1
ATOM 2607 C C . ARG A 1 327 ? -0.902 -29.453 -20.453 1 95.56 327 ARG A C 1
ATOM 2609 O O . ARG A 1 327 ? -2.088 -29.109 -20.422 1 95.56 327 ARG A O 1
ATOM 2616 N N . ALA A 1 328 ? -0.448 -30.719 -20.469 1 97.19 328 ALA A N 1
ATOM 2617 C CA . ALA A 1 328 ? -1.425 -31.797 -20.391 1 97.19 328 ALA A CA 1
ATOM 2618 C C . ALA A 1 328 ? -2.236 -31.719 -19.109 1 97.19 328 ALA A C 1
ATOM 2620 O O . ALA A 1 328 ? -3.445 -31.969 -19.109 1 97.19 328 ALA A O 1
ATOM 2621 N N . LYS A 1 329 ? -1.57 -31.422 -18.047 1 97.81 329 LYS A N 1
ATOM 2622 C CA . LYS A 1 329 ? -2.234 -31.281 -16.75 1 97.81 329 LYS A CA 1
ATOM 2623 C C . LYS A 1 329 ? -3.271 -30.156 -16.797 1 97.81 329 LYS A C 1
ATOM 2625 O O . LYS A 1 329 ? -4.402 -30.344 -16.344 1 97.81 329 LYS A O 1
ATOM 2630 N N . ILE A 1 330 ? -2.938 -28.969 -17.312 1 96.88 330 ILE A N 1
ATOM 2631 C CA . ILE A 1 330 ? -3.83 -27.812 -17.391 1 96.88 330 ILE A CA 1
ATOM 2632 C C . ILE A 1 330 ? -5.027 -28.156 -18.281 1 96.88 330 ILE A C 1
ATOM 2634 O O . ILE A 1 330 ? -6.172 -27.844 -17.922 1 96.88 330 ILE A O 1
ATOM 2638 N N . GLU A 1 331 ? -4.766 -28.828 -19.391 1 96.75 331 GLU A N 1
ATOM 2639 C CA . GLU A 1 331 ? -5.844 -29.25 -20.281 1 96.75 331 GLU A CA 1
ATOM 2640 C C . GLU A 1 331 ? -6.793 -30.219 -19.578 1 96.75 331 GLU A C 1
ATOM 2642 O O . GLU A 1 331 ? -8.008 -30.141 -19.781 1 96.75 331 GLU A O 1
ATOM 2647 N N . GLY A 1 332 ? -6.215 -31.125 -18.844 1 97.94 332 GLY A N 1
ATOM 2648 C CA . GLY A 1 332 ? -7.039 -32.031 -18.062 1 97.94 332 GLY A CA 1
ATOM 2649 C C . GLY A 1 332 ? -7.914 -31.328 -17.047 1 97.94 332 GLY A C 1
ATOM 2650 O O . GLY A 1 332 ? -9.078 -31.688 -16.859 1 97.94 332 GLY A O 1
ATOM 2651 N N . ILE A 1 333 ? -7.383 -30.344 -16.344 1 97.69 333 ILE A N 1
ATOM 2652 C CA . ILE A 1 333 ? -8.125 -29.547 -15.367 1 97.69 333 ILE A CA 1
ATOM 2653 C C . ILE A 1 333 ? -9.297 -28.859 -16.047 1 97.69 333 ILE A C 1
ATOM 2655 O O . ILE A 1 333 ? -10.422 -28.875 -15.547 1 97.69 333 ILE A O 1
ATOM 2659 N N . ILE A 1 334 ? -9.031 -28.266 -17.203 1 97.44 334 ILE A N 1
ATOM 2660 C CA . ILE A 1 334 ? -10.07 -27.531 -17.938 1 97.44 334 ILE A CA 1
ATOM 2661 C C . ILE A 1 334 ? -11.164 -28.5 -18.375 1 97.44 334 ILE A C 1
ATOM 2663 O O . ILE A 1 334 ? -12.352 -28.219 -18.219 1 97.44 334 ILE A O 1
ATOM 2667 N N . ALA A 1 335 ? -10.781 -29.672 -18.875 1 97.12 335 ALA A N 1
ATOM 2668 C CA . ALA A 1 335 ? -11.727 -30.656 -19.391 1 97.12 335 ALA A CA 1
ATOM 2669 C C . ALA A 1 335 ? -12.633 -31.172 -18.266 1 97.12 335 ALA A C 1
ATOM 2671 O O . ALA A 1 335 ? -13.797 -31.5 -18.516 1 97.12 335 ALA A O 1
ATOM 2672 N N . ALA A 1 336 ? -12.188 -31.203 -17.078 1 97.38 336 ALA A N 1
ATOM 2673 C CA . ALA A 1 336 ? -12.906 -31.781 -15.945 1 97.38 336 ALA A CA 1
ATOM 2674 C C . ALA A 1 336 ? -13.781 -30.734 -15.25 1 97.38 336 ALA A C 1
ATOM 2676 O O . ALA A 1 336 ? -14.539 -31.062 -14.336 1 97.38 336 ALA A O 1
ATOM 2677 N N . MET A 1 337 ? -13.766 -29.516 -15.688 1 96.88 337 MET A N 1
ATOM 2678 C CA . MET A 1 337 ? -14.453 -28.422 -15 1 96.88 337 MET A CA 1
ATOM 2679 C C . MET A 1 337 ? -15.961 -28.609 -15.062 1 96.88 337 MET A C 1
ATOM 2681 O O . MET A 1 337 ? -16.5 -29.016 -16.094 1 96.88 337 MET A O 1
ATOM 2685 N N . ASP A 1 338 ? -16.578 -28.375 -13.961 1 97.5 338 ASP A N 1
ATOM 2686 C CA . ASP A 1 338 ? -18.031 -28.406 -13.844 1 97.5 338 ASP A CA 1
ATOM 2687 C C . ASP A 1 338 ? -18.625 -27.031 -14.125 1 97.5 338 ASP A C 1
ATOM 2689 O O . ASP A 1 338 ? -18.312 -26.047 -13.445 1 97.5 338 ASP A O 1
ATOM 2693 N N . GLU A 1 339 ? -19.5 -26.953 -15.07 1 97.12 339 GLU A N 1
ATOM 2694 C CA . GLU A 1 339 ? -20.094 -25.672 -15.469 1 97.12 339 GLU A CA 1
ATOM 2695 C C . GLU A 1 339 ? -21.469 -25.484 -14.844 1 97.12 339 GLU A C 1
ATOM 2697 O O . GLU A 1 339 ? -22.203 -24.562 -15.203 1 97.12 339 GLU A O 1
ATOM 2702 N N . GLY A 1 340 ? -21.828 -26.312 -13.969 1 96.38 340 GLY A N 1
ATOM 2703 C CA . GLY A 1 340 ? -23.188 -26.359 -13.422 1 96.38 340 GLY A CA 1
ATOM 2704 C C . GLY A 1 340 ? -23.562 -25.109 -12.641 1 96.38 340 GLY A C 1
ATOM 2705 O O . GLY A 1 340 ? -24.75 -24.797 -12.5 1 96.38 340 GLY A O 1
ATOM 2706 N N . GLU A 1 341 ? -22.594 -24.391 -12.117 1 96.75 341 GLU A N 1
ATOM 2707 C CA . GLU A 1 341 ? -22.906 -23.219 -11.305 1 96.75 341 GLU A CA 1
ATOM 2708 C C . GLU A 1 341 ? -22.578 -21.938 -12.039 1 96.75 341 GLU A C 1
ATOM 2710 O O . GLU A 1 341 ? -22.344 -20.891 -11.406 1 96.75 341 GLU A O 1
ATOM 2715 N N . GLY A 1 342 ? -22.453 -22.062 -13.336 1 94.81 342 GLY A N 1
ATOM 2716 C CA . GLY A 1 342 ? -22.359 -20.859 -14.141 1 94.81 342 GLY A CA 1
ATOM 2717 C C . GLY A 1 342 ? -20.969 -20.625 -14.711 1 94.81 342 GLY A C 1
ATOM 2718 O O . GLY A 1 342 ? -20.766 -19.719 -15.531 1 94.81 342 GLY A O 1
ATOM 2719 N N . LEU A 1 343 ? -20.031 -21.391 -14.281 1 95.88 343 LEU A N 1
ATOM 2720 C CA . LEU A 1 343 ? -18.688 -21.297 -14.852 1 95.88 343 LEU A CA 1
ATOM 2721 C C . LEU A 1 343 ? -18.688 -21.766 -16.312 1 95.88 343 LEU A C 1
ATOM 2723 O O . LEU A 1 343 ? -19.562 -22.516 -16.719 1 95.88 343 LEU A O 1
ATOM 2727 N N . LYS A 1 344 ? -17.797 -21.266 -17.094 1 95.69 344 LYS A N 1
ATOM 2728 C CA . LYS A 1 344 ? -17.672 -21.656 -18.484 1 95.69 344 LYS A CA 1
ATOM 2729 C C . LYS A 1 344 ? -16.25 -22.109 -18.812 1 95.69 344 LYS A C 1
ATOM 2731 O O . LYS A 1 344 ? -15.297 -21.328 -18.672 1 95.69 344 LYS A O 1
ATOM 2736 N N . ARG A 1 345 ? -16.109 -23.25 -19.312 1 95.5 345 ARG A N 1
ATOM 2737 C CA . ARG A 1 345 ? -14.805 -23.828 -19.641 1 95.5 345 ARG A CA 1
ATOM 2738 C C . ARG A 1 345 ? -14.062 -22.984 -20.672 1 95.5 345 ARG A C 1
ATOM 2740 O O . ARG A 1 345 ? -12.836 -22.891 -20.625 1 95.5 345 ARG A O 1
ATOM 2747 N N . GLU A 1 346 ? -14.789 -22.406 -21.484 1 94.25 346 GLU A N 1
ATOM 2748 C CA . GLU A 1 346 ? -14.227 -21.656 -22.594 1 94.25 346 GLU A CA 1
ATOM 2749 C C . GLU A 1 346 ? -13.344 -20.516 -22.094 1 94.25 346 GLU A C 1
ATOM 2751 O O . GLU A 1 346 ? -12.359 -20.156 -22.75 1 94.25 346 GLU A O 1
ATOM 2756 N N . ILE A 1 347 ? -13.68 -19.953 -20.984 1 94 347 ILE A N 1
ATOM 2757 C CA . ILE A 1 347 ? -12.906 -18.844 -20.422 1 94 347 ILE A CA 1
ATOM 2758 C C . ILE A 1 347 ? -11.5 -19.328 -20.062 1 94 347 ILE A C 1
ATOM 2760 O O . ILE A 1 347 ? -10.523 -18.641 -20.328 1 94 347 ILE A O 1
ATOM 2764 N N . PHE A 1 348 ? -11.414 -20.5 -19.531 1 95.12 348 PHE A N 1
ATOM 2765 C CA . PHE A 1 348 ? -10.133 -21.062 -19.109 1 95.12 348 PHE A CA 1
ATOM 2766 C C . PHE A 1 348 ? -9.305 -21.5 -20.297 1 95.12 348 PHE A C 1
ATOM 2768 O O . PHE A 1 348 ? -8.078 -21.344 -20.297 1 95.12 348 PHE A O 1
ATOM 2775 N N . LEU A 1 349 ? -9.961 -22 -21.312 1 93.81 349 LEU A N 1
ATOM 2776 C CA . LEU A 1 349 ? -9.273 -22.359 -22.547 1 93.81 349 LEU A CA 1
ATOM 2777 C C . LEU A 1 349 ? -8.656 -21.125 -23.203 1 93.81 349 LEU A C 1
ATOM 2779 O O . LEU A 1 349 ? -7.52 -21.188 -23.672 1 93.81 349 LEU A O 1
ATOM 2783 N N . MET A 1 350 ? -9.375 -20.109 -23.172 1 89.94 350 MET A N 1
ATOM 2784 C CA . MET A 1 350 ? -8.883 -18.875 -23.781 1 89.94 350 MET A CA 1
ATOM 2785 C C . MET A 1 350 ? -7.688 -18.328 -23.016 1 89.94 350 MET A C 1
ATOM 2787 O O . MET A 1 350 ? -6.715 -17.859 -23.625 1 89.94 350 MET A O 1
ATOM 2791 N N . LEU A 1 351 ? -7.809 -18.344 -21.703 1 90.38 351 LEU A N 1
ATOM 2792 C CA . LEU A 1 351 ? -6.699 -17.859 -20.875 1 90.38 351 LEU A CA 1
ATOM 2793 C C . LEU A 1 351 ? -5.449 -18.703 -21.109 1 90.38 351 LEU A C 1
ATOM 2795 O O . LEU A 1 351 ? -4.344 -18.172 -21.219 1 90.38 351 LEU A O 1
ATOM 2799 N N . PHE A 1 352 ? -5.648 -19.984 -21.188 1 92.44 352 PHE A N 1
ATOM 2800 C CA . PHE A 1 352 ? -4.527 -20.891 -21.391 1 92.44 352 PHE A CA 1
ATOM 2801 C C . PHE A 1 352 ? -3.895 -20.656 -22.766 1 92.44 352 PHE A C 1
ATOM 2803 O O . PHE A 1 352 ? -2.67 -20.594 -22.875 1 92.44 352 PHE A O 1
ATOM 2810 N N . GLN A 1 353 ? -4.684 -20.438 -23.766 1 87.62 353 GLN A N 1
ATOM 2811 C CA . GLN A 1 353 ? -4.203 -20.203 -25.125 1 87.62 353 GLN A CA 1
ATOM 2812 C C . GLN A 1 353 ? -3.502 -18.844 -25.25 1 87.62 353 GLN A C 1
ATOM 2814 O O . GLN A 1 353 ? -2.547 -18.703 -26.016 1 87.62 353 GLN A O 1
ATOM 2819 N N . GLY A 1 354 ? -4.008 -17.922 -24.562 1 80.81 354 GLY A N 1
ATOM 2820 C CA . GLY A 1 354 ? -3.377 -16.609 -24.547 1 80.81 354 GLY A CA 1
ATOM 2821 C C . GLY A 1 354 ? -1.972 -16.625 -23.984 1 80.81 354 GLY A C 1
ATOM 2822 O O . GLY A 1 354 ? -1.1 -15.891 -24.453 1 80.81 354 GLY A O 1
ATOM 2823 N N . PHE A 1 355 ? -1.683 -17.406 -23.062 1 75.12 355 PHE A N 1
ATOM 2824 C CA . PHE A 1 355 ? -0.36 -17.531 -22.453 1 75.12 355 PHE A CA 1
ATOM 2825 C C . PHE A 1 355 ? 0.606 -18.219 -23.406 1 75.12 355 PHE A C 1
ATOM 2827 O O . PHE A 1 355 ? 1.783 -17.859 -23.484 1 75.12 355 PHE A O 1
ATOM 2834 N N . ARG A 1 356 ? 0.208 -19.25 -24.109 1 59.28 356 ARG A N 1
ATOM 2835 C CA . ARG A 1 356 ? 1.054 -20.047 -24.984 1 59.28 356 ARG A CA 1
ATOM 2836 C C . ARG A 1 356 ? 1.638 -19.203 -26.109 1 59.28 356 ARG A C 1
ATOM 2838 O O . ARG A 1 356 ? 2.77 -19.438 -26.547 1 59.28 356 ARG A O 1
ATOM 2845 N N . LYS A 1 357 ? 1.013 -18.469 -26.844 1 52.5 357 LYS A N 1
ATOM 2846 C CA . LYS A 1 357 ? 1.458 -17.719 -28.016 1 52.5 357 LYS A CA 1
ATOM 2847 C C . LYS A 1 357 ? 2.35 -16.547 -27.609 1 52.5 357 LYS A C 1
ATOM 2849 O O . LYS A 1 357 ? 2.838 -15.812 -28.469 1 52.5 357 LYS A O 1
ATOM 2854 N N . GLY A 1 358 ? 2.883 -16.797 -26.375 1 54.41 358 GLY A N 1
ATOM 2855 C CA . GLY A 1 358 ? 3.652 -15.633 -25.938 1 54.41 358 GLY A CA 1
ATOM 2856 C C . GLY A 1 358 ? 2.836 -14.359 -25.891 1 54.41 358 GLY A C 1
ATOM 2857 O O . GLY A 1 358 ? 3.391 -13.266 -25.766 1 54.41 358 GLY A O 1
ATOM 2858 N N . ARG A 1 359 ? 1.615 -14.664 -26.438 1 44.78 359 ARG A N 1
ATOM 2859 C CA . ARG A 1 359 ? 0.67 -13.562 -26.594 1 44.78 359 ARG A CA 1
ATOM 2860 C C . ARG A 1 359 ? 0.003 -13.227 -25.266 1 44.78 359 ARG A C 1
ATOM 2862 O O . ARG A 1 359 ? -0.554 -14.102 -24.609 1 44.78 359 ARG A O 1
ATOM 2869 N N . GLN A 1 360 ? 0.648 -12.555 -24.375 1 42.16 360 GLN A N 1
ATOM 2870 C CA . GLN A 1 360 ? -0.118 -11.977 -23.281 1 42.16 360 GLN A CA 1
ATOM 2871 C C . GLN A 1 360 ? -1.498 -11.523 -23.75 1 42.16 360 GLN A C 1
ATOM 2873 O O . GLN A 1 360 ? -1.666 -11.125 -24.906 1 42.16 360 GLN A O 1
ATOM 2878 N N . PHE A 1 361 ? -2.693 -11.844 -23.297 1 34.19 361 PHE A N 1
ATOM 2879 C CA . PHE A 1 361 ? -4.031 -11.578 -23.812 1 34.19 361 PHE A CA 1
ATOM 2880 C C . PHE A 1 361 ? -4.035 -10.328 -24.688 1 34.19 361 PHE A C 1
ATOM 2882 O O . PHE A 1 361 ? -3.303 -9.375 -24.422 1 34.19 361 PHE A O 1
ATOM 2889 N N . MET B 1 1 ? -4.68 6.535 31.672 1 77.62 1 MET B N 1
ATOM 2890 C CA . MET B 1 1 ? -3.895 6.289 30.453 1 77.62 1 MET B CA 1
ATOM 2891 C C . MET B 1 1 ? -3.186 4.938 30.531 1 77.62 1 MET B C 1
ATOM 2893 O O . MET B 1 1 ? -3.197 4.172 29.578 1 77.62 1 MET B O 1
ATOM 2897 N N . ASP B 1 2 ? -2.811 4.547 31.703 1 81 2 ASP B N 1
ATOM 2898 C CA . ASP B 1 2 ? -2.102 3.279 31.859 1 81 2 ASP B CA 1
ATOM 2899 C C . ASP B 1 2 ? -3.043 2.094 31.656 1 81 2 ASP B C 1
ATOM 2901 O O . ASP B 1 2 ? -2.674 1.098 31.031 1 81 2 ASP B O 1
ATOM 2905 N N . ALA B 1 3 ? -4.242 2.273 32.188 1 87 3 ALA B N 1
ATOM 2906 C CA . ALA B 1 3 ? -5.219 1.201 32.031 1 87 3 ALA B CA 1
ATOM 2907 C C . ALA B 1 3 ? -5.566 0.979 30.547 1 87 3 ALA B C 1
ATOM 2909 O O . ALA B 1 3 ? -5.688 -0.162 30.094 1 87 3 ALA B O 1
ATOM 2910 N N . LEU B 1 4 ? -5.734 2.039 29.844 1 89.88 4 LEU B N 1
ATOM 2911 C CA . LEU B 1 4 ? -6.047 1.946 28.422 1 89.88 4 LEU B CA 1
ATOM 2912 C C . LEU B 1 4 ? -4.891 1.322 27.656 1 89.88 4 LEU B C 1
ATOM 2914 O O . LEU B 1 4 ? -5.105 0.525 26.734 1 89.88 4 LEU B O 1
ATOM 2918 N N . LYS B 1 5 ? -3.715 1.686 28 1 89.06 5 LYS B N 1
ATOM 2919 C CA . LYS B 1 5 ? -2.521 1.133 27.359 1 89.06 5 LYS B CA 1
ATOM 2920 C C . LYS B 1 5 ? -2.434 -0.376 27.578 1 89.06 5 LYS B C 1
ATOM 2922 O O . LYS B 1 5 ? -2.102 -1.12 26.656 1 89.06 5 LYS B O 1
ATOM 2927 N N . ASN B 1 6 ? -2.717 -0.749 28.781 1 88.06 6 ASN B N 1
ATOM 2928 C CA . ASN B 1 6 ? -2.713 -2.176 29.094 1 88.06 6 ASN B CA 1
ATOM 2929 C C . ASN B 1 6 ? -3.787 -2.92 28.297 1 88.06 6 ASN B C 1
ATOM 2931 O O . ASN B 1 6 ? -3.561 -4.043 27.844 1 88.06 6 ASN B O 1
ATOM 2935 N N . GLU B 1 7 ? -4.898 -2.334 28.266 1 90.06 7 GLU B N 1
ATOM 2936 C CA . GLU B 1 7 ? -5.988 -2.932 27.5 1 90.06 7 GLU B CA 1
ATOM 2937 C C . GLU B 1 7 ? -5.605 -3.086 26.031 1 90.06 7 GLU B C 1
ATOM 2939 O O . GLU B 1 7 ? -5.848 -4.133 25.422 1 90.06 7 GLU B O 1
ATOM 2944 N N . LEU B 1 8 ? -5.074 -2.064 25.484 1 90.25 8 LEU B N 1
ATOM 2945 C CA . LEU B 1 8 ? -4.629 -2.086 24.094 1 90.25 8 LEU B CA 1
ATOM 2946 C C . LEU B 1 8 ? -3.564 -3.158 23.875 1 90.25 8 LEU B C 1
ATOM 2948 O O . LEU B 1 8 ? -3.652 -3.947 22.938 1 90.25 8 LEU B O 1
ATOM 2952 N N . ARG B 1 9 ? -2.635 -3.332 24.734 1 86.12 9 ARG B N 1
ATOM 2953 C CA . ARG B 1 9 ? -1.521 -4.266 24.609 1 86.12 9 ARG B CA 1
ATOM 2954 C C . ARG B 1 9 ? -1.999 -5.707 24.734 1 86.12 9 ARG B C 1
ATOM 2956 O O . ARG B 1 9 ? -1.465 -6.605 24.078 1 86.12 9 ARG B O 1
ATOM 2963 N N . THR B 1 10 ? -2.939 -5.891 25.547 1 85.56 10 THR B N 1
ATOM 2964 C CA . THR B 1 10 ? -3.467 -7.234 25.75 1 85.56 10 THR B CA 1
ATOM 2965 C C . THR B 1 10 ? -4.121 -7.762 24.484 1 85.56 10 THR B C 1
ATOM 2967 O O . THR B 1 10 ? -4.086 -8.961 24.203 1 85.56 10 THR B O 1
ATOM 2970 N N . THR B 1 11 ? -4.652 -6.84 23.703 1 88.25 11 THR B N 1
ATOM 2971 C CA . THR B 1 11 ? -5.352 -7.246 22.5 1 88.25 11 THR B CA 1
ATOM 2972 C C . THR B 1 11 ? -4.363 -7.52 21.359 1 88.25 11 THR B C 1
ATOM 2974 O O . THR B 1 11 ? -4.699 -8.195 20.391 1 88.25 11 THR B O 1
ATOM 2977 N N . TYR B 1 12 ? -3.15 -7.109 21.531 1 84.5 12 TYR B N 1
ATOM 2978 C CA . TYR B 1 12 ? -2.137 -7.285 20.484 1 84.5 12 TYR B CA 1
ATOM 2979 C C . TYR B 1 12 ? -1.854 -8.766 20.25 1 84.5 12 TYR B C 1
ATOM 2981 O O . TYR B 1 12 ? -1.657 -9.188 19.109 1 84.5 12 TYR B O 1
ATOM 2989 N N . ALA B 1 13 ? -1.8 -9.508 21.312 1 80.12 13 ALA B N 1
ATOM 2990 C CA . ALA B 1 13 ? -1.52 -10.938 21.203 1 80.12 13 ALA B CA 1
ATOM 2991 C C . ALA B 1 13 ? -2.572 -11.641 20.359 1 80.12 13 ALA B C 1
ATOM 2993 O O . ALA B 1 13 ? -2.256 -12.562 19.609 1 80.12 13 ALA B O 1
ATOM 2994 N N . ALA B 1 14 ? -3.789 -11.195 20.547 1 84.31 14 ALA B N 1
ATOM 2995 C CA . ALA B 1 14 ? -4.871 -11.797 19.766 1 84.31 14 ALA B CA 1
ATOM 2996 C C . ALA B 1 14 ? -4.699 -11.508 18.281 1 84.31 14 ALA B C 1
ATOM 2998 O O . ALA B 1 14 ? -4.98 -12.367 17.438 1 84.31 14 ALA B O 1
ATOM 2999 N N . LEU B 1 15 ? -4.328 -10.344 17.906 1 88.25 15 LEU B N 1
ATOM 3000 C CA . LEU B 1 15 ? -4.09 -9.992 16.516 1 88.25 15 LEU B CA 1
ATOM 3001 C C . LEU B 1 15 ? -2.957 -10.82 15.93 1 88.25 15 LEU B C 1
ATOM 3003 O O . LEU B 1 15 ? -3.078 -11.359 14.828 1 88.25 15 LEU B O 1
ATOM 3007 N N . ASN B 1 16 ? -1.926 -10.969 16.703 1 84.94 16 ASN B N 1
ATOM 3008 C CA . ASN B 1 16 ? -0.783 -11.766 16.266 1 84.94 16 ASN B CA 1
ATOM 3009 C C . ASN B 1 16 ? -1.172 -13.219 16.031 1 84.94 16 ASN B C 1
ATOM 3011 O O . ASN B 1 16 ? -0.796 -13.812 15.016 1 84.94 16 ASN B O 1
ATOM 3015 N N . ALA B 1 17 ? -1.846 -13.734 16.969 1 85.5 17 ALA B N 1
ATOM 3016 C CA . ALA B 1 17 ? -2.275 -15.125 16.875 1 85.5 17 ALA B CA 1
ATOM 3017 C C . ALA B 1 17 ? -3.193 -15.328 15.672 1 85.5 17 ALA B C 1
ATOM 3019 O O . ALA B 1 17 ? -3.092 -16.328 14.961 1 85.5 17 ALA B O 1
ATOM 3020 N N . THR B 1 18 ? -4.082 -14.391 15.523 1 90 18 THR B N 1
ATOM 3021 C CA . THR B 1 18 ? -5.027 -14.469 14.414 1 90 18 THR B CA 1
ATOM 3022 C C . THR B 1 18 ? -4.297 -14.445 13.078 1 90 18 THR B C 1
ATOM 3024 O O . THR B 1 18 ? -4.625 -15.219 12.172 1 90 18 THR B O 1
ATOM 3027 N N . PHE B 1 19 ? -3.383 -13.602 12.93 1 89.75 19 PHE B N 1
ATOM 3028 C CA . PHE B 1 19 ? -2.633 -13.492 11.68 1 89.75 19 PHE B CA 1
ATOM 3029 C C . PHE B 1 19 ? -1.777 -14.734 11.453 1 89.75 19 PHE B C 1
ATOM 3031 O O . PHE B 1 19 ? -1.699 -15.242 10.336 1 89.75 19 PHE B O 1
ATOM 3038 N N . ARG B 1 20 ? -1.147 -15.242 12.469 1 87.81 20 ARG B N 1
ATOM 3039 C CA . ARG B 1 20 ? -0.366 -16.469 12.383 1 87.81 20 ARG B CA 1
ATOM 3040 C C . ARG B 1 20 ? -1.229 -17.641 11.906 1 87.81 20 ARG B C 1
ATOM 3042 O O . ARG B 1 20 ? -0.83 -18.391 11.016 1 87.81 20 ARG B O 1
ATOM 3049 N N . ASP B 1 21 ? -2.352 -17.719 12.547 1 89.81 21 ASP B N 1
ATOM 3050 C CA . ASP B 1 21 ? -3.279 -18.781 12.18 1 89.81 21 ASP B CA 1
ATOM 3051 C C . ASP B 1 21 ? -3.666 -18.688 10.703 1 89.81 21 ASP B C 1
ATOM 3053 O O . ASP B 1 21 ? -3.795 -19.719 10.023 1 89.81 21 ASP B O 1
ATOM 3057 N N . HIS B 1 22 ? -3.869 -17.484 10.289 1 89.94 22 HIS B N 1
ATOM 3058 C CA . HIS B 1 22 ? -4.215 -17.281 8.891 1 89.94 22 HIS B CA 1
ATOM 3059 C C . HIS B 1 22 ? -3.082 -17.734 7.973 1 89.94 22 HIS B C 1
ATOM 3061 O O . HIS B 1 22 ? -3.312 -18.453 6.996 1 89.94 22 HIS B O 1
ATOM 3067 N N . LEU B 1 23 ? -1.862 -17.328 8.227 1 87.75 23 LEU B N 1
ATOM 3068 C CA . LEU B 1 23 ? -0.709 -17.688 7.414 1 87.75 23 LEU B CA 1
ATOM 3069 C C . LEU B 1 23 ? -0.524 -19.203 7.391 1 87.75 23 LEU B C 1
ATOM 3071 O O . LEU B 1 23 ? -0.287 -19.781 6.328 1 87.75 23 LEU B O 1
ATOM 3075 N N . GLU B 1 24 ? -0.698 -19.812 8.539 1 86.88 24 GLU B N 1
ATOM 3076 C CA . GLU B 1 24 ? -0.558 -21.25 8.641 1 86.88 24 GLU B CA 1
ATOM 3077 C C . GLU B 1 24 ? -1.655 -21.969 7.855 1 86.88 24 GLU B C 1
ATOM 3079 O O . GLU B 1 24 ? -1.387 -22.938 7.141 1 86.88 24 GLU B O 1
ATOM 3084 N N . SER B 1 25 ? -2.811 -21.5 8.023 1 88.62 25 SER B N 1
ATOM 3085 C CA . SER B 1 25 ? -3.945 -22.125 7.355 1 88.62 25 SER B CA 1
ATOM 3086 C C . SER B 1 25 ? -3.818 -22.016 5.84 1 88.62 25 SER B C 1
ATOM 3088 O O . SER B 1 25 ? -4.309 -22.891 5.105 1 88.62 25 SER B O 1
ATOM 3090 N N . GLN B 1 26 ? -3.227 -21.016 5.383 1 84 26 GLN B N 1
ATOM 3091 C CA . GLN B 1 26 ? -3.057 -20.812 3.947 1 84 26 GLN B CA 1
ATOM 3092 C C . GLN B 1 26 ? -1.812 -21.531 3.436 1 84 26 GLN B C 1
ATOM 3094 O O . GLN B 1 26 ? -1.528 -21.5 2.236 1 84 26 GLN B O 1
ATOM 3099 N N . GLY B 1 27 ? -0.995 -22.062 4.34 1 80.5 27 GLY B N 1
ATOM 3100 C CA . GLY B 1 27 ? 0.129 -22.906 3.971 1 80.5 27 GLY B CA 1
ATOM 3101 C C . GLY B 1 27 ? 1.395 -22.125 3.682 1 80.5 27 GLY B C 1
ATOM 3102 O O . GLY B 1 27 ? 2.25 -22.578 2.918 1 80.5 27 GLY B O 1
ATOM 3103 N N . PHE B 1 28 ? 1.475 -20.922 4.188 1 82.56 28 PHE B N 1
ATOM 3104 C CA . PHE B 1 28 ? 2.705 -20.172 3.996 1 82.56 28 PHE B CA 1
ATOM 3105 C C . PHE B 1 28 ? 3.854 -20.797 4.781 1 82.56 28 PHE B C 1
ATOM 3107 O O . PHE B 1 28 ? 3.637 -21.391 5.84 1 82.56 28 PHE B O 1
ATOM 3114 N N . ASP B 1 29 ? 5.004 -20.578 4.285 1 78.25 29 ASP B N 1
ATOM 3115 C CA . ASP B 1 29 ? 6.195 -21.188 4.875 1 78.25 29 ASP B CA 1
ATOM 3116 C C . ASP B 1 29 ? 6.559 -20.5 6.195 1 78.25 29 ASP B C 1
ATOM 3118 O O . ASP B 1 29 ? 6.18 -19.359 6.438 1 78.25 29 ASP B O 1
ATOM 3122 N N . ASP B 1 30 ? 7.395 -21.203 6.898 1 76.31 30 ASP B N 1
ATOM 3123 C CA . ASP B 1 30 ? 7.82 -20.766 8.219 1 76.31 30 ASP B CA 1
ATOM 3124 C C . ASP B 1 30 ? 8.625 -19.469 8.125 1 76.31 30 ASP B C 1
ATOM 3126 O O . ASP B 1 30 ? 8.57 -18.625 9.023 1 76.31 30 ASP B O 1
ATOM 3130 N N . ALA B 1 31 ? 9.352 -19.391 7.07 1 76.06 31 ALA B N 1
ATOM 3131 C CA . ALA B 1 31 ? 10.172 -18.188 6.922 1 76.06 31 ALA B CA 1
ATOM 3132 C C . ALA B 1 31 ? 9.305 -16.938 6.879 1 76.06 31 ALA B C 1
ATOM 3134 O O . ALA B 1 31 ? 9.672 -15.898 7.438 1 76.06 31 ALA B O 1
ATOM 3135 N N . ILE B 1 32 ? 8.164 -17.062 6.215 1 80.38 32 ILE B N 1
ATOM 3136 C CA . ILE B 1 32 ? 7.23 -15.945 6.121 1 80.38 32 ILE B CA 1
ATOM 3137 C C . ILE B 1 32 ? 6.582 -15.703 7.484 1 80.38 32 ILE B C 1
ATOM 3139 O O . ILE B 1 32 ? 6.496 -14.562 7.941 1 80.38 32 ILE B O 1
ATOM 3143 N N . ILE B 1 33 ? 6.18 -16.781 8.102 1 81.31 33 ILE B N 1
ATOM 3144 C CA . ILE B 1 33 ? 5.492 -16.703 9.391 1 81.31 33 ILE B CA 1
ATOM 3145 C C . ILE B 1 33 ? 6.426 -16.094 10.438 1 81.31 33 ILE B C 1
ATOM 3147 O O . ILE B 1 33 ? 6.035 -15.18 11.172 1 81.31 33 ILE B O 1
ATOM 3151 N N . ASP B 1 34 ? 7.652 -16.5 10.414 1 77.25 34 ASP B N 1
ATOM 3152 C CA . ASP B 1 34 ? 8.625 -16.047 11.406 1 77.25 34 ASP B CA 1
ATOM 3153 C C . ASP B 1 34 ? 9 -14.586 11.172 1 77.25 34 ASP B C 1
ATOM 3155 O O . ASP B 1 34 ? 9.336 -13.867 12.117 1 77.25 34 ASP B O 1
ATOM 3159 N N . HIS B 1 35 ? 8.961 -14.25 9.961 1 78.62 35 HIS B N 1
ATOM 3160 C CA . HIS B 1 35 ? 9.273 -12.867 9.633 1 78.62 35 HIS B CA 1
ATOM 3161 C C . HIS B 1 35 ? 8.25 -11.906 10.227 1 78.62 35 HIS B C 1
ATOM 3163 O O . HIS B 1 35 ? 8.586 -10.781 10.602 1 78.62 35 HIS B O 1
ATOM 3169 N N . TYR B 1 36 ? 7.062 -12.398 10.422 1 72.62 36 TYR B N 1
ATOM 3170 C CA . TYR B 1 36 ? 6.02 -11.461 10.836 1 72.62 36 TYR B CA 1
ATOM 3171 C C . TYR B 1 36 ? 5.613 -11.703 12.281 1 72.62 36 TYR B C 1
ATOM 3173 O O . TYR B 1 36 ? 5.297 -10.758 13.008 1 72.62 36 TYR B O 1
ATOM 3181 N N . VAL B 1 37 ? 5.461 -13.031 12.688 1 64.25 37 VAL B N 1
ATOM 3182 C CA . VAL B 1 37 ? 4.715 -13.281 13.922 1 64.25 37 VAL B CA 1
ATOM 3183 C C . VAL B 1 37 ? 5.594 -14.047 14.906 1 64.25 37 VAL B C 1
ATOM 3185 O O . VAL B 1 37 ? 5.184 -14.305 16.047 1 64.25 37 VAL B O 1
ATOM 3188 N N . GLN B 1 38 ? 6.805 -14.508 14.648 1 54.34 38 GLN B N 1
ATOM 3189 C CA . GLN B 1 38 ? 7.379 -15.461 15.594 1 54.34 38 GLN B CA 1
ATOM 3190 C C . GLN B 1 38 ? 7.523 -14.836 16.984 1 54.34 38 GLN B C 1
ATOM 3192 O O . GLN B 1 38 ? 8 -13.703 17.109 1 54.34 38 GLN B O 1
ATOM 3197 N N . VAL B 1 39 ? 6.672 -15.32 17.797 1 45.5 39 VAL B N 1
ATOM 3198 C CA . VAL B 1 39 ? 6.84 -15.141 19.234 1 45.5 39 VAL B CA 1
ATOM 3199 C C . VAL B 1 39 ? 8.023 -15.969 19.734 1 45.5 39 VAL B C 1
ATOM 3201 O O . VAL B 1 39 ? 8.102 -17.172 19.453 1 45.5 39 VAL B O 1
ATOM 3204 N N . SER B 1 40 ? 9.133 -15.445 19.719 1 44.84 40 SER B N 1
ATOM 3205 C CA . SER B 1 40 ? 10.133 -16.234 20.438 1 44.84 40 SER B CA 1
ATOM 3206 C C . SER B 1 40 ? 9.773 -16.359 21.922 1 44.84 40 SER B C 1
ATOM 3208 O O . SER B 1 40 ? 9.391 -15.375 22.562 1 44.84 40 SER B O 1
ATOM 3210 N N . MET B 1 41 ? 9.32 -17.5 22.266 1 42.41 41 MET B N 1
ATOM 3211 C CA . MET B 1 41 ? 9.195 -17.812 23.688 1 42.41 41 MET B CA 1
ATOM 3212 C C . MET B 1 41 ? 10.57 -17.969 24.328 1 42.41 41 MET B C 1
ATOM 3214 O O . MET B 1 41 ? 11.422 -18.703 23.812 1 42.41 41 MET B O 1
ATOM 3218 N N . VAL B 1 42 ? 10.922 -16.938 25.047 1 42.06 42 VAL B N 1
ATOM 3219 C CA . VAL B 1 42 ? 12.133 -17.062 25.844 1 42.06 42 VAL B CA 1
ATOM 3220 C C . VAL B 1 42 ? 11.766 -17.359 27.297 1 42.06 42 VAL B C 1
ATOM 3222 O O . VAL B 1 42 ? 10.734 -16.906 27.797 1 42.06 42 VAL B O 1
ATOM 3225 N N . LYS B 1 43 ? 12.391 -18.391 27.625 1 43.53 43 LYS B N 1
ATOM 3226 C CA . LYS B 1 43 ? 12.289 -18.703 29.062 1 43.53 43 LYS B CA 1
ATOM 3227 C C . LYS B 1 43 ? 13.031 -17.656 29.891 1 43.53 43 LYS B C 1
ATOM 3229 O O . LYS B 1 43 ? 14.242 -17.484 29.734 1 43.53 43 LYS B O 1
ATOM 3234 N N . VAL B 1 44 ? 12.359 -16.734 30.391 1 36.91 44 VAL B N 1
ATOM 3235 C CA . VAL B 1 44 ? 12.945 -15.844 31.391 1 36.91 44 VAL B CA 1
ATOM 3236 C C . VAL B 1 44 ? 12.508 -16.281 32.781 1 36.91 44 VAL B C 1
ATOM 3238 O O . VAL B 1 44 ? 11.312 -16.266 33.094 1 36.91 44 VAL B O 1
ATOM 3241 N N . SER B 1 45 ? 13.383 -16.562 33.531 1 42.69 45 SER B N 1
ATOM 3242 C CA . SER B 1 45 ? 13.25 -17.031 34.906 1 42.69 45 SER B CA 1
ATOM 3243 C C . SER B 1 45 ? 12.344 -18.266 34.969 1 42.69 45 SER B C 1
ATOM 3245 O O . SER B 1 45 ? 11.5 -18.375 35.844 1 42.69 45 SER B O 1
ATOM 3247 N N . GLY B 1 46 ? 12.359 -19.156 33.969 1 46.78 46 GLY B N 1
ATOM 3248 C CA . GLY B 1 46 ? 11.641 -20.422 34 1 46.78 46 GLY B CA 1
ATOM 3249 C C . GLY B 1 46 ? 10.273 -20.344 33.344 1 46.78 46 GLY B C 1
ATOM 3250 O O . GLY B 1 46 ? 9.594 -21.375 33.219 1 46.78 46 GLY B O 1
ATOM 3251 N N . ILE B 1 47 ? 9.844 -19.156 33.219 1 44.81 47 ILE B N 1
ATOM 3252 C CA . ILE B 1 47 ? 8.523 -18.969 32.625 1 44.81 47 ILE B CA 1
ATOM 3253 C C . ILE B 1 47 ? 8.664 -18.625 31.141 1 44.81 47 ILE B C 1
ATOM 3255 O O . ILE B 1 47 ? 9.43 -17.734 30.766 1 44.81 47 ILE B O 1
ATOM 3259 N N . LEU B 1 48 ? 8.18 -19.391 30.406 1 39.12 48 LEU B N 1
ATOM 3260 C CA . LEU B 1 48 ? 8.195 -19.203 28.969 1 39.12 48 LEU B CA 1
ATOM 3261 C C . LEU B 1 48 ? 7.465 -17.922 28.578 1 39.12 48 LEU B C 1
ATOM 3263 O O . LEU B 1 48 ? 6.297 -17.734 28.938 1 39.12 48 LEU B O 1
ATOM 3267 N N . ARG B 1 49 ? 8.266 -16.844 28.438 1 39.03 49 ARG B N 1
ATOM 3268 C CA . ARG B 1 49 ? 7.676 -15.578 28.031 1 39.03 49 ARG B CA 1
ATOM 3269 C C . ARG B 1 49 ? 7.797 -15.367 26.531 1 39.03 49 ARG B C 1
ATOM 3271 O O . ARG B 1 49 ? 8.797 -15.75 25.922 1 39.03 49 ARG B O 1
ATOM 3278 N N . ALA B 1 50 ? 6.734 -15.148 25.984 1 40.75 50 ALA B N 1
ATOM 3279 C CA . ALA B 1 50 ? 6.723 -14.758 24.578 1 40.75 50 ALA B CA 1
ATOM 3280 C C . ALA B 1 50 ? 7.496 -13.453 24.375 1 40.75 50 ALA B C 1
ATOM 3282 O O . ALA B 1 50 ? 7.234 -12.453 25.047 1 40.75 50 ALA B O 1
ATOM 3283 N N . VAL B 1 51 ? 8.758 -13.477 24.156 1 39.66 51 VAL B N 1
ATOM 3284 C CA . VAL B 1 51 ? 9.5 -12.258 23.859 1 39.66 51 VAL B CA 1
ATOM 3285 C C . VAL B 1 51 ? 9.312 -11.891 22.391 1 39.66 51 VAL B C 1
ATOM 3287 O O . VAL B 1 51 ? 9.367 -12.758 21.516 1 39.66 51 VAL B O 1
ATOM 3290 N N . SER B 1 52 ? 8.648 -10.828 22.156 1 42.53 52 SER B N 1
ATOM 3291 C CA . SER B 1 52 ? 8.555 -10.242 20.828 1 42.53 52 SER B CA 1
ATOM 3292 C C . SER B 1 52 ? 9.922 -10.18 20.156 1 42.53 52 SER B C 1
ATOM 3294 O O . SER B 1 52 ? 10.898 -9.734 20.75 1 42.53 52 SER B O 1
ATOM 3296 N N . ASN B 1 53 ? 10.328 -11.055 19.484 1 43.22 53 ASN B N 1
ATOM 3297 C CA . ASN B 1 53 ? 11.562 -10.914 18.719 1 43.22 53 ASN B CA 1
ATOM 3298 C C . ASN B 1 53 ? 11.562 -9.625 17.891 1 43.22 53 ASN B C 1
ATOM 3300 O O . ASN B 1 53 ? 10.688 -9.414 17.047 1 43.22 53 ASN B O 1
ATOM 3304 N N . PRO B 1 54 ? 12.219 -8.562 18.438 1 40.31 54 PRO B N 1
ATOM 3305 C CA . PRO B 1 54 ? 12.406 -7.344 17.656 1 40.31 54 PRO B CA 1
ATOM 3306 C C . PRO B 1 54 ? 12.562 -7.629 16.156 1 40.31 54 PRO B C 1
ATOM 3308 O O . PRO B 1 54 ? 12.547 -6.699 15.344 1 40.31 54 PRO B O 1
ATOM 3311 N N . MET B 1 55 ? 12.734 -8.859 15.906 1 45.34 55 MET B N 1
ATOM 3312 C CA . MET B 1 55 ? 13.047 -9.203 14.523 1 45.34 55 MET B CA 1
ATOM 3313 C C . MET B 1 55 ? 11.766 -9.359 13.703 1 45.34 55 MET B C 1
ATOM 3315 O O . MET B 1 55 ? 11.828 -9.602 12.5 1 45.34 55 MET B O 1
ATOM 3319 N N . GLN B 1 56 ? 10.633 -8.961 14.383 1 64.06 56 GLN B N 1
ATOM 3320 C CA . GLN B 1 56 ? 9.414 -9.188 13.617 1 64.06 56 GLN B CA 1
ATOM 3321 C C . GLN B 1 56 ? 8.781 -7.871 13.188 1 64.06 56 GLN B C 1
ATOM 3323 O O . GLN B 1 56 ? 8.719 -6.922 13.969 1 64.06 56 GLN B O 1
ATOM 3328 N N . CYS B 1 57 ? 8.523 -7.863 11.977 1 71.88 57 CYS B N 1
ATOM 3329 C CA . CYS B 1 57 ? 8.047 -6.637 11.344 1 71.88 57 CYS B CA 1
ATOM 3330 C C . CYS B 1 57 ? 6.934 -5.996 12.156 1 71.88 57 CYS B C 1
ATOM 3332 O O . CYS B 1 57 ? 6.977 -4.797 12.445 1 71.88 57 CYS B O 1
ATOM 3334 N N . PHE B 1 58 ? 6.035 -6.812 12.688 1 73.75 58 PHE B N 1
ATOM 3335 C CA . PHE B 1 58 ? 4.91 -6.266 13.438 1 73.75 58 PHE B CA 1
ATOM 3336 C C . PHE B 1 58 ? 5.375 -5.719 14.781 1 73.75 58 PHE B C 1
ATOM 3338 O O . PHE B 1 58 ? 5.082 -4.57 15.125 1 73.75 58 PHE B O 1
ATOM 3345 N N . SER B 1 59 ? 6.074 -6.527 15.453 1 70.56 59 SER B N 1
ATOM 3346 C CA . SER B 1 59 ? 6.5 -6.145 16.797 1 70.56 59 SER B CA 1
ATOM 3347 C C . SER B 1 59 ? 7.48 -4.973 16.75 1 70.56 59 SER B C 1
ATOM 3349 O O . SER B 1 59 ? 7.41 -4.07 17.578 1 70.56 59 SER B O 1
ATOM 3351 N N . ALA B 1 60 ? 8.289 -4.957 15.773 1 74.06 60 ALA B N 1
ATOM 3352 C CA . ALA B 1 60 ? 9.336 -3.943 15.672 1 74.06 60 ALA B CA 1
ATOM 3353 C C . ALA B 1 60 ? 8.758 -2.6 15.234 1 74.06 60 ALA B C 1
ATOM 3355 O O . ALA B 1 60 ? 9.266 -1.545 15.617 1 74.06 60 ALA B O 1
ATOM 3356 N N . ASN B 1 61 ? 7.633 -2.635 14.547 1 78.94 61 ASN B N 1
ATOM 3357 C CA . ASN B 1 61 ? 7.188 -1.396 13.922 1 78.94 61 ASN B CA 1
ATOM 3358 C C . ASN B 1 61 ? 5.832 -0.947 14.461 1 78.94 61 ASN B C 1
ATOM 3360 O O . ASN B 1 61 ? 5.484 0.231 14.375 1 78.94 61 ASN B O 1
ATOM 3364 N N . VAL B 1 62 ? 5.039 -1.824 14.93 1 78.38 62 VAL B N 1
ATOM 3365 C CA . VAL B 1 62 ? 3.691 -1.493 15.383 1 78.38 62 VAL B CA 1
ATOM 3366 C C . VAL B 1 62 ? 3.629 -1.524 16.906 1 78.38 62 VAL B C 1
ATOM 3368 O O . VAL B 1 62 ? 3.023 -0.647 17.531 1 78.38 62 VAL B O 1
ATOM 3371 N N . GLY B 1 63 ? 4.25 -2.514 17.469 1 70.31 63 GLY B N 1
ATOM 3372 C CA . GLY B 1 63 ? 4.129 -2.748 18.891 1 70.31 63 GLY B CA 1
ATOM 3373 C C . GLY B 1 63 ? 5.055 -1.873 19.719 1 70.31 63 GLY B C 1
ATOM 3374 O O . GLY B 1 63 ? 5.07 -1.967 20.953 1 70.31 63 GLY B O 1
ATOM 3375 N N . THR B 1 64 ? 5.77 -1.061 18.984 1 67.06 64 THR B N 1
ATOM 3376 C CA . THR B 1 64 ? 6.738 -0.236 19.703 1 67.06 64 THR B CA 1
ATOM 3377 C C . THR B 1 64 ? 6.32 1.231 19.672 1 67.06 64 THR B C 1
ATOM 3379 O O . THR B 1 64 ? 5.34 1.594 19.031 1 67.06 64 THR B O 1
ATOM 3382 N N . GLY B 1 65 ? 6.848 1.962 20.5 1 66.75 65 GLY B N 1
ATOM 3383 C CA . GLY B 1 65 ? 6.598 3.395 20.531 1 66.75 65 GLY B CA 1
ATOM 3384 C C . GLY B 1 65 ? 5.531 3.797 21.531 1 66.75 65 GLY B C 1
ATOM 3385 O O . GLY B 1 65 ? 5.129 2.994 22.375 1 66.75 65 GLY B O 1
ATOM 3386 N N . LYS B 1 66 ? 5.059 4.988 21.391 1 71.12 66 LYS B N 1
ATOM 3387 C CA . LYS B 1 66 ? 4.164 5.586 22.375 1 71.12 66 LYS B CA 1
ATOM 3388 C C . LYS B 1 66 ? 2.709 5.23 22.078 1 71.12 66 LYS B C 1
ATOM 3390 O O . LYS B 1 66 ? 1.839 5.387 22.938 1 71.12 66 LYS B O 1
ATOM 3395 N N . LEU B 1 67 ? 2.373 4.695 21 1 84.88 67 LEU B N 1
ATOM 3396 C CA . LEU B 1 67 ? 1.057 4.215 20.594 1 84.88 67 LEU B CA 1
ATOM 3397 C C . LEU B 1 67 ? 0.003 5.305 20.766 1 84.88 67 LEU B C 1
ATOM 3399 O O . LEU B 1 67 ? -1.104 5.035 21.219 1 84.88 67 LEU B O 1
ATOM 3403 N N . HIS B 1 68 ? 0.338 6.539 20.531 1 84 68 HIS B N 1
ATOM 3404 C CA . HIS B 1 68 ? -0.533 7.684 20.781 1 84 68 HIS B CA 1
ATOM 3405 C C . HIS B 1 68 ? -1.815 7.586 19.953 1 84 68 HIS B C 1
ATOM 3407 O O . HIS B 1 68 ? -2.906 7.855 20.469 1 84 68 HIS B O 1
ATOM 3413 N N . ARG B 1 69 ? -1.729 7.203 18.812 1 88.75 69 ARG B N 1
ATOM 3414 C CA . ARG B 1 69 ? -2.898 7.199 17.938 1 88.75 69 ARG B CA 1
ATOM 3415 C C . ARG B 1 69 ? -3.855 6.07 18.297 1 88.75 69 ARG B C 1
ATOM 3417 O O . ARG B 1 69 ? -5.074 6.258 18.297 1 88.75 69 ARG B O 1
ATOM 3424 N N . GLY B 1 70 ? -3.273 4.91 18.578 1 91.94 70 GLY B N 1
ATOM 3425 C CA . GLY B 1 70 ? -4.109 3.803 19.016 1 91.94 70 GLY B CA 1
ATOM 3426 C C . GLY B 1 70 ? -4.812 4.074 20.328 1 91.94 70 GLY B C 1
ATOM 3427 O O . GLY B 1 70 ? -6.004 3.785 20.469 1 91.94 70 GLY B O 1
ATOM 3428 N N . LEU B 1 71 ? -4.074 4.637 21.219 1 91.62 71 LEU B N 1
ATOM 3429 C CA . LEU B 1 71 ? -4.645 4.977 22.516 1 91.62 71 LEU B CA 1
ATOM 3430 C C . LEU B 1 71 ? -5.723 6.047 22.375 1 91.62 71 LEU B C 1
ATOM 3432 O O . LEU B 1 71 ? -6.754 5.988 23.047 1 91.62 71 LEU B O 1
ATOM 3436 N N . ALA B 1 72 ? -5.449 6.992 21.531 1 92.44 72 ALA B N 1
ATOM 3437 C CA . ALA B 1 72 ? -6.457 8.016 21.266 1 92.44 72 ALA B CA 1
ATOM 3438 C C . ALA B 1 72 ? -7.734 7.395 20.703 1 92.44 72 ALA B C 1
ATOM 3440 O O . ALA B 1 72 ? -8.836 7.746 21.125 1 92.44 72 ALA B O 1
ATOM 3441 N N . THR B 1 73 ? -7.637 6.496 19.797 1 95.31 73 THR B N 1
ATOM 3442 C CA . THR B 1 73 ? -8.789 5.836 19.203 1 95.31 73 THR B CA 1
ATOM 3443 C C . THR B 1 73 ? -9.617 5.121 20.266 1 95.31 73 THR B C 1
ATOM 3445 O O . THR B 1 73 ? -10.844 5.254 20.297 1 95.31 73 THR B O 1
ATOM 3448 N N . LEU B 1 74 ? -8.891 4.363 21.094 1 95.56 74 LEU B N 1
ATOM 3449 C CA . LEU B 1 74 ? -9.562 3.627 22.156 1 95.56 74 LEU B CA 1
ATOM 3450 C C . LEU B 1 74 ? -10.227 4.582 23.156 1 95.56 74 LEU B C 1
ATOM 3452 O O . LEU B 1 74 ? -11.391 4.398 23.516 1 95.56 74 LEU B O 1
ATOM 3456 N N . TYR B 1 75 ? -9.5 5.578 23.578 1 94.81 75 TYR B N 1
ATOM 3457 C CA . TYR B 1 75 ? -10.016 6.555 24.531 1 94.81 75 TYR B CA 1
ATOM 3458 C C . TYR B 1 75 ? -11.25 7.254 23.969 1 94.81 75 TYR B C 1
ATOM 3460 O O . TYR B 1 75 ? -12.289 7.32 24.641 1 94.81 75 TYR B O 1
ATOM 3468 N N . ILE B 1 76 ? -11.148 7.766 22.797 1 96.25 76 ILE B N 1
ATOM 3469 C CA . ILE B 1 76 ? -12.25 8.5 22.172 1 96.25 76 ILE B CA 1
ATOM 3470 C C . ILE B 1 76 ? -13.445 7.574 21.984 1 96.25 76 ILE B C 1
ATOM 3472 O O . ILE B 1 76 ? -14.586 7.961 22.25 1 96.25 76 ILE B O 1
ATOM 3476 N N . GLY B 1 77 ? -13.188 6.363 21.469 1 97.31 77 GLY B N 1
ATOM 3477 C CA . GLY B 1 77 ? -14.258 5.391 21.312 1 97.31 77 GLY B CA 1
ATOM 3478 C C . GLY B 1 77 ? -15.031 5.145 22.594 1 97.31 77 GLY B C 1
ATOM 3479 O O . GLY B 1 77 ? -16.266 5.078 22.578 1 97.31 77 GLY B O 1
ATOM 3480 N N . LYS B 1 78 ? -14.328 5.031 23.656 1 96.38 78 LYS B N 1
ATOM 3481 C CA . LYS B 1 78 ? -14.984 4.77 24.938 1 96.38 78 LYS B CA 1
ATOM 3482 C C . LYS B 1 78 ? -15.734 6.004 25.422 1 96.38 78 LYS B C 1
ATOM 3484 O O . LYS B 1 78 ? -16.812 5.891 26.016 1 96.38 78 LYS B O 1
ATOM 3489 N N . GLN B 1 79 ? -15.211 7.176 25.172 1 95.69 79 GLN B N 1
ATOM 3490 C CA . GLN B 1 79 ? -15.828 8.414 25.625 1 95.69 79 GLN B CA 1
ATOM 3491 C C . GLN B 1 79 ? -17.109 8.703 24.859 1 95.69 79 GLN B C 1
ATOM 3493 O O . GLN B 1 79 ? -18.047 9.297 25.391 1 95.69 79 GLN B O 1
ATOM 3498 N N . LEU B 1 80 ? -17.234 8.273 23.641 1 97 80 LEU B N 1
ATOM 3499 C CA . LEU B 1 80 ? -18.359 8.586 22.781 1 97 80 LEU B CA 1
ATOM 3500 C C . LEU B 1 80 ? -19.531 7.641 23.047 1 97 80 LEU B C 1
ATOM 3502 O O . LEU B 1 80 ? -20.656 7.891 22.609 1 97 80 LEU B O 1
ATOM 3506 N N . ALA B 1 81 ? -19.203 6.586 23.766 1 96.31 81 ALA B N 1
ATOM 3507 C CA . ALA B 1 81 ? -20.25 5.598 24.016 1 96.31 81 ALA B CA 1
ATOM 3508 C C . ALA B 1 81 ? -21.391 6.211 24.828 1 96.31 81 ALA B C 1
ATOM 3510 O O . ALA B 1 81 ? -21.156 6.961 25.781 1 96.31 81 ALA B O 1
ATOM 3511 N N . LYS B 1 82 ? -22.562 5.969 24.406 1 92.75 82 LYS B N 1
ATOM 3512 C CA . LYS B 1 82 ? -23.734 6.445 25.125 1 92.75 82 LYS B CA 1
ATOM 3513 C C . LYS B 1 82 ? -24.016 5.586 26.359 1 92.75 82 LYS B C 1
ATOM 3515 O O . LYS B 1 82 ? -24.531 6.082 27.359 1 92.75 82 LYS B O 1
ATOM 3520 N N . ASN B 1 83 ? -23.797 4.352 26.219 1 93.25 83 ASN B N 1
ATOM 3521 C CA . ASN B 1 83 ? -23.969 3.377 27.297 1 93.25 83 ASN B CA 1
ATOM 3522 C C . ASN B 1 83 ? -22.625 2.744 27.703 1 93.25 83 ASN B C 1
ATOM 3524 O O . ASN B 1 83 ? -21.594 3.068 27.125 1 93.25 83 ASN B O 1
ATOM 3528 N N . GLU B 1 84 ? -22.75 1.925 28.672 1 95.31 84 GLU B N 1
ATOM 3529 C CA . GLU B 1 84 ? -21.547 1.202 29.078 1 95.31 84 GLU B CA 1
ATOM 3530 C C . GLU B 1 84 ? -20.969 0.391 27.922 1 95.31 84 GLU B C 1
ATOM 3532 O O . GLU B 1 84 ? -21.719 -0.265 27.188 1 95.31 84 GLU B O 1
ATOM 3537 N N . VAL B 1 85 ? -19.719 0.48 27.781 1 96.81 85 VAL B N 1
ATOM 3538 C CA . VAL B 1 85 ? -19.016 -0.226 26.703 1 96.81 85 VAL B CA 1
ATOM 3539 C C . VAL B 1 85 ? -18.891 -1.705 27.062 1 96.81 85 VAL B C 1
ATOM 3541 O O . VAL B 1 85 ? -18.328 -2.053 28.094 1 96.81 85 VAL B O 1
ATOM 3544 N N . THR B 1 86 ? -19.391 -2.564 26.297 1 96.94 86 THR B N 1
ATOM 3545 C CA . THR B 1 86 ? -19.297 -4 26.531 1 96.94 86 THR B CA 1
ATOM 3546 C C . THR B 1 86 ? -17.875 -4.5 26.266 1 96.94 86 THR B C 1
ATOM 3548 O O . THR B 1 86 ? -17.078 -3.791 25.656 1 96.94 86 THR B O 1
ATOM 3551 N N . GLU B 1 87 ? -17.625 -5.684 26.688 1 94.88 87 GLU B N 1
ATOM 3552 C CA . GLU B 1 87 ? -16.312 -6.285 26.438 1 94.88 87 GLU B CA 1
ATOM 3553 C C . GLU B 1 87 ? -16.047 -6.426 24.938 1 94.88 87 GLU B C 1
ATOM 3555 O O . GLU B 1 87 ? -14.93 -6.195 24.484 1 94.88 87 GLU B O 1
ATOM 3560 N N . GLU B 1 88 ? -17.062 -6.805 24.25 1 95.25 88 GLU B N 1
ATOM 3561 C CA . GLU B 1 88 ? -16.938 -6.949 22.797 1 95.25 88 GLU B CA 1
ATOM 3562 C C . GLU B 1 88 ? -16.641 -5.609 22.125 1 95.25 88 GLU B C 1
ATOM 3564 O O . GLU B 1 88 ? -15.789 -5.523 21.25 1 95.25 88 GLU B O 1
ATOM 3569 N N . GLN B 1 89 ? -17.359 -4.633 22.562 1 97 89 GLN B N 1
ATOM 3570 C CA . GLN B 1 89 ? -17.141 -3.297 22.016 1 97 89 GLN B CA 1
ATOM 3571 C C . GLN B 1 89 ? -15.75 -2.779 22.359 1 97 89 GLN B C 1
ATOM 3573 O O . GLN B 1 89 ? -15.078 -2.186 21.516 1 97 89 GLN B O 1
ATOM 3578 N N . SER B 1 90 ? -15.375 -3.014 23.562 1 96.56 90 SER B N 1
ATOM 3579 C CA . SER B 1 90 ? -14.031 -2.617 23.984 1 96.56 90 SER B CA 1
ATOM 3580 C C . SER B 1 90 ? -12.969 -3.324 23.156 1 96.56 90 SER B C 1
ATOM 3582 O O . SER B 1 90 ? -11.984 -2.705 22.734 1 96.56 90 SER B O 1
ATOM 3584 N N . SER B 1 91 ? -13.125 -4.582 22.906 1 95.88 91 SER B N 1
ATOM 3585 C CA . SER B 1 91 ? -12.195 -5.359 22.094 1 95.88 91 SER B CA 1
ATOM 3586 C C . SER B 1 91 ? -12.133 -4.824 20.672 1 95.88 91 SER B C 1
ATOM 3588 O O . SER B 1 91 ? -11.047 -4.711 20.094 1 95.88 91 SER B O 1
ATOM 3590 N N . GLN B 1 92 ? -13.25 -4.516 20.141 1 97.56 92 GLN B N 1
ATOM 3591 C CA . GLN B 1 92 ? -13.305 -3.988 18.781 1 97.56 92 GLN B CA 1
ATOM 3592 C C . GLN B 1 92 ? -12.617 -2.625 18.688 1 97.56 92 GLN B C 1
ATOM 3594 O O . GLN B 1 92 ? -11.922 -2.334 17.719 1 97.56 92 GLN B O 1
ATOM 3599 N N . LEU B 1 93 ? -12.836 -1.812 19.672 1 97.94 93 LEU B N 1
ATOM 3600 C CA . LEU B 1 93 ? -12.18 -0.508 19.719 1 97.94 93 LEU B CA 1
ATOM 3601 C C . LEU B 1 93 ? -10.672 -0.661 19.844 1 97.94 93 LEU B C 1
ATOM 3603 O O . LEU B 1 93 ? -9.914 0.109 19.25 1 97.94 93 LEU B O 1
ATOM 3607 N N . CYS B 1 94 ? -10.219 -1.646 20.594 1 96.56 94 CYS B N 1
ATOM 3608 C CA . CYS B 1 94 ? -8.789 -1.938 20.688 1 96.56 94 CYS B CA 1
ATOM 3609 C C . CYS B 1 94 ? -8.234 -2.363 19.344 1 96.56 94 CYS B C 1
ATOM 3611 O O . CYS B 1 94 ? -7.152 -1.923 18.938 1 96.56 94 CYS B O 1
ATOM 3613 N N . VAL B 1 95 ? -8.961 -3.223 18.641 1 96.44 95 VAL B N 1
ATOM 3614 C CA . VAL B 1 95 ? -8.547 -3.65 17.312 1 96.44 95 VAL B CA 1
ATOM 3615 C C . VAL B 1 95 ? -8.391 -2.436 16.406 1 96.44 95 VAL B C 1
ATOM 3617 O O . VAL B 1 95 ? -7.359 -2.277 15.742 1 96.44 95 VAL B O 1
ATOM 3620 N N . LEU B 1 96 ? -9.367 -1.569 16.453 1 97.5 96 LEU B N 1
ATOM 3621 C CA . LEU B 1 96 ? -9.312 -0.369 15.617 1 97.5 96 LEU B CA 1
ATOM 3622 C C . LEU B 1 96 ? -8.109 0.488 15.992 1 97.5 96 LEU B C 1
ATOM 3624 O O . LEU B 1 96 ? -7.453 1.059 15.117 1 97.5 96 LEU B O 1
ATOM 3628 N N . GLY B 1 97 ? -7.828 0.59 17.281 1 95.06 97 GLY B N 1
ATOM 3629 C CA . GLY B 1 97 ? -6.633 1.288 17.719 1 95.06 97 GLY B CA 1
ATOM 3630 C C . GLY B 1 97 ? -5.359 0.723 17.109 1 95.06 97 GLY B C 1
ATOM 3631 O O . GLY B 1 97 ? -4.504 1.474 16.641 1 95.06 97 GLY B O 1
ATOM 3632 N N . TRP B 1 98 ? -5.238 -0.567 17.078 1 93.75 98 TRP B N 1
ATOM 3633 C CA . TRP B 1 98 ? -4.059 -1.219 16.516 1 93.75 98 TRP B CA 1
ATOM 3634 C C . TRP B 1 98 ? -3.984 -1.007 15.008 1 93.75 98 TRP B C 1
ATOM 3636 O O . TRP B 1 98 ? -2.895 -0.876 14.445 1 93.75 98 TRP B O 1
ATOM 3646 N N . LEU B 1 99 ? -5.133 -1.012 14.367 1 95.19 99 LEU B N 1
ATOM 3647 C CA . LEU B 1 99 ? -5.137 -0.811 12.922 1 95.19 99 LEU B CA 1
ATOM 3648 C C . LEU B 1 99 ? -4.648 0.589 12.57 1 95.19 99 LEU B C 1
ATOM 3650 O O . LEU B 1 99 ? -3.975 0.777 11.555 1 95.19 99 LEU B O 1
ATOM 3654 N N . VAL B 1 100 ? -4.961 1.549 13.391 1 93.94 100 VAL B N 1
ATOM 3655 C CA . VAL B 1 100 ? -4.445 2.9 13.195 1 93.94 100 VAL B CA 1
ATOM 3656 C C . VAL B 1 100 ? -2.93 2.904 13.375 1 93.94 100 VAL B C 1
ATOM 3658 O O . VAL B 1 100 ? -2.209 3.549 12.609 1 93.94 100 VAL B O 1
ATOM 3661 N N . GLU B 1 101 ? -2.465 2.195 14.359 1 92.69 101 GLU B N 1
ATOM 3662 C CA . GLU B 1 101 ? -1.024 2.09 14.57 1 92.69 101 GLU B CA 1
ATOM 3663 C C . GLU B 1 101 ? -0.342 1.401 13.391 1 92.69 101 GLU B C 1
ATOM 3665 O O . GLU B 1 101 ? 0.766 1.777 13 1 92.69 101 GLU B O 1
ATOM 3670 N N . MET B 1 102 ? -0.97 0.396 12.859 1 92.44 102 MET B N 1
ATOM 3671 C CA . MET B 1 102 ? -0.425 -0.312 11.703 1 92.44 102 MET B CA 1
ATOM 3672 C C . MET B 1 102 ? -0.323 0.615 10.492 1 92.44 102 MET B C 1
ATOM 3674 O O . MET B 1 102 ? 0.662 0.571 9.758 1 92.44 102 MET B O 1
ATOM 3678 N N . LEU B 1 103 ? -1.331 1.392 10.312 1 92.88 103 LEU B N 1
ATOM 3679 C CA . LEU B 1 103 ? -1.306 2.355 9.219 1 92.88 103 LEU B CA 1
ATOM 3680 C C . LEU B 1 103 ? -0.15 3.336 9.383 1 92.88 103 LEU B C 1
ATOM 3682 O O . LEU B 1 103 ? 0.553 3.641 8.414 1 92.88 103 LEU B O 1
ATOM 3686 N N . GLY B 1 104 ? -0.007 3.811 10.602 1 90.62 104 GLY B N 1
ATOM 3687 C CA . GLY B 1 104 ? 1.126 4.68 10.883 1 90.62 104 GLY B CA 1
ATOM 3688 C C . GLY B 1 104 ? 2.465 4.02 10.602 1 90.62 104 GLY B C 1
ATOM 3689 O O . GLY B 1 104 ? 3.354 4.637 10.008 1 90.62 104 GLY B O 1
ATOM 3690 N N . ALA B 1 105 ? 2.586 2.783 11.023 1 92 105 ALA B N 1
ATOM 3691 C CA . ALA B 1 105 ? 3.828 2.041 10.812 1 92 105 ALA B CA 1
ATOM 3692 C C . ALA B 1 105 ? 4.117 1.869 9.328 1 92 105 ALA B C 1
ATOM 3694 O O . ALA B 1 105 ? 5.273 1.952 8.898 1 92 105 ALA B O 1
ATOM 3695 N N . HIS B 1 106 ? 3.1 1.607 8.547 1 94 106 HIS B N 1
ATOM 3696 C CA . HIS B 1 106 ? 3.223 1.524 7.098 1 94 106 HIS B CA 1
ATOM 3697 C C . HIS B 1 106 ? 3.871 2.781 6.527 1 94 106 HIS B C 1
ATOM 3699 O O . HIS B 1 106 ? 4.836 2.695 5.762 1 94 106 HIS B O 1
ATOM 3705 N N . TYR B 1 107 ? 3.426 3.877 6.941 1 91.81 107 TYR B N 1
ATOM 3706 C CA . TYR B 1 107 ? 3.914 5.137 6.395 1 91.81 107 TYR B CA 1
ATOM 3707 C C . TYR B 1 107 ? 5.316 5.445 6.906 1 91.81 107 TYR B C 1
ATOM 3709 O O . TYR B 1 107 ? 6.148 5.977 6.172 1 91.81 107 TYR B O 1
ATOM 3717 N N . LEU B 1 108 ? 5.586 5.148 8.164 1 89.88 108 LEU B N 1
ATOM 3718 C CA . LEU B 1 108 ? 6.891 5.449 8.742 1 89.88 108 LEU B CA 1
ATOM 3719 C C . LEU B 1 108 ? 7.988 4.641 8.055 1 89.88 108 LEU B C 1
ATOM 3721 O O . LEU B 1 108 ? 9.062 5.164 7.762 1 89.88 108 LEU B O 1
ATOM 3725 N N . ILE B 1 109 ? 7.703 3.377 7.801 1 94.06 109 ILE B N 1
ATOM 3726 C CA . ILE B 1 109 ? 8.68 2.523 7.129 1 94.06 109 ILE B CA 1
ATOM 3727 C C . ILE B 1 109 ? 9 3.096 5.75 1 94.06 109 ILE B C 1
ATOM 3729 O O . ILE B 1 109 ? 10.172 3.234 5.387 1 94.06 109 ILE B O 1
ATOM 3733 N N . LEU B 1 110 ? 8.008 3.475 5.039 1 96 110 LEU B N 1
ATOM 3734 C CA . LEU B 1 110 ? 8.195 3.967 3.68 1 96 110 LEU B CA 1
ATOM 3735 C C . LEU B 1 110 ? 8.867 5.34 3.688 1 96 110 LEU B C 1
ATOM 3737 O O . LEU B 1 110 ? 9.742 5.613 2.869 1 96 110 LEU B O 1
ATOM 3741 N N . ASP B 1 111 ? 8.43 6.145 4.621 1 91.31 111 ASP B N 1
ATOM 3742 C CA . ASP B 1 111 ? 9.031 7.469 4.75 1 91.31 111 ASP B CA 1
ATOM 3743 C C . ASP B 1 111 ? 10.531 7.367 5.039 1 91.31 111 ASP B C 1
ATOM 3745 O O . ASP B 1 111 ? 11.328 8.109 4.461 1 91.31 111 ASP B O 1
ATOM 3749 N N . ASP B 1 112 ? 10.867 6.5 5.938 1 91.81 112 ASP B N 1
ATOM 3750 C CA . ASP B 1 112 ? 12.273 6.297 6.277 1 91.81 112 ASP B CA 1
ATOM 3751 C C . ASP B 1 112 ? 13.086 5.898 5.043 1 91.81 112 ASP B C 1
ATOM 3753 O O . ASP B 1 112 ? 14.234 6.316 4.891 1 91.81 112 ASP B O 1
ATOM 3757 N N . ILE B 1 113 ? 12.523 5.156 4.18 1 94.88 113 ILE B N 1
ATOM 3758 C CA . ILE B 1 113 ? 13.203 4.703 2.971 1 94.88 113 ILE B CA 1
ATOM 3759 C C . ILE B 1 113 ? 13.305 5.855 1.972 1 94.88 113 ILE B C 1
ATOM 3761 O O . ILE B 1 113 ? 14.383 6.145 1.446 1 94.88 113 ILE B O 1
ATOM 3765 N N . MET B 1 114 ? 12.242 6.547 1.777 1 91.5 114 MET B N 1
ATOM 3766 C CA . MET B 1 114 ? 12.195 7.605 0.773 1 91.5 114 MET B CA 1
ATOM 3767 C C . MET B 1 114 ? 13.094 8.773 1.169 1 91.5 114 MET B C 1
ATOM 3769 O O . MET B 1 114 ? 13.672 9.438 0.307 1 91.5 114 MET B O 1
ATOM 3773 N N . ASP B 1 115 ? 13.25 8.93 2.494 1 85.44 115 ASP B N 1
ATOM 3774 C CA . ASP B 1 115 ? 14.086 10.016 3.008 1 85.44 115 ASP B CA 1
ATOM 3775 C C . ASP B 1 115 ? 15.516 9.539 3.258 1 85.44 115 ASP B C 1
ATOM 3777 O O . ASP B 1 115 ? 16.375 10.32 3.668 1 85.44 115 ASP B O 1
ATOM 3781 N N . GLU B 1 116 ? 15.711 8.281 3.08 1 88.25 116 GLU B N 1
ATOM 3782 C CA . GLU B 1 116 ? 17 7.672 3.375 1 88.25 116 GLU B CA 1
ATOM 3783 C C . GLU B 1 116 ? 17.422 7.93 4.82 1 88.25 116 GLU B C 1
ATOM 3785 O O . GLU B 1 116 ? 18.578 8.281 5.082 1 88.25 116 GLU B O 1
ATOM 3790 N N . SER B 1 117 ? 16.453 7.867 5.645 1 85.5 117 SER B N 1
ATOM 3791 C CA . SER B 1 117 ? 16.719 8.055 7.066 1 85.5 117 SER B CA 1
ATOM 3792 C C . SER B 1 117 ? 17.578 6.922 7.621 1 85.5 117 SER B C 1
ATOM 3794 O O . SER B 1 117 ? 17.5 5.785 7.156 1 85.5 117 SER B O 1
ATOM 3796 N N . THR B 1 118 ? 18.359 7.227 8.664 1 87.88 118 THR B N 1
ATOM 3797 C CA . THR B 1 118 ? 19.266 6.227 9.211 1 87.88 118 THR B CA 1
ATOM 3798 C C . THR B 1 118 ? 18.703 5.605 10.477 1 87.88 118 THR B C 1
ATOM 3800 O O . THR B 1 118 ? 18.844 4.402 10.703 1 87.88 118 THR B O 1
ATOM 3803 N N . THR B 1 119 ? 17.969 6.508 11.281 1 83.88 119 THR B N 1
ATOM 3804 C CA . THR B 1 119 ? 17.484 6.012 12.562 1 83.88 119 THR B CA 1
ATOM 3805 C C . THR B 1 119 ? 16.031 6.414 12.789 1 83.88 119 THR B C 1
ATOM 3807 O O . THR B 1 119 ? 15.539 7.367 12.18 1 83.88 119 THR B O 1
ATOM 3810 N N . ARG B 1 120 ? 15.375 5.656 13.609 1 80.56 120 ARG B N 1
ATOM 3811 C CA . ARG B 1 120 ? 14.031 5.887 14.117 1 80.56 120 ARG B CA 1
ATOM 3812 C C . ARG B 1 120 ? 13.93 5.512 15.594 1 80.56 120 ARG B C 1
ATOM 3814 O O . ARG B 1 120 ? 14.188 4.363 15.961 1 80.56 120 ARG B O 1
ATOM 3821 N N . ARG B 1 121 ? 13.609 6.504 16.359 1 76.5 121 ARG B N 1
ATOM 3822 C CA . ARG B 1 121 ? 13.484 6.309 17.812 1 76.5 121 ARG B CA 1
ATOM 3823 C C . ARG B 1 121 ? 14.781 5.75 18.391 1 76.5 121 ARG B C 1
ATOM 3825 O O . ARG B 1 121 ? 14.75 4.809 19.188 1 76.5 121 ARG B O 1
ATOM 3832 N N . GLY B 1 122 ? 15.805 6.188 17.875 1 75.5 122 GLY B N 1
ATOM 3833 C CA . GLY B 1 122 ? 17.109 5.848 18.406 1 75.5 122 GLY B CA 1
ATOM 3834 C C . GLY B 1 122 ? 17.656 4.543 17.859 1 75.5 122 GLY B C 1
ATOM 3835 O O . GLY B 1 122 ? 18.797 4.164 18.172 1 75.5 122 GLY B O 1
ATOM 3836 N N . GLU B 1 123 ? 16.891 3.875 17.047 1 81.44 123 GLU B N 1
ATOM 3837 C CA . GLU B 1 123 ? 17.328 2.613 16.438 1 81.44 123 GLU B CA 1
ATOM 3838 C C . GLU B 1 123 ? 17.438 2.734 14.93 1 81.44 123 GLU B C 1
ATOM 3840 O O . GLU B 1 123 ? 16.828 3.617 14.32 1 81.44 123 GLU B O 1
ATOM 3845 N N . PRO B 1 124 ? 18.266 1.854 14.336 1 89.19 124 PRO B N 1
ATOM 3846 C CA . PRO B 1 124 ? 18.266 1.874 12.867 1 89.19 124 PRO B CA 1
ATOM 3847 C C . PRO B 1 124 ? 16.875 1.682 12.281 1 89.19 124 PRO B C 1
ATOM 3849 O O . PRO B 1 124 ? 16.078 0.899 12.805 1 89.19 124 PRO B O 1
ATOM 3852 N N . CYS B 1 125 ? 16.609 2.432 11.266 1 91.44 125 CYS B N 1
ATOM 3853 C CA . CYS B 1 125 ? 15.336 2.25 10.57 1 91.44 125 CYS B CA 1
ATOM 3854 C C . CYS B 1 125 ? 15.148 0.796 10.156 1 91.44 125 CYS B C 1
ATOM 3856 O O . CYS B 1 125 ? 16.125 0.066 9.969 1 91.44 125 CYS B O 1
ATOM 3858 N N . TRP B 1 126 ? 13.969 0.367 9.969 1 92.44 126 TRP B N 1
ATOM 3859 C CA . TRP B 1 126 ? 13.633 -1.021 9.672 1 92.44 126 TRP B CA 1
ATOM 3860 C C . TRP B 1 126 ? 14.398 -1.517 8.453 1 92.44 126 TRP B C 1
ATOM 3862 O O . TRP B 1 126 ? 14.977 -2.605 8.469 1 92.44 126 TRP B O 1
ATOM 3872 N N . TYR B 1 127 ? 14.477 -0.719 7.375 1 94.06 127 TYR B N 1
ATOM 3873 C CA . TYR B 1 127 ? 15.109 -1.15 6.133 1 94.06 127 TYR B CA 1
ATOM 3874 C C . TYR B 1 127 ? 16.625 -1.195 6.277 1 94.06 127 TYR B C 1
ATOM 3876 O O . TYR B 1 127 ? 17.312 -1.735 5.414 1 94.06 127 TYR B O 1
ATOM 3884 N N . ARG B 1 128 ? 17.094 -0.64 7.383 1 93.88 128 ARG B N 1
ATOM 3885 C CA . ARG B 1 128 ? 18.531 -0.655 7.648 1 93.88 128 ARG B CA 1
ATOM 3886 C C . ARG B 1 128 ? 18.906 -1.79 8.594 1 93.88 128 ARG B C 1
ATOM 3888 O O . ARG B 1 128 ? 20.078 -2.014 8.875 1 93.88 128 ARG B O 1
ATOM 3895 N N . GLN B 1 129 ? 17.891 -2.453 9.117 1 88.06 129 GLN B N 1
ATOM 3896 C CA . GLN B 1 129 ? 18.172 -3.633 9.922 1 88.06 129 GLN B CA 1
ATOM 3897 C C . GLN B 1 129 ? 18.859 -4.719 9.094 1 88.06 129 GLN B C 1
ATOM 3899 O O . GLN B 1 129 ? 18.578 -4.871 7.906 1 88.06 129 GLN B O 1
ATOM 3904 N N . PRO B 1 130 ? 19.656 -5.492 9.844 1 83.12 130 PRO B N 1
ATOM 3905 C CA . PRO B 1 130 ? 20.359 -6.559 9.117 1 83.12 130 PRO B CA 1
ATOM 3906 C C . PRO B 1 130 ? 19.391 -7.504 8.398 1 83.12 130 PRO B C 1
ATOM 3908 O O . PRO B 1 130 ? 18.375 -7.902 8.969 1 83.12 130 PRO B O 1
ATOM 3911 N N . HIS B 1 131 ? 19.547 -7.785 7.211 1 80.81 131 HIS B N 1
ATOM 3912 C CA . HIS B 1 131 ? 18.875 -8.789 6.387 1 80.81 131 HIS B CA 1
ATOM 3913 C C . HIS B 1 131 ? 17.516 -8.297 5.918 1 80.81 131 HIS B C 1
ATOM 3915 O O . HIS B 1 131 ? 16.719 -9.07 5.375 1 80.81 131 HIS B O 1
ATOM 3921 N N . ILE B 1 132 ? 17.047 -7.074 6.262 1 89.88 132 ILE B N 1
ATOM 3922 C CA . ILE B 1 132 ? 15.758 -6.582 5.805 1 89.88 132 ILE B CA 1
ATOM 3923 C C . ILE B 1 132 ? 15.93 -5.836 4.484 1 89.88 132 ILE B C 1
ATOM 3925 O O . ILE B 1 132 ? 15.523 -6.328 3.43 1 89.88 132 ILE B O 1
ATOM 3929 N N . GLY B 1 133 ? 16.766 -4.758 4.434 1 91.38 133 GLY B N 1
ATOM 3930 C CA . GLY B 1 133 ? 16.969 -3.971 3.23 1 91.38 133 GLY B CA 1
ATOM 3931 C C . GLY B 1 133 ? 15.688 -3.432 2.641 1 91.38 133 GLY B C 1
ATOM 3932 O O . GLY B 1 133 ? 14.789 -3.004 3.373 1 91.38 133 GLY B O 1
ATOM 3933 N N . LEU B 1 134 ? 15.586 -3.477 1.334 1 92.94 134 LEU B N 1
ATOM 3934 C CA . LEU B 1 134 ? 14.445 -2.869 0.66 1 92.94 134 LEU B CA 1
ATOM 3935 C C . LEU B 1 134 ? 13.227 -3.787 0.719 1 92.94 134 LEU B C 1
ATOM 3937 O O . LEU B 1 134 ? 12.125 -3.391 0.332 1 92.94 134 LEU B O 1
ATOM 3941 N N . MET B 1 135 ? 13.344 -5.016 1.297 1 92 135 MET B N 1
ATOM 3942 C CA . MET B 1 135 ? 12.18 -5.852 1.572 1 92 135 MET B CA 1
ATOM 3943 C C . MET B 1 135 ? 11.211 -5.141 2.506 1 92 135 MET B C 1
ATOM 3945 O O . MET B 1 135 ? 10.031 -5.504 2.578 1 92 135 MET B O 1
ATOM 3949 N N . ALA B 1 136 ? 11.781 -4.102 3.189 1 94.62 136 ALA B N 1
ATOM 3950 C CA . ALA B 1 136 ? 10.961 -3.287 4.09 1 94.62 136 ALA B CA 1
ATOM 3951 C C . ALA B 1 136 ? 9.789 -2.658 3.344 1 94.62 136 ALA B C 1
ATOM 3953 O O . ALA B 1 136 ? 8.734 -2.42 3.932 1 94.62 136 ALA B O 1
ATOM 3954 N N . ILE B 1 137 ? 9.945 -2.402 2.047 1 96.81 137 ILE B N 1
ATOM 3955 C CA . ILE B 1 137 ? 8.859 -1.86 1.234 1 96.81 137 ILE B CA 1
ATOM 3956 C C . ILE B 1 137 ? 7.695 -2.844 1.211 1 96.81 137 ILE B C 1
ATOM 3958 O O . ILE B 1 137 ? 6.543 -2.455 1.438 1 96.81 137 ILE B O 1
ATOM 3962 N N . ASN B 1 138 ? 7.973 -4.062 0.962 1 94.81 138 ASN B N 1
ATOM 3963 C CA . ASN B 1 138 ? 6.953 -5.105 0.956 1 94.81 138 ASN B CA 1
ATOM 3964 C C . ASN B 1 138 ? 6.324 -5.285 2.334 1 94.81 138 ASN B C 1
ATOM 3966 O O . ASN B 1 138 ? 5.121 -5.52 2.447 1 94.81 138 ASN B O 1
ATOM 3970 N N . ASP B 1 139 ? 7.145 -5.215 3.357 1 93.94 139 ASP B N 1
ATOM 3971 C CA . ASP B 1 139 ? 6.633 -5.297 4.723 1 93.94 139 ASP B CA 1
ATOM 3972 C C . ASP B 1 139 ? 5.586 -4.219 4.984 1 93.94 139 ASP B C 1
ATOM 3974 O O . ASP B 1 139 ? 4.551 -4.488 5.598 1 93.94 139 ASP B O 1
ATOM 3978 N N . ALA B 1 140 ? 5.938 -3.023 4.551 1 95.88 140 ALA B N 1
ATOM 3979 C CA . ALA B 1 140 ? 5 -1.918 4.723 1 95.88 140 ALA B CA 1
ATOM 3980 C C . ALA B 1 140 ? 3.689 -2.193 3.988 1 95.88 140 ALA B C 1
ATOM 3982 O O . ALA B 1 140 ? 2.609 -1.892 4.5 1 95.88 140 ALA B O 1
ATOM 3983 N N . CYS B 1 141 ? 3.746 -2.77 2.814 1 95.38 141 CYS B N 1
ATOM 3984 C CA . CYS B 1 141 ? 2.549 -3.104 2.053 1 95.38 141 CYS B CA 1
ATOM 3985 C C . CYS B 1 141 ? 1.719 -4.156 2.775 1 95.38 141 CYS B C 1
ATOM 3987 O O . CYS B 1 141 ? 0.49 -4.062 2.82 1 95.38 141 CYS B O 1
ATOM 3989 N N . ILE B 1 142 ? 2.357 -5.129 3.32 1 93.38 142 ILE B N 1
ATOM 3990 C CA . ILE B 1 142 ? 1.661 -6.188 4.043 1 93.38 142 ILE B CA 1
ATOM 3991 C C . ILE B 1 142 ? 0.955 -5.602 5.266 1 93.38 142 ILE B C 1
ATOM 3993 O O . ILE B 1 142 ? -0.185 -5.965 5.562 1 93.38 142 ILE B O 1
ATOM 3997 N N . LEU B 1 143 ? 1.615 -4.688 5.945 1 93.56 143 LEU B N 1
ATOM 3998 C CA . LEU B 1 143 ? 0.991 -4.035 7.09 1 93.56 143 LEU B CA 1
ATOM 3999 C C . LEU B 1 143 ? -0.312 -3.355 6.684 1 93.56 143 LEU B C 1
ATOM 4001 O O . LEU B 1 143 ? -1.328 -3.49 7.371 1 93.56 143 LEU B O 1
ATOM 4005 N N . LYS B 1 144 ? -0.302 -2.66 5.613 1 94.94 144 LYS B N 1
ATOM 4006 C CA . LYS B 1 144 ? -1.5 -1.961 5.156 1 94.94 144 LYS B CA 1
ATOM 4007 C C . LYS B 1 144 ? -2.592 -2.947 4.75 1 94.94 144 LYS B C 1
ATOM 4009 O O . LYS B 1 144 ? -3.76 -2.766 5.098 1 94.94 144 LYS B O 1
ATOM 4014 N N . SER B 1 145 ? -2.219 -3.986 4.055 1 93.81 145 SER B N 1
ATOM 4015 C CA . SER B 1 145 ? -3.195 -4.992 3.646 1 93.81 145 SER B CA 1
ATOM 4016 C C . SER B 1 145 ? -3.768 -5.727 4.852 1 93.81 145 SER B C 1
ATOM 4018 O O . SER B 1 145 ? -4.941 -6.102 4.859 1 93.81 145 SER B O 1
ATOM 4020 N N . ALA B 1 146 ? -2.938 -5.953 5.832 1 93.5 146 ALA B N 1
ATOM 4021 C CA . ALA B 1 146 ? -3.369 -6.664 7.031 1 93.5 146 ALA B CA 1
ATOM 4022 C C . ALA B 1 146 ? -4.453 -5.883 7.77 1 93.5 146 ALA B C 1
ATOM 4024 O O . ALA B 1 146 ? -5.297 -6.473 8.453 1 93.5 146 ALA B O 1
ATOM 4025 N N . ILE B 1 147 ? -4.441 -4.555 7.648 1 95.25 147 ILE B N 1
ATOM 4026 C CA . ILE B 1 147 ? -5.48 -3.73 8.258 1 95.25 147 ILE B CA 1
ATOM 4027 C C . ILE B 1 147 ? -6.855 -4.23 7.816 1 95.25 147 ILE B C 1
ATOM 4029 O O . ILE B 1 147 ? -7.734 -4.469 8.648 1 95.25 147 ILE B O 1
ATOM 4033 N N . PHE B 1 148 ? -7.023 -4.457 6.605 1 95.25 148 PHE B N 1
ATOM 4034 C CA . PHE B 1 148 ? -8.32 -4.84 6.055 1 95.25 148 PHE B CA 1
ATOM 4035 C C . PHE B 1 148 ? -8.633 -6.297 6.371 1 95.25 148 PHE B C 1
ATOM 4037 O O . PHE B 1 148 ? -9.797 -6.668 6.543 1 95.25 148 PHE B O 1
ATOM 4044 N N . PHE B 1 149 ? -7.562 -7.082 6.445 1 93.81 149 PHE B N 1
ATOM 4045 C CA . PHE B 1 149 ? -7.742 -8.453 6.918 1 93.81 149 PHE B CA 1
ATOM 4046 C C . PHE B 1 149 ? -8.336 -8.469 8.32 1 93.81 149 PHE B C 1
ATOM 4048 O O . PHE B 1 149 ? -9.312 -9.18 8.578 1 93.81 149 PHE B O 1
ATOM 4055 N N . PHE B 1 150 ? -7.777 -7.68 9.195 1 95.75 150 PHE B N 1
ATOM 4056 C CA . PHE B 1 150 ? -8.234 -7.648 10.578 1 95.75 150 PHE B CA 1
ATOM 4057 C C . PHE B 1 150 ? -9.625 -7.02 10.672 1 95.75 150 PHE B C 1
ATOM 4059 O O . PHE B 1 150 ? -10.445 -7.441 11.484 1 95.75 150 PHE B O 1
ATOM 4066 N N . LEU B 1 151 ? -9.922 -5.961 9.859 1 97.44 151 LEU B N 1
ATOM 4067 C CA . LEU B 1 151 ? -11.266 -5.391 9.828 1 97.44 151 LEU B CA 1
ATOM 4068 C C . LEU B 1 151 ? -12.297 -6.457 9.484 1 97.44 151 LEU B C 1
ATOM 4070 O O . LEU B 1 151 ? -13.328 -6.57 10.148 1 97.44 151 LEU B O 1
ATOM 4074 N N . LYS B 1 152 ? -11.992 -7.219 8.445 1 95.94 152 LYS B N 1
ATOM 4075 C CA . LYS B 1 152 ? -12.898 -8.281 8.023 1 95.94 152 LYS B CA 1
ATOM 4076 C C . LYS B 1 152 ? -13.086 -9.32 9.125 1 95.94 152 LYS B C 1
ATOM 4078 O O . LYS B 1 152 ? -14.211 -9.734 9.414 1 95.94 152 LYS B O 1
ATOM 4083 N N . LYS B 1 153 ? -12.016 -9.648 9.773 1 95.25 153 LYS B N 1
ATOM 4084 C CA . LYS B 1 153 ? -12.031 -10.719 10.773 1 95.25 153 LYS B CA 1
ATOM 4085 C C . LYS B 1 153 ? -12.789 -10.289 12.023 1 95.25 153 LYS B C 1
ATOM 4087 O O . LYS B 1 153 ? -13.539 -11.086 12.602 1 95.25 153 LYS B O 1
ATOM 4092 N N . PHE B 1 154 ? -12.656 -9.047 12.461 1 96.56 154 PHE B N 1
ATOM 4093 C CA . PHE B 1 154 ? -13.117 -8.68 13.789 1 96.56 154 PHE B CA 1
ATOM 4094 C C . PHE B 1 154 ? -14.336 -7.77 13.711 1 96.56 154 PHE B C 1
ATOM 4096 O O . PHE B 1 154 ? -15.086 -7.629 14.68 1 96.56 154 PHE B O 1
ATOM 4103 N N . LEU B 1 155 ? -14.609 -7.156 12.508 1 97.5 155 LEU B N 1
ATOM 4104 C CA . LEU B 1 155 ? -15.641 -6.121 12.5 1 97.5 155 LEU B CA 1
ATOM 4105 C C . LEU B 1 155 ? -16.609 -6.324 11.336 1 97.5 155 LEU B C 1
ATOM 4107 O O . LEU B 1 155 ? -17.453 -5.477 11.086 1 97.5 155 LEU B O 1
ATOM 4111 N N . ARG B 1 156 ? -16.547 -7.398 10.625 1 96.31 156 ARG B N 1
ATOM 4112 C CA . ARG B 1 156 ? -17.328 -7.562 9.406 1 96.31 156 ARG B CA 1
ATOM 4113 C C . ARG B 1 156 ? -18.812 -7.477 9.703 1 96.31 156 ARG B C 1
ATOM 4115 O O . ARG B 1 156 ? -19.594 -7.008 8.867 1 96.31 156 ARG B O 1
ATOM 4122 N N . GLN B 1 157 ? -19.25 -7.867 10.906 1 96.5 157 GLN B N 1
ATOM 4123 C CA . GLN B 1 157 ? -20.656 -7.887 11.266 1 96.5 157 GLN B CA 1
ATOM 4124 C C . GLN B 1 157 ? -21.094 -6.547 11.844 1 96.5 157 GLN B C 1
ATOM 4126 O O . GLN B 1 157 ? -22.297 -6.328 12.086 1 96.5 157 GLN B O 1
ATOM 4131 N N . HIS B 1 158 ? -20.156 -5.723 12.156 1 97.19 158 HIS B N 1
ATOM 4132 C CA . HIS B 1 158 ? -20.516 -4.406 12.672 1 97.19 158 HIS B CA 1
ATOM 4133 C C . HIS B 1 158 ? -21.312 -3.605 11.648 1 97.19 158 HIS B C 1
ATOM 4135 O O . HIS B 1 158 ? -20.984 -3.627 10.453 1 97.19 158 HIS B O 1
ATOM 4141 N N . PRO B 1 159 ? -22.297 -2.889 12.047 1 96.56 159 PRO B N 1
ATOM 4142 C CA . PRO B 1 159 ? -23.141 -2.156 11.102 1 96.56 159 PRO B CA 1
ATOM 4143 C C . PRO B 1 159 ? -22.375 -1.087 10.328 1 96.56 159 PRO B C 1
ATOM 4145 O O . PRO B 1 159 ? -22.781 -0.72 9.219 1 96.56 159 PRO B O 1
ATOM 4148 N N . ALA B 1 160 ? -21.312 -0.599 10.898 1 96.81 160 ALA B N 1
ATOM 4149 C CA . ALA B 1 160 ? -20.531 0.45 10.242 1 96.81 160 ALA B CA 1
ATOM 4150 C C . ALA B 1 160 ? -19.328 -0.136 9.508 1 96.81 160 ALA B C 1
ATOM 4152 O O . ALA B 1 160 ? -18.406 0.592 9.125 1 96.81 160 ALA B O 1
ATOM 4153 N N . TYR B 1 161 ? -19.297 -1.419 9.266 1 97.06 161 TYR B N 1
ATOM 4154 C CA . TYR B 1 161 ? -18.141 -2.105 8.711 1 97.06 161 TYR B CA 1
ATOM 4155 C C . TYR B 1 161 ? -17.672 -1.444 7.414 1 97.06 161 TYR B C 1
ATOM 4157 O O . TYR B 1 161 ? -16.516 -1.037 7.297 1 97.06 161 TYR B O 1
ATOM 4165 N N . ILE B 1 162 ? -18.562 -1.229 6.461 1 94.88 162 ILE B N 1
ATOM 4166 C CA . ILE B 1 162 ? -18.172 -0.71 5.152 1 94.88 162 ILE B CA 1
ATOM 4167 C C . ILE B 1 162 ? -17.703 0.736 5.285 1 94.88 162 ILE B C 1
ATOM 4169 O O . ILE B 1 162 ? -16.766 1.152 4.617 1 94.88 162 ILE B O 1
ATOM 4173 N N . ASP B 1 163 ? -18.359 1.501 6.121 1 95.75 163 ASP B N 1
ATOM 4174 C CA . ASP B 1 163 ? -17.953 2.887 6.352 1 95.75 163 ASP B CA 1
ATOM 4175 C C . ASP B 1 163 ? -16.547 2.965 6.938 1 95.75 163 ASP B C 1
ATOM 4177 O O . ASP B 1 163 ? -15.766 3.846 6.57 1 95.75 163 ASP B O 1
ATOM 4181 N N . ILE B 1 164 ? -16.281 2.018 7.852 1 97.06 164 ILE B N 1
ATOM 4182 C CA . ILE B 1 164 ? -14.969 1.993 8.484 1 97.06 164 ILE B CA 1
ATOM 4183 C C . ILE B 1 164 ? -13.906 1.571 7.469 1 97.06 164 ILE B C 1
ATOM 4185 O O . ILE B 1 164 ? -12.828 2.16 7.406 1 97.06 164 ILE B O 1
ATOM 4189 N N . VAL B 1 165 ? -14.234 0.604 6.613 1 96.12 165 VAL B N 1
ATOM 4190 C CA . VAL B 1 165 ? -13.328 0.177 5.551 1 96.12 165 VAL B CA 1
ATOM 4191 C C . VAL B 1 165 ? -13.023 1.352 4.625 1 96.12 165 VAL B C 1
ATOM 4193 O O . VAL B 1 165 ? -11.859 1.653 4.352 1 96.12 165 VAL B O 1
ATOM 4196 N N . GLU B 1 166 ? -14.07 2.029 4.234 1 94.62 166 GLU B N 1
ATOM 4197 C CA . GLU B 1 166 ? -13.922 3.162 3.324 1 94.62 166 GLU B CA 1
ATOM 4198 C C . GLU B 1 166 ? -13.125 4.289 3.977 1 94.62 166 GLU B C 1
ATOM 4200 O O . GLU B 1 166 ? -12.344 4.969 3.309 1 94.62 166 GLU B O 1
ATOM 4205 N N . LEU B 1 167 ? -13.297 4.469 5.227 1 94 167 LEU B N 1
ATOM 4206 C CA . LEU B 1 167 ? -12.578 5.516 5.941 1 94 167 LEU B CA 1
ATOM 4207 C C . LEU B 1 167 ? -11.078 5.234 5.949 1 94 167 LEU B C 1
ATOM 4209 O O . LEU B 1 167 ? -10.273 6.137 5.723 1 94 167 LEU B O 1
ATOM 4213 N N . PHE B 1 168 ? -10.68 3.984 6.215 1 93.88 168 PHE B N 1
ATOM 4214 C CA . PHE B 1 168 ? -9.266 3.643 6.203 1 93.88 168 PHE B CA 1
ATOM 4215 C C . PHE B 1 168 ? -8.664 3.875 4.824 1 93.88 168 PHE B C 1
ATOM 4217 O O . PHE B 1 168 ? -7.523 4.332 4.707 1 93.88 168 PHE B O 1
ATOM 4224 N N . VAL B 1 169 ? -9.422 3.598 3.84 1 91.44 169 VAL B N 1
ATOM 4225 C CA . VAL B 1 169 ? -8.961 3.809 2.473 1 91.44 169 VAL B CA 1
ATOM 4226 C C . VAL B 1 169 ? -8.797 5.305 2.207 1 91.44 169 VAL B C 1
ATOM 4228 O O . VAL B 1 169 ? -7.785 5.734 1.654 1 91.44 169 VAL B O 1
ATOM 4231 N N . ASP B 1 170 ? -9.766 6.051 2.602 1 90 170 ASP B N 1
ATOM 4232 C CA . ASP B 1 170 ? -9.758 7.492 2.379 1 90 170 ASP B CA 1
ATOM 4233 C C . ASP B 1 170 ? -8.602 8.156 3.131 1 90 170 ASP B C 1
ATOM 4235 O O . ASP B 1 170 ? -7.918 9.023 2.588 1 90 170 ASP B O 1
ATOM 4239 N N . LEU B 1 171 ? -8.453 7.727 4.332 1 88.94 171 LEU B N 1
ATOM 4240 C CA . LEU B 1 171 ? -7.352 8.242 5.133 1 88.94 171 LEU B CA 1
ATOM 4241 C C . LEU B 1 171 ? -6.012 7.926 4.477 1 88.94 171 LEU B C 1
ATOM 4243 O O . LEU B 1 171 ? -5.121 8.781 4.426 1 88.94 171 LEU B O 1
ATOM 4247 N N . GLY B 1 172 ? -5.926 6.707 3.992 1 88.94 172 GLY B N 1
ATOM 4248 C CA . GLY B 1 172 ? -4.703 6.301 3.324 1 88.94 172 GLY B CA 1
ATOM 4249 C C . GLY B 1 172 ? -4.406 7.109 2.076 1 88.94 172 GLY B C 1
ATOM 4250 O O . GLY B 1 172 ? -3.299 7.633 1.916 1 88.94 172 GLY B O 1
ATOM 4251 N N . LEU B 1 173 ? -5.367 7.258 1.212 1 90.19 173 LEU B N 1
ATOM 4252 C CA . LEU B 1 173 ? -5.195 7.984 -0.041 1 90.19 173 LEU B CA 1
ATOM 4253 C C . LEU B 1 173 ? -4.816 9.438 0.223 1 90.19 173 LEU B C 1
ATOM 4255 O O . LEU B 1 173 ? -3.904 9.969 -0.415 1 90.19 173 LEU B O 1
ATOM 4259 N N . HIS B 1 174 ? -5.484 10.047 1.16 1 87.5 174 HIS B N 1
ATOM 4260 C CA . HIS B 1 174 ? -5.211 11.438 1.483 1 87.5 174 HIS B CA 1
ATOM 4261 C C . HIS B 1 174 ? -3.789 11.617 2.002 1 87.5 174 HIS B C 1
ATOM 4263 O O . HIS B 1 174 ? -3.086 12.547 1.589 1 87.5 174 HIS B O 1
ATOM 4269 N N . THR B 1 175 ? -3.428 10.75 2.891 1 88.31 175 THR B N 1
ATOM 4270 C CA . THR B 1 175 ? -2.088 10.812 3.461 1 88.31 175 THR B CA 1
ATOM 4271 C C . THR B 1 175 ? -1.028 10.617 2.381 1 88.31 175 THR B C 1
ATOM 4273 O O . THR B 1 175 ? -0.015 11.32 2.361 1 88.31 175 THR B O 1
ATOM 4276 N N . GLU B 1 176 ? -1.221 9.719 1.522 1 91 176 GLU B N 1
ATOM 4277 C CA . GLU B 1 176 ? -0.276 9.422 0.448 1 91 176 GLU B CA 1
ATOM 4278 C C . GLU B 1 176 ? -0.178 10.594 -0.533 1 91 176 GLU B C 1
ATOM 4280 O O . GLU B 1 176 ? 0.91 10.914 -1.014 1 91 176 GLU B O 1
ATOM 4285 N N . LEU B 1 177 ? -1.283 11.188 -0.8 1 87.88 177 LEU B N 1
ATOM 4286 C CA . LEU B 1 177 ? -1.284 12.359 -1.666 1 87.88 177 LEU B CA 1
ATOM 4287 C C . LEU B 1 177 ? -0.576 13.531 -0.995 1 87.88 177 LEU B C 1
ATOM 4289 O O . LEU B 1 177 ? 0.172 14.266 -1.646 1 87.88 177 LEU B O 1
ATOM 4293 N N . GLY B 1 178 ? -0.865 13.719 0.29 1 85 178 GLY B N 1
ATOM 4294 C CA . GLY B 1 178 ? -0.129 14.727 1.033 1 85 178 GLY B CA 1
ATOM 4295 C C . GLY B 1 178 ? 1.37 14.492 1.035 1 85 178 GLY B C 1
ATOM 4296 O O . GLY B 1 178 ? 2.152 15.438 0.896 1 85 178 GLY B O 1
ATOM 4297 N N . GLN B 1 179 ? 1.76 13.211 1.225 1 87.31 179 GLN B N 1
ATOM 4298 C CA . GLN B 1 179 ? 3.17 12.844 1.184 1 87.31 179 GLN B CA 1
ATOM 4299 C C . GLN B 1 179 ? 3.789 13.172 -0.17 1 87.31 179 GLN B C 1
ATOM 4301 O O . GLN B 1 179 ? 4.953 13.57 -0.245 1 87.31 179 GLN B O 1
ATOM 4306 N N . LEU B 1 180 ? 3.057 13.008 -1.184 1 87.75 180 LEU B N 1
ATOM 4307 C CA . LEU B 1 180 ? 3.541 13.352 -2.518 1 87.75 180 LEU B CA 1
ATOM 4308 C C . LEU B 1 180 ? 3.881 14.836 -2.609 1 87.75 180 LEU B C 1
ATOM 4310 O O . LEU B 1 180 ? 4.879 15.211 -3.229 1 87.75 180 LEU B O 1
ATOM 4314 N N . GLY B 1 181 ? 3.004 15.664 -2.08 1 84.56 181 GLY B N 1
ATOM 4315 C CA . GLY B 1 181 ? 3.291 17.094 -2.047 1 84.56 181 GLY B CA 1
ATOM 4316 C C . GLY B 1 181 ? 4.598 17.422 -1.353 1 84.56 181 GLY B C 1
ATOM 4317 O O . GLY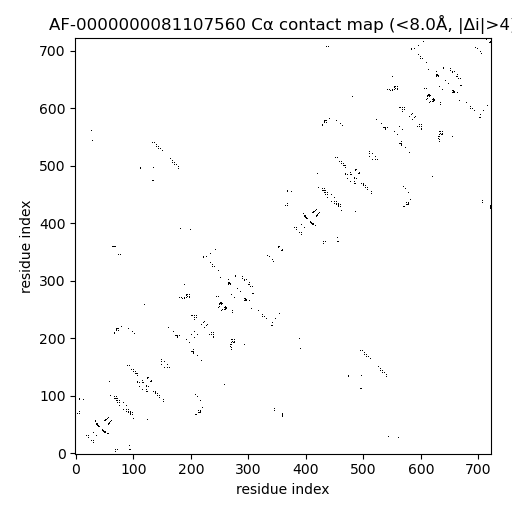 B 1 181 ? 5.363 18.266 -1.826 1 84.56 181 GLY B O 1
ATOM 4318 N N . ASP B 1 182 ? 4.828 16.719 -0.283 1 85.56 182 ASP B N 1
ATOM 4319 C CA . ASP B 1 182 ? 6.055 16.906 0.488 1 85.56 182 ASP B CA 1
ATOM 4320 C C . ASP B 1 182 ? 7.277 16.469 -0.313 1 85.56 182 ASP B C 1
ATOM 4322 O O . ASP B 1 182 ? 8.273 17.188 -0.376 1 85.56 182 ASP B O 1
ATOM 4326 N N . LEU B 1 183 ? 7.207 15.352 -0.936 1 86.25 183 LEU B N 1
ATOM 4327 C CA . LEU B 1 183 ? 8.312 14.797 -1.714 1 86.25 183 LEU B CA 1
ATOM 4328 C C . LEU B 1 183 ? 8.586 15.656 -2.943 1 86.25 183 LEU B C 1
ATOM 4330 O O . LEU B 1 183 ? 9.75 15.891 -3.291 1 86.25 183 LEU B O 1
ATOM 4334 N N . ALA B 1 184 ? 7.539 16.141 -3.541 1 83.62 184 ALA B N 1
ATOM 4335 C CA . ALA B 1 184 ? 7.684 16.984 -4.73 1 83.62 184 ALA B CA 1
ATOM 4336 C C . ALA B 1 184 ? 8.344 18.312 -4.387 1 83.62 184 ALA B C 1
ATOM 4338 O O . ALA B 1 184 ? 9.18 18.812 -5.145 1 83.62 184 ALA B O 1
ATOM 4339 N N . ALA B 1 185 ? 8.016 18.844 -3.307 1 84.19 185 ALA B N 1
ATOM 4340 C CA . ALA B 1 185 ? 8.602 20.109 -2.871 1 84.19 185 ALA B CA 1
ATOM 4341 C C . ALA B 1 185 ? 10.086 19.953 -2.588 1 84.19 185 ALA B C 1
ATOM 4343 O O . ALA B 1 185 ? 10.883 20.844 -2.896 1 84.19 185 ALA B O 1
ATOM 4344 N N . ALA B 1 186 ? 10.453 18.844 -2.072 1 84.94 186 ALA B N 1
ATOM 4345 C CA . ALA B 1 186 ? 11.844 18.609 -1.696 1 84.94 186 ALA B CA 1
ATOM 4346 C C . ALA B 1 186 ? 12.727 18.453 -2.932 1 84.94 186 ALA B C 1
ATOM 4348 O O . ALA B 1 186 ? 13.945 18.578 -2.846 1 84.94 186 ALA B O 1
ATOM 4349 N N . LYS B 1 187 ? 12.156 18.25 -4.023 1 82.62 187 LYS B N 1
ATOM 4350 C CA . LYS B 1 187 ? 12.914 18.062 -5.254 1 82.62 187 LYS B CA 1
ATOM 4351 C C . LYS B 1 187 ? 13.156 19.391 -5.965 1 82.62 187 LYS B C 1
ATOM 4353 O O . LYS B 1 187 ? 13.93 19.453 -6.918 1 82.62 187 LYS B O 1
ATOM 4358 N N . GLU B 1 188 ? 12.5 20.328 -5.422 1 81.94 188 GLU B N 1
ATOM 4359 C CA . GLU B 1 188 ? 12.719 21.656 -5.992 1 81.94 188 GLU B CA 1
ATOM 4360 C C . GLU B 1 188 ? 14.156 22.125 -5.773 1 81.94 188 GLU B C 1
ATOM 4362 O O . GLU B 1 188 ? 14.633 22.156 -4.641 1 81.94 188 GLU B O 1
ATOM 4367 N N . GLU B 1 189 ? 14.742 22.453 -6.848 1 82.81 189 GLU B N 1
ATOM 4368 C CA . GLU B 1 189 ? 16.156 22.828 -6.793 1 82.81 189 GLU B CA 1
ATOM 4369 C C . GLU B 1 189 ? 16.328 24.266 -6.289 1 82.81 189 GLU B C 1
ATOM 4371 O O . GLU B 1 189 ? 17.312 24.578 -5.617 1 82.81 189 GLU B O 1
ATOM 4376 N N . ASP B 1 190 ? 15.375 25.062 -6.66 1 88.81 190 ASP B N 1
ATOM 4377 C CA . ASP B 1 190 ? 15.438 26.469 -6.246 1 88.81 190 ASP B CA 1
ATOM 4378 C C . ASP B 1 190 ? 14.562 26.719 -5.02 1 88.81 190 ASP B C 1
ATOM 4380 O O . ASP B 1 190 ? 13.359 26.969 -5.152 1 88.81 190 ASP B O 1
ATOM 4384 N N . ILE B 1 191 ? 15.188 26.766 -3.883 1 90.38 191 ILE B N 1
ATOM 4385 C CA . ILE B 1 191 ? 14.43 26.922 -2.65 1 90.38 191 ILE B CA 1
ATOM 4386 C C . ILE B 1 191 ? 13.828 28.328 -2.584 1 90.38 191 ILE B C 1
ATOM 4388 O O . ILE B 1 191 ? 12.93 28.578 -1.772 1 90.38 191 ILE B O 1
ATOM 4392 N N . GLY B 1 192 ? 14.383 29.188 -3.467 1 89.81 192 GLY B N 1
ATOM 4393 C CA . GLY B 1 192 ? 13.805 30.516 -3.547 1 89.81 192 GLY B CA 1
ATOM 4394 C C . GLY B 1 192 ? 12.344 30.516 -3.939 1 89.81 192 GLY B C 1
ATOM 4395 O O . GLY B 1 192 ? 11.633 31.5 -3.736 1 89.81 192 GLY B O 1
ATOM 4396 N N . THR B 1 193 ? 11.891 29.406 -4.344 1 88.25 193 THR B N 1
ATOM 4397 C CA . THR B 1 193 ? 10.5 29.297 -4.785 1 88.25 193 THR B CA 1
ATOM 4398 C C . THR B 1 193 ? 9.602 28.828 -3.645 1 88.25 193 THR B C 1
ATOM 4400 O O . THR B 1 193 ? 8.375 28.828 -3.775 1 88.25 193 THR B O 1
ATOM 4403 N N . PHE B 1 194 ? 10.219 28.453 -2.521 1 92.88 194 PHE B N 1
ATOM 4404 C CA . PHE B 1 194 ? 9.414 28.047 -1.382 1 92.88 194 PHE B CA 1
ATOM 4405 C C . PHE B 1 194 ? 8.555 29.188 -0.873 1 92.88 194 PHE B C 1
ATOM 4407 O O . PHE B 1 194 ? 9.055 30.312 -0.69 1 92.88 194 PHE B O 1
ATOM 4414 N N . THR B 1 195 ? 7.246 28.938 -0.696 1 91.31 195 THR B N 1
ATOM 4415 C CA . THR B 1 195 ? 6.34 29.938 -0.15 1 91.31 195 THR B CA 1
ATOM 4416 C C . THR B 1 195 ? 5.602 29.391 1.069 1 91.31 195 THR B C 1
ATOM 4418 O O . THR B 1 195 ? 5.52 28.188 1.263 1 91.31 195 THR B O 1
ATOM 4421 N N . LYS B 1 196 ? 5.129 30.344 1.865 1 93.56 196 LYS B N 1
ATOM 4422 C CA . LYS B 1 196 ? 4.297 29.969 3.002 1 93.56 196 LYS B CA 1
ATOM 4423 C C . LYS B 1 196 ? 3.035 29.234 2.539 1 93.56 196 LYS B C 1
ATOM 4425 O O . LYS B 1 196 ? 2.582 28.297 3.186 1 93.56 196 LYS B O 1
ATOM 4430 N N . GLU B 1 197 ? 2.502 29.672 1.438 1 89.44 197 GLU B N 1
ATOM 4431 C CA . GLU B 1 197 ? 1.311 29.047 0.878 1 89.44 197 GLU B CA 1
ATOM 4432 C C . GLU B 1 197 ? 1.57 27.578 0.531 1 89.44 197 GLU B C 1
ATOM 4434 O O . GLU B 1 197 ? 0.739 26.703 0.809 1 89.44 197 GLU B O 1
ATOM 4439 N N . GLN B 1 198 ? 2.711 27.344 -0.03 1 86.62 198 GLN B N 1
ATOM 4440 C CA . GLN B 1 198 ? 3.082 25.984 -0.364 1 86.62 198 GLN B CA 1
ATOM 4441 C C . GLN B 1 198 ? 3.238 25.125 0.894 1 86.62 198 GLN B C 1
ATOM 4443 O O . GLN B 1 198 ? 2.754 24 0.949 1 86.62 198 GLN B O 1
ATOM 4448 N N . TYR B 1 199 ? 3.891 25.703 1.855 1 91.06 199 TYR B N 1
ATOM 4449 C CA . TYR B 1 199 ? 4.098 25 3.117 1 91.06 199 TYR B CA 1
ATOM 4450 C C . TYR B 1 199 ? 2.766 24.609 3.752 1 91.06 199 TYR B C 1
ATOM 4452 O O . TYR B 1 199 ? 2.559 23.453 4.113 1 91.06 199 TYR B O 1
ATOM 4460 N N . TRP B 1 200 ? 1.874 25.547 3.811 1 89.81 200 TRP B N 1
ATOM 4461 C CA . TRP B 1 200 ? 0.611 25.297 4.496 1 89.81 200 TRP B CA 1
ATOM 4462 C C . TRP B 1 200 ? -0.247 24.297 3.715 1 89.81 200 TRP B C 1
ATOM 4464 O O . TRP B 1 200 ? -0.983 23.516 4.305 1 89.81 200 TRP B O 1
ATOM 4474 N N . SER B 1 201 ? -0.142 24.328 2.455 1 84.12 201 SER B N 1
ATOM 4475 C CA . SER B 1 201 ? -0.842 23.328 1.64 1 84.12 201 SER B CA 1
ATOM 4476 C C . SER B 1 201 ? -0.346 21.922 1.933 1 84.12 201 SER B C 1
ATOM 4478 O O . SER B 1 201 ? -1.145 20.984 2.053 1 84.12 201 SER B O 1
ATOM 4480 N N . ILE B 1 202 ? 0.929 21.828 2.068 1 84.12 202 ILE B N 1
ATOM 4481 C CA . ILE B 1 202 ? 1.535 20.531 2.365 1 84.12 202 ILE B CA 1
ATOM 4482 C C . ILE B 1 202 ? 1.09 20.047 3.746 1 84.12 202 ILE B C 1
ATOM 4484 O O . ILE B 1 202 ? 0.708 18.891 3.918 1 84.12 202 ILE B O 1
ATOM 4488 N N . VAL B 1 203 ? 1.116 20.953 4.672 1 86.5 203 VAL B N 1
ATOM 4489 C CA . VAL B 1 203 ? 0.793 20.625 6.055 1 86.5 203 VAL B CA 1
ATOM 4490 C C . VAL B 1 203 ? -0.668 20.188 6.156 1 86.5 203 VAL B C 1
ATOM 4492 O O . VAL B 1 203 ? -0.992 19.219 6.844 1 86.5 203 VAL B O 1
ATOM 4495 N N . LYS B 1 204 ? -1.524 20.859 5.535 1 80.75 204 LYS B N 1
ATOM 4496 C CA . LYS B 1 204 ? -2.953 20.562 5.566 1 80.75 204 LYS B CA 1
ATOM 4497 C C . LYS B 1 204 ? -3.232 19.156 5.062 1 80.75 204 LYS B C 1
ATOM 4499 O O . LYS B 1 204 ? -4.07 18.453 5.625 1 80.75 204 LYS B O 1
ATOM 4504 N N . GLU B 1 205 ? -2.523 18.781 4.145 1 75.81 205 GLU B N 1
ATOM 4505 C CA . GLU B 1 205 ? -2.797 17.5 3.506 1 75.81 205 GLU B CA 1
ATOM 4506 C C . GLU B 1 205 ? -2.1 16.359 4.238 1 75.81 205 GLU B C 1
ATOM 4508 O O . GLU B 1 205 ? -2.605 15.242 4.277 1 75.81 205 GLU B O 1
ATOM 4513 N N . LYS B 1 206 ? -0.948 16.578 4.703 1 75.38 206 LYS B N 1
ATOM 4514 C CA . LYS B 1 206 ? -0.124 15.516 5.277 1 75.38 206 LYS B CA 1
ATOM 4515 C C . LYS B 1 206 ? -0.543 15.203 6.715 1 75.38 206 LYS B C 1
ATOM 4517 O O . LYS B 1 206 ? -0.676 14.039 7.094 1 75.38 206 LYS B O 1
ATOM 4522 N N . SER B 1 207 ? -0.825 16.125 7.559 1 67.25 207 SER B N 1
ATOM 4523 C CA . SER B 1 207 ? -0.913 15.898 9 1 67.25 207 SER B CA 1
ATOM 4524 C C . SER B 1 207 ? -2.363 15.766 9.445 1 67.25 207 SER B C 1
ATOM 4526 O O . SER B 1 207 ? -2.639 15.188 10.508 1 67.25 207 SER B O 1
ATOM 4528 N N . SER B 1 208 ? -3.27 16.094 8.75 1 66.75 208 SER B N 1
ATOM 4529 C CA . SER B 1 208 ? -4.66 16.125 9.195 1 66.75 208 SER B CA 1
ATOM 4530 C C . SER B 1 208 ? -5.211 14.711 9.367 1 66.75 208 SER B C 1
ATOM 4532 O O . SER B 1 208 ? -6 14.453 10.281 1 66.75 208 SER B O 1
ATOM 4534 N N . TYR B 1 209 ? -4.594 13.914 8.781 1 68.19 209 TYR B N 1
ATOM 4535 C CA . TYR B 1 209 ? -5.176 12.578 8.781 1 68.19 209 TYR B CA 1
ATOM 4536 C C . TYR B 1 209 ? -4.75 11.797 10.023 1 68.19 209 TYR B C 1
ATOM 4538 O O . TYR B 1 209 ? -5.555 11.07 10.617 1 68.19 209 TYR B O 1
ATOM 4546 N N . SER B 1 210 ? -3.586 12.047 10.445 1 77.44 210 SER B N 1
ATOM 4547 C CA . SER B 1 210 ? -3.111 11.352 11.641 1 77.44 210 SER B CA 1
ATOM 4548 C C . SER B 1 210 ? -3.891 11.781 12.883 1 77.44 210 SER B C 1
ATOM 4550 O O . SER B 1 210 ? -4.117 10.977 13.789 1 77.44 210 SER B O 1
ATOM 4552 N N . ILE B 1 211 ? -4.332 13 12.859 1 84.81 211 ILE B N 1
ATOM 4553 C CA . ILE B 1 211 ? -5.062 13.523 14.008 1 84.81 211 ILE B CA 1
ATOM 4554 C C . ILE B 1 211 ? -6.547 13.188 13.875 1 84.81 211 ILE B C 1
ATOM 4556 O O . ILE B 1 211 ? -7.184 12.766 14.844 1 84.81 211 ILE B O 1
ATOM 4560 N N . SER B 1 212 ? -7.062 13.336 12.719 1 90.88 212 SER B N 1
ATOM 4561 C CA . SER B 1 212 ? -8.492 13.141 12.516 1 90.88 212 SER B CA 1
ATOM 4562 C C . SER B 1 212 ? -8.852 11.656 12.508 1 90.88 212 SER B C 1
ATOM 4564 O O . SER B 1 212 ? -9.969 11.281 12.883 1 90.88 212 SER B O 1
ATOM 4566 N N . GLY B 1 213 ? -7.934 10.836 12.109 1 93.12 213 GLY B N 1
ATOM 4567 C CA . GLY B 1 213 ? -8.195 9.422 11.922 1 93.12 213 GLY B CA 1
ATOM 4568 C C . GLY B 1 213 ? -8.836 8.758 13.125 1 93.12 213 GLY B C 1
ATOM 4569 O O . GLY B 1 213 ? -9.953 8.25 13.039 1 93.12 213 GLY B O 1
ATOM 4570 N N . PRO B 1 214 ? -8.18 8.875 14.258 1 94.19 214 PRO B N 1
ATOM 4571 C CA . PRO B 1 214 ? -8.719 8.266 15.477 1 94.19 214 PRO B CA 1
ATOM 4572 C C . PRO B 1 214 ? -10.125 8.758 15.812 1 94.19 214 PRO B C 1
ATOM 4574 O O . PRO B 1 214 ? -10.984 7.965 16.203 1 94.19 214 PRO B O 1
ATOM 4577 N N . ILE B 1 215 ? -10.375 10.031 15.625 1 95.75 215 ILE B N 1
ATOM 4578 C CA . ILE B 1 215 ? -11.68 10.602 15.953 1 95.75 215 ILE B CA 1
ATOM 4579 C C . ILE B 1 215 ? -12.727 10.078 14.977 1 95.75 215 ILE B C 1
ATOM 4581 O O . ILE B 1 215 ? -13.789 9.609 15.398 1 95.75 215 ILE B O 1
ATOM 4585 N N . MET B 1 216 ? -12.43 10.094 13.734 1 96.19 216 MET B N 1
ATOM 4586 C CA . MET B 1 216 ? -13.383 9.688 12.703 1 96.19 216 MET B CA 1
ATOM 4587 C C . MET B 1 216 ? -13.711 8.203 12.812 1 96.19 216 MET B C 1
ATOM 4589 O O . MET B 1 216 ? -14.859 7.801 12.617 1 96.19 216 MET B O 1
ATOM 4593 N N . ILE B 1 217 ? -12.734 7.434 13.086 1 97.12 217 ILE B N 1
ATOM 4594 C CA . ILE B 1 217 ? -12.945 5.996 13.227 1 97.12 217 ILE B CA 1
ATOM 4595 C C . ILE B 1 217 ? -13.891 5.727 14.398 1 97.12 217 ILE B C 1
ATOM 4597 O O . ILE B 1 217 ? -14.812 4.922 14.289 1 97.12 217 ILE B O 1
ATOM 4601 N N . ALA B 1 218 ? -13.625 6.395 15.492 1 97.62 218 ALA B N 1
ATOM 4602 C CA . ALA B 1 218 ? -14.492 6.23 16.656 1 97.62 218 ALA B CA 1
ATOM 4603 C C . ALA B 1 218 ? -15.914 6.703 16.344 1 97.62 218 ALA B C 1
ATOM 4605 O O . ALA B 1 218 ? -16.891 6.066 16.75 1 97.62 218 ALA B O 1
ATOM 4606 N N . LEU B 1 219 ? -16.078 7.832 15.656 1 97.81 219 LEU B N 1
ATOM 4607 C CA . LEU B 1 219 ? -17.391 8.328 15.266 1 97.81 219 LEU B CA 1
ATOM 4608 C C . LEU B 1 219 ? -18.109 7.32 14.375 1 97.81 219 LEU B C 1
ATOM 4610 O O . LEU B 1 219 ? -19.297 7.059 14.57 1 97.81 219 LEU B O 1
ATOM 4614 N N . GLU B 1 220 ? -17.359 6.758 13.398 1 97.62 220 GLU B N 1
ATOM 4615 C CA . GLU B 1 220 ? -17.969 5.758 12.516 1 97.62 220 GLU B CA 1
ATOM 4616 C C . GLU B 1 220 ? -18.406 4.531 13.305 1 97.62 220 GLU B C 1
ATOM 4618 O O . GLU B 1 220 ? -19.5 3.992 13.055 1 97.62 220 GLU B O 1
ATOM 4623 N N . TYR B 1 221 ? -17.562 4.145 14.234 1 98.31 221 TYR B N 1
ATOM 4624 C CA . TYR B 1 221 ? -17.875 2.953 15.023 1 98.31 221 TYR B CA 1
ATOM 4625 C C . TYR B 1 221 ? -19.219 3.084 15.719 1 98.31 221 TYR B C 1
ATOM 4627 O O . TYR B 1 221 ? 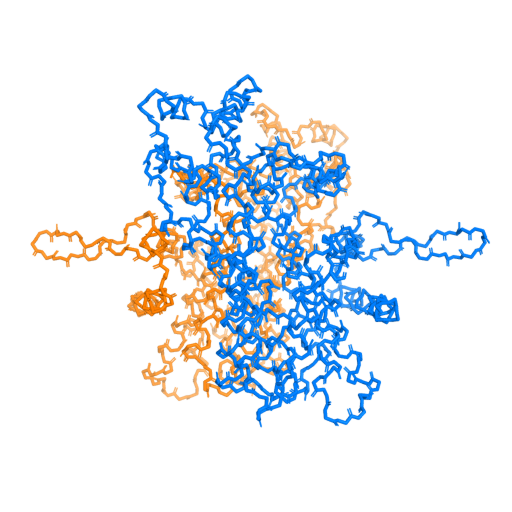-20 2.127 15.766 1 98.31 221 TYR B O 1
ATOM 4635 N N . TRP B 1 222 ? -19.5 4.227 16.266 1 97.94 222 TRP B N 1
ATOM 4636 C CA . TRP B 1 222 ? -20.734 4.445 17.016 1 97.94 222 TRP B CA 1
ATOM 4637 C C . TRP B 1 222 ? -21.812 5.055 16.125 1 97.94 222 TRP B C 1
ATOM 4639 O O . TRP B 1 222 ? -22.844 5.492 16.625 1 97.94 222 TRP B O 1
ATOM 4649 N N . ARG B 1 223 ? -21.578 5.16 14.828 1 96.88 223 ARG B N 1
ATOM 4650 C CA . ARG B 1 223 ? -22.531 5.707 13.859 1 96.88 223 ARG B CA 1
ATOM 4651 C C . ARG B 1 223 ? -22.875 7.152 14.195 1 96.88 223 ARG B C 1
ATOM 4653 O O . ARG B 1 223 ? -24.047 7.535 14.164 1 96.88 223 ARG B O 1
ATOM 4660 N N . LEU B 1 224 ? -21.859 7.883 14.555 1 97.5 224 LEU B N 1
ATOM 4661 C CA . LEU B 1 224 ? -22 9.297 14.906 1 97.5 224 LEU B CA 1
ATOM 4662 C C . LEU B 1 224 ? -21.281 10.172 13.891 1 97.5 224 LEU B C 1
ATOM 4664 O O . LEU B 1 224 ? -21.094 11.375 14.117 1 97.5 224 LEU B O 1
ATOM 4668 N N . ALA B 1 225 ? -20.859 9.555 12.773 1 97 225 ALA B N 1
ATOM 4669 C CA . ALA B 1 225 ? -20.109 10.297 11.758 1 97 225 ALA B CA 1
ATOM 4670 C C . ALA B 1 225 ? -21.062 11.109 10.875 1 97 225 ALA B C 1
ATOM 4672 O O . ALA B 1 225 ? -21.062 10.953 9.656 1 97 225 ALA B O 1
ATOM 4673 N N . THR B 1 226 ? -21.719 12.078 11.516 1 97.06 226 THR B N 1
ATOM 4674 C CA . THR B 1 226 ? -22.578 12.992 10.766 1 97.06 226 THR B CA 1
ATOM 4675 C C . THR B 1 226 ? -21.75 14.047 10.047 1 97.06 226 THR B C 1
ATOM 4677 O O . THR B 1 226 ? -20.609 14.305 10.422 1 97.06 226 THR B O 1
ATOM 4680 N N . PRO B 1 227 ? -22.328 14.664 9.039 1 95.44 227 PRO B N 1
ATOM 4681 C CA . PRO B 1 227 ? -21.594 15.719 8.336 1 95.44 227 PRO B CA 1
ATOM 4682 C C . PRO B 1 227 ? -21.125 16.828 9.273 1 95.44 227 PRO B C 1
ATOM 4684 O O . PRO B 1 227 ? -20 17.328 9.148 1 95.44 227 PRO B O 1
ATOM 4687 N N . LYS B 1 228 ? -21.922 17.188 10.203 1 96.94 228 LYS B N 1
ATOM 4688 C CA . LYS B 1 228 ? -21.578 18.234 11.156 1 96.94 228 LYS B CA 1
ATOM 4689 C C . LYS B 1 228 ? -20.422 17.797 12.047 1 96.94 228 LYS B C 1
ATOM 4691 O O . LYS B 1 228 ? -19.453 18.562 12.242 1 96.94 228 LYS B O 1
ATOM 4696 N N . ASN B 1 229 ? -20.531 16.578 12.633 1 97.44 229 ASN B N 1
ATOM 4697 C CA . ASN B 1 229 ? -19.453 16.062 13.477 1 97.44 229 ASN B CA 1
ATOM 4698 C C . ASN B 1 229 ? -18.141 15.938 12.703 1 97.44 229 ASN B C 1
ATOM 4700 O O . ASN B 1 229 ? -17.078 16.234 13.234 1 97.44 229 ASN B O 1
ATOM 4704 N N . LEU B 1 230 ? -18.281 15.492 11.484 1 94.56 230 LEU B N 1
ATOM 4705 C CA . LEU B 1 230 ? -17.109 15.32 10.648 1 94.56 230 LEU B CA 1
ATOM 4706 C C . LEU B 1 230 ? -16.484 16.656 10.297 1 94.56 230 LEU B C 1
ATOM 4708 O O . LEU B 1 230 ? -15.25 16.797 10.273 1 94.56 230 LEU B O 1
ATOM 4712 N N . GLU B 1 231 ? -17.25 17.641 10.055 1 94.75 231 GLU B N 1
ATOM 4713 C CA . GLU B 1 231 ? -16.75 18.969 9.742 1 94.75 231 GLU B CA 1
ATOM 4714 C C . GLU B 1 231 ? -16.031 19.594 10.945 1 94.75 231 GLU B C 1
ATOM 4716 O O . GLU B 1 231 ? -14.961 20.188 10.797 1 94.75 231 GLU B O 1
ATOM 4721 N N . GLN B 1 232 ? -16.625 19.484 12.086 1 96.62 232 GLN B N 1
ATOM 4722 C CA . GLN B 1 232 ? -16 19.984 13.312 1 96.62 232 GLN B CA 1
ATOM 4723 C C . GLN B 1 232 ? -14.68 19.281 13.586 1 96.62 232 GLN B C 1
ATOM 4725 O O . GLN B 1 232 ? -13.703 19.906 13.984 1 96.62 232 GLN B O 1
ATOM 4730 N N . THR B 1 233 ? -14.719 17.938 13.359 1 95.12 233 THR B N 1
ATOM 4731 C CA . THR B 1 233 ? -13.5 17.141 13.531 1 95.12 233 THR B CA 1
ATOM 4732 C C . THR B 1 233 ? -12.406 17.609 12.57 1 95.12 233 THR B C 1
ATOM 4734 O O . THR B 1 233 ? -11.258 17.781 12.977 1 95.12 233 THR B O 1
ATOM 4737 N N . HIS B 1 234 ? -12.797 17.844 11.359 1 91.38 234 HIS B N 1
ATOM 4738 C CA . HIS B 1 234 ? -11.852 18.281 10.344 1 91.38 234 HIS B CA 1
ATOM 4739 C C . HIS B 1 234 ? -11.242 19.641 10.703 1 91.38 234 HIS B C 1
ATOM 4741 O O . HIS B 1 234 ? -10.031 19.828 10.594 1 91.38 234 HIS B O 1
ATOM 4747 N N . THR B 1 235 ? -12.055 20.547 11.117 1 93.38 235 THR B N 1
ATOM 4748 C CA . THR B 1 235 ? -11.602 21.891 11.484 1 93.38 235 THR B CA 1
ATOM 4749 C C . THR B 1 235 ? -10.586 21.828 12.617 1 93.38 235 THR B C 1
ATOM 4751 O O . THR B 1 235 ? -9.539 22.484 12.555 1 93.38 235 THR B O 1
ATOM 4754 N N . PHE B 1 236 ? -10.938 21.078 13.625 1 95.44 236 PHE B N 1
ATOM 4755 C CA . PHE B 1 236 ? -10.023 20.891 14.742 1 95.44 236 PHE B CA 1
ATOM 4756 C C . PHE B 1 236 ? -8.727 20.234 14.289 1 95.44 236 PHE B C 1
ATOM 4758 O O . PHE B 1 236 ? -7.637 20.672 14.648 1 95.44 236 PHE B O 1
ATOM 4765 N N . ALA B 1 237 ? -8.836 19.141 13.477 1 92.19 237 ALA B N 1
ATOM 4766 C CA . ALA B 1 237 ? -7.68 18.359 13.055 1 92.19 237 ALA B CA 1
ATOM 4767 C C . ALA B 1 237 ? -6.723 19.188 12.211 1 92.19 237 ALA B C 1
ATOM 4769 O O . ALA B 1 237 ? -5.504 19.031 12.312 1 92.19 237 ALA B O 1
ATOM 4770 N N . VAL B 1 238 ? -7.246 20.016 11.367 1 90 238 VAL B N 1
ATOM 4771 C CA . VAL B 1 238 ? -6.414 20.875 10.531 1 90 238 VAL B CA 1
ATOM 4772 C C . VAL B 1 238 ? -5.609 21.828 11.422 1 90 238 VAL B C 1
ATOM 4774 O O . VAL B 1 238 ? -4.395 21.953 11.266 1 90 238 VAL B O 1
ATOM 4777 N N . ALA B 1 239 ? -6.285 22.469 12.367 1 93.25 239 ALA B N 1
ATOM 4778 C CA . ALA B 1 239 ? -5.621 23.422 13.25 1 93.25 239 ALA B CA 1
ATOM 4779 C C . ALA B 1 239 ? -4.562 22.734 14.109 1 93.25 239 ALA B C 1
ATOM 4781 O O . ALA B 1 239 ? -3.453 23.25 14.266 1 93.25 239 ALA B O 1
ATOM 4782 N N . LEU B 1 240 ? -4.926 21.656 14.664 1 92.88 240 LEU B N 1
ATOM 4783 C CA . LEU B 1 240 ? -3.973 20.922 15.492 1 92.88 240 LEU B CA 1
ATOM 4784 C C . LEU B 1 240 ? -2.832 20.359 14.648 1 92.88 240 LEU B C 1
ATOM 4786 O O . LEU B 1 240 ? -1.683 20.328 15.102 1 92.88 240 LEU B O 1
ATOM 4790 N N . GLY B 1 241 ? -3.158 19.844 13.469 1 90.62 241 GLY B N 1
ATOM 4791 C CA . GLY B 1 241 ? -2.135 19.344 12.562 1 90.62 241 GLY B CA 1
ATOM 4792 C C . GLY B 1 241 ? -1.104 20.406 12.195 1 90.62 241 GLY B C 1
ATOM 4793 O O . GLY B 1 241 ? 0.091 20.109 12.125 1 90.62 241 GLY B O 1
ATOM 4794 N N . GLU B 1 242 ? -1.598 21.578 11.914 1 91.62 242 GLU B N 1
ATOM 4795 C CA . GLU B 1 242 ? -0.697 22.703 11.656 1 91.62 242 GLU B CA 1
ATOM 4796 C C . GLU B 1 242 ? 0.229 22.953 12.836 1 91.62 242 GLU B C 1
ATOM 4798 O O . GLU B 1 242 ? 1.436 23.125 12.664 1 91.62 242 GLU B O 1
ATOM 4803 N N . TYR B 1 243 ? -0.365 22.938 13.969 1 92.75 243 TYR B N 1
ATOM 4804 C CA . TYR B 1 243 ? 0.394 23.156 15.195 1 92.75 243 TYR B CA 1
ATOM 4805 C C . TYR B 1 243 ? 1.472 22.094 15.359 1 92.75 243 TYR B C 1
ATOM 4807 O O . TYR B 1 243 ? 2.627 22.406 15.648 1 92.75 243 TYR B O 1
ATOM 4815 N N . PHE B 1 244 ? 1.122 20.906 15.133 1 89.25 244 PHE B N 1
ATOM 4816 C CA . PHE B 1 244 ? 2.035 19.781 15.305 1 89.25 244 PHE B CA 1
ATOM 4817 C C . PHE B 1 244 ? 3.188 19.859 14.312 1 89.25 244 PHE B C 1
ATOM 4819 O O . PHE B 1 244 ? 4.344 19.625 14.672 1 89.25 244 PHE B O 1
ATOM 4826 N N . GLN B 1 245 ? 2.896 20.109 13.094 1 89.94 245 GLN B N 1
ATOM 4827 C CA . GLN B 1 245 ? 3.934 20.125 12.062 1 89.94 245 GLN B CA 1
ATOM 4828 C C . GLN B 1 245 ? 4.934 21.25 12.305 1 89.94 245 GLN B C 1
ATOM 4830 O O . GLN B 1 245 ? 6.145 21.062 12.172 1 89.94 245 GLN B O 1
ATOM 4835 N N . VAL B 1 246 ? 4.426 22.422 12.656 1 93.81 246 VAL B N 1
ATOM 4836 C CA . VAL B 1 246 ? 5.32 23.547 12.922 1 93.81 246 VAL B CA 1
ATOM 4837 C C . VAL B 1 246 ? 6.223 23.219 14.109 1 93.81 246 VAL B C 1
ATOM 4839 O O . VAL B 1 246 ? 7.418 23.516 14.094 1 93.81 246 VAL B O 1
ATOM 4842 N N . ASN B 1 247 ? 5.617 22.609 15.109 1 91.38 247 ASN B N 1
ATOM 4843 C CA . ASN B 1 247 ? 6.406 22.188 16.266 1 91.38 247 ASN B CA 1
ATOM 4844 C C . ASN B 1 247 ? 7.48 21.188 15.859 1 91.38 247 ASN B C 1
ATOM 4846 O O . ASN B 1 247 ? 8.617 21.25 16.344 1 91.38 247 ASN B O 1
ATOM 4850 N N . ASP B 1 248 ? 7.109 20.297 15.031 1 88.38 248 ASP B N 1
ATOM 4851 C CA . ASP B 1 248 ? 8.055 19.297 14.555 1 88.38 248 ASP B CA 1
ATOM 4852 C C . ASP B 1 248 ? 9.188 19.938 13.766 1 88.38 248 ASP B C 1
ATOM 4854 O O . ASP B 1 248 ? 10.344 19.531 13.891 1 88.38 248 ASP B O 1
ATOM 4858 N N . ASP B 1 249 ? 8.883 20.859 12.945 1 92.38 249 ASP B N 1
ATOM 4859 C CA . ASP B 1 249 ? 9.891 21.609 12.188 1 92.38 249 ASP B CA 1
ATOM 4860 C C . ASP B 1 249 ? 10.852 22.328 13.125 1 92.38 249 ASP B C 1
ATOM 4862 O O . ASP B 1 249 ? 12.062 22.359 12.891 1 92.38 249 ASP B O 1
ATOM 4866 N N . TYR B 1 250 ? 10.289 22.922 14.133 1 94.25 250 TYR B N 1
ATOM 4867 C CA . TYR B 1 250 ? 11.086 23.672 15.102 1 94.25 250 TYR B CA 1
ATOM 4868 C C . TYR B 1 250 ? 12.031 22.75 15.859 1 94.25 250 TYR B C 1
ATOM 4870 O O . TYR B 1 250 ? 13.219 23.047 16 1 94.25 250 TYR B O 1
ATOM 4878 N N . ILE B 1 251 ? 11.5 21.641 16.281 1 90.19 251 ILE B N 1
ATOM 4879 C CA . ILE B 1 251 ? 12.266 20.688 17.078 1 90.19 251 ILE B CA 1
ATOM 4880 C C . ILE B 1 251 ? 13.367 20.062 16.234 1 90.19 251 ILE B C 1
ATOM 4882 O O . ILE B 1 251 ? 14.453 19.766 16.734 1 90.19 251 ILE B O 1
ATOM 4886 N N . ASP B 1 252 ? 13.148 19.938 14.953 1 90.19 252 ASP B N 1
ATOM 4887 C CA . ASP B 1 252 ? 14.148 19.375 14.055 1 90.19 252 ASP B CA 1
ATOM 4888 C C . ASP B 1 252 ? 15.43 20.203 14.078 1 90.19 252 ASP B C 1
ATOM 4890 O O . ASP B 1 252 ? 16.531 19.672 13.914 1 90.19 252 ASP B O 1
ATOM 4894 N N . VAL B 1 253 ? 15.328 21.469 14.328 1 91.81 253 VAL B N 1
ATOM 4895 C CA . VAL B 1 253 ? 16.469 22.375 14.273 1 91.81 253 VAL B CA 1
ATOM 4896 C C . VAL B 1 253 ? 16.938 22.719 15.688 1 91.81 253 VAL B C 1
ATOM 4898 O O . VAL B 1 253 ? 18.125 22.734 15.977 1 91.81 253 VAL B O 1
ATOM 4901 N N . TYR B 1 254 ? 15.984 22.875 16.578 1 91.44 254 TYR B N 1
ATOM 4902 C CA . TYR B 1 254 ? 16.328 23.469 17.859 1 91.44 254 TYR B CA 1
ATOM 4903 C C . TYR B 1 254 ? 16.156 22.453 19 1 91.44 254 TYR B C 1
ATOM 4905 O O . TYR B 1 254 ? 16.531 22.719 20.141 1 91.44 254 TYR B O 1
ATOM 4913 N N . GLY B 1 255 ? 15.555 21.375 18.641 1 85.56 255 GLY B N 1
ATOM 4914 C CA . GLY B 1 255 ? 15.352 20.359 19.672 1 85.56 255 GLY B CA 1
ATOM 4915 C C . GLY B 1 255 ? 16.641 19.688 20.109 1 85.56 255 GLY B C 1
ATOM 4916 O O . GLY B 1 255 ? 17.625 19.703 19.375 1 85.56 255 GLY B O 1
ATOM 4917 N N . ASP B 1 256 ? 16.578 19.094 21.297 1 80.25 256 ASP B N 1
ATOM 4918 C CA . ASP B 1 256 ? 17.703 18.297 21.812 1 80.25 256 ASP B CA 1
ATOM 4919 C C . ASP B 1 256 ? 17.781 16.938 21.125 1 80.25 256 ASP B C 1
ATOM 4921 O O . ASP B 1 256 ? 16.875 16.125 21.25 1 80.25 256 ASP B O 1
ATOM 4925 N N . TYR B 1 257 ? 18.891 16.719 20.484 1 73.81 257 TYR B N 1
ATOM 4926 C CA . TYR B 1 257 ? 19.078 15.484 19.734 1 73.81 257 TYR B CA 1
ATOM 4927 C C . TYR B 1 257 ? 18.922 14.266 20.625 1 73.81 257 TYR B C 1
ATOM 4929 O O . TYR B 1 257 ? 18.344 13.258 20.219 1 73.81 257 TYR B O 1
ATOM 4937 N N . GLU B 1 258 ? 19.422 14.32 21.797 1 72 258 GLU B N 1
ATOM 4938 C CA . GLU B 1 258 ? 19.375 13.18 22.703 1 72 258 GLU B CA 1
ATOM 4939 C C . GLU B 1 258 ? 17.938 12.82 23.062 1 72 258 GLU B C 1
ATOM 4941 O O . GLU B 1 258 ? 17.641 11.664 23.359 1 72 258 GLU B O 1
ATOM 4946 N N . ILE B 1 259 ? 17.109 13.844 22.891 1 71.31 259 ILE B N 1
ATOM 4947 C CA . ILE B 1 259 ? 15.719 13.648 23.266 1 71.31 259 ILE B CA 1
ATOM 4948 C C . ILE B 1 259 ? 14.891 13.328 22.031 1 71.31 259 ILE B C 1
ATOM 4950 O O . ILE B 1 259 ? 14.055 12.414 22.047 1 71.31 259 ILE B O 1
ATOM 4954 N N . THR B 1 260 ? 15.297 13.93 20.984 1 69.62 260 THR B N 1
ATOM 4955 C CA . THR B 1 260 ? 14.367 13.891 19.844 1 69.62 260 THR B CA 1
ATOM 4956 C C . THR B 1 260 ? 14.883 12.969 18.75 1 69.62 260 THR B C 1
ATOM 4958 O O . THR B 1 260 ? 14.109 12.484 17.922 1 69.62 260 THR B O 1
ATOM 4961 N N . GLY B 1 261 ? 16.219 12.805 18.766 1 67 261 GLY B N 1
ATOM 4962 C CA . GLY B 1 261 ? 16.875 12.07 17.688 1 67 261 GLY B CA 1
ATOM 4963 C C . GLY B 1 261 ? 16.938 12.852 16.391 1 67 261 GLY B C 1
ATOM 4964 O O . GLY B 1 261 ? 17.359 12.32 15.359 1 67 261 GLY B O 1
ATOM 4965 N N . LYS B 1 262 ? 16.594 14.094 16.406 1 70.75 262 LYS B N 1
ATOM 4966 C CA . LYS B 1 262 ? 16.516 14.898 15.188 1 70.75 262 LYS B CA 1
ATOM 4967 C C . LYS B 1 262 ? 17.672 15.883 15.102 1 70.75 262 LYS B C 1
ATOM 4969 O O . LYS B 1 262 ? 18.078 16.469 16.109 1 70.75 262 LYS B O 1
ATOM 4974 N N . HIS B 1 263 ? 18.344 16.016 13.992 1 69.88 263 HIS B N 1
ATOM 4975 C CA . HIS B 1 263 ? 19.547 16.859 13.922 1 69.88 263 HIS B CA 1
ATOM 4976 C C . HIS B 1 263 ? 19.516 17.75 12.688 1 69.88 263 HIS B C 1
ATOM 4978 O O . HIS B 1 263 ? 20.531 17.938 12.031 1 69.88 263 HIS B O 1
ATOM 4984 N N . GLY B 1 264 ? 18.344 18.219 12.344 1 75.69 264 GLY B N 1
ATOM 4985 C CA . GLY B 1 264 ? 18.25 19.188 11.266 1 75.69 264 GLY B CA 1
ATOM 4986 C C . GLY B 1 264 ? 18.156 18.547 9.891 1 75.69 264 GLY B C 1
ATOM 4987 O O . GLY B 1 264 ? 18.781 19.016 8.938 1 75.69 264 GLY B O 1
ATOM 4988 N N . THR B 1 265 ? 17.531 17.516 9.82 1 84.44 265 THR B N 1
ATOM 4989 C CA . THR B 1 265 ? 17.438 16.75 8.586 1 84.44 265 THR B CA 1
ATOM 4990 C C . THR B 1 265 ? 16.578 17.5 7.559 1 84.44 265 THR B C 1
ATOM 4992 O O . THR B 1 265 ? 16.75 17.328 6.352 1 84.44 265 THR B O 1
ATOM 4995 N N . ASP B 1 266 ? 15.773 18.422 8.062 1 90.75 266 ASP B N 1
ATOM 4996 C CA . ASP B 1 266 ? 14.953 19.203 7.137 1 90.75 266 ASP B CA 1
ATOM 4997 C C . ASP B 1 266 ? 15.82 20.109 6.266 1 90.75 266 ASP B C 1
ATOM 4999 O O . ASP B 1 266 ? 15.539 20.297 5.082 1 90.75 266 ASP B O 1
ATOM 5003 N N . ILE B 1 267 ? 16.859 20.656 6.914 1 93.19 267 ILE B N 1
ATOM 5004 C CA . ILE B 1 267 ? 17.797 21.5 6.191 1 93.19 267 ILE B CA 1
ATOM 5005 C C . ILE B 1 267 ? 18.562 20.672 5.164 1 93.19 267 ILE B C 1
ATOM 5007 O O . ILE B 1 267 ? 18.656 21.047 3.996 1 93.19 267 ILE B O 1
ATOM 5011 N N . GLN B 1 268 ? 19 19.531 5.598 1 90.81 268 GLN B N 1
ATOM 5012 C CA . GLN B 1 268 ? 19.797 18.641 4.75 1 90.81 268 GLN B CA 1
ATOM 5013 C C . GLN B 1 268 ? 18.969 18.141 3.564 1 90.81 268 GLN B C 1
ATOM 5015 O O . GLN B 1 268 ? 19.484 18.031 2.447 1 90.81 268 GLN B O 1
ATOM 5020 N N . ASP B 1 269 ? 17.781 17.953 3.812 1 87.88 269 ASP B N 1
ATOM 5021 C CA . ASP B 1 269 ? 16.953 17.234 2.846 1 87.88 269 ASP B CA 1
ATOM 5022 C C . ASP B 1 269 ? 16.156 18.203 1.979 1 87.88 269 ASP B C 1
ATOM 5024 O O . ASP B 1 269 ? 15.266 17.797 1.236 1 87.88 269 ASP B O 1
ATOM 5028 N N . ASN B 1 270 ? 16.422 19.469 2.09 1 92.19 270 ASN B N 1
ATOM 5029 C CA . ASN B 1 270 ? 15.781 20.469 1.256 1 92.19 270 ASN B CA 1
ATOM 5030 C C . ASN B 1 270 ? 14.273 20.484 1.454 1 92.19 270 ASN B C 1
ATOM 5032 O O . ASN B 1 270 ? 13.516 20.656 0.494 1 92.19 270 ASN B O 1
ATOM 5036 N N . LYS B 1 271 ? 13.812 20.312 2.695 1 91.5 271 LYS B N 1
ATOM 5037 C CA . LYS B 1 271 ? 12.383 20.266 2.977 1 91.5 271 LYS B CA 1
ATOM 5038 C C . LYS B 1 271 ? 11.789 21.672 3.006 1 91.5 271 LYS B C 1
ATOM 5040 O O . LYS B 1 271 ? 12.414 22.609 3.514 1 91.5 271 LYS B O 1
ATOM 5045 N N . CYS B 1 272 ? 10.648 21.797 2.42 1 93.06 272 CYS B N 1
ATOM 5046 C CA . CYS B 1 272 ? 9.867 23.016 2.594 1 93.06 272 CYS B CA 1
ATOM 5047 C C . CYS B 1 272 ? 9.242 23.078 3.979 1 93.06 272 CYS B C 1
ATOM 5049 O O . CYS B 1 272 ? 8.07 22.734 4.145 1 93.06 272 CYS B O 1
ATOM 5051 N N . SER B 1 273 ? 9.984 23.531 4.941 1 94.81 273 SER B N 1
ATOM 5052 C CA . SER B 1 273 ? 9.547 23.562 6.332 1 94.81 273 SER B CA 1
ATOM 5053 C C . SER B 1 273 ? 9.117 24.969 6.742 1 94.81 273 SER B C 1
ATOM 5055 O O . SER B 1 273 ? 9.289 25.922 5.984 1 94.81 273 SER B O 1
ATOM 5057 N N . TRP B 1 274 ? 8.57 24.984 7.957 1 96.81 274 TRP B N 1
ATOM 5058 C CA . TRP B 1 274 ? 8.117 26.266 8.484 1 96.81 274 TRP B CA 1
ATOM 5059 C C . TRP B 1 274 ? 9.281 27.25 8.633 1 96.81 274 TRP B C 1
ATOM 5061 O O . TRP B 1 274 ? 9.164 28.422 8.266 1 96.81 274 TRP B O 1
ATOM 5071 N N . LEU B 1 275 ? 10.383 26.797 9.047 1 97.44 275 LEU B N 1
ATOM 5072 C CA . LEU B 1 275 ? 11.531 27.641 9.352 1 97.44 275 LEU B CA 1
ATOM 5073 C C . LEU B 1 275 ? 12.086 28.281 8.078 1 97.44 275 LEU B C 1
ATOM 5075 O O . LEU B 1 275 ? 12.344 29.484 8.047 1 97.44 275 LEU B O 1
ATOM 5079 N N . ILE B 1 276 ? 12.25 27.516 7.039 1 97.69 276 ILE B N 1
ATOM 5080 C CA . ILE B 1 276 ? 12.852 28.062 5.82 1 97.69 276 ILE B CA 1
ATOM 5081 C C . ILE B 1 276 ? 11.875 29.031 5.156 1 97.69 276 ILE B C 1
ATOM 5083 O O . ILE B 1 276 ? 12.297 30.047 4.594 1 97.69 276 ILE B O 1
ATOM 5087 N N . THR B 1 277 ? 10.617 28.734 5.203 1 97.19 277 THR B N 1
ATOM 5088 C CA . THR B 1 277 ? 9.648 29.641 4.586 1 97.19 277 THR B CA 1
ATOM 5089 C C . THR B 1 277 ? 9.555 30.953 5.363 1 97.19 277 THR B C 1
ATOM 5091 O O . THR B 1 277 ? 9.445 32.031 4.773 1 97.19 277 THR B O 1
ATOM 5094 N N . GLU B 1 278 ? 9.617 30.875 6.691 1 97.5 278 GLU B N 1
ATOM 5095 C CA . GLU B 1 278 ? 9.664 32.062 7.52 1 97.5 278 GLU B CA 1
ATOM 5096 C C . GLU B 1 278 ? 10.945 32.875 7.27 1 97.5 278 GLU B C 1
ATOM 5098 O O . GLU B 1 278 ? 10.906 34.094 7.184 1 97.5 278 GLU B O 1
ATOM 5103 N N . ALA B 1 279 ? 11.992 32.188 7.133 1 98.06 279 ALA B N 1
ATOM 5104 C CA . ALA B 1 279 ? 13.289 32.812 6.918 1 98.06 279 ALA B CA 1
ATOM 5105 C C . ALA B 1 279 ? 13.32 33.562 5.582 1 98.06 279 ALA B C 1
ATOM 5107 O O . ALA B 1 279 ? 13.766 34.719 5.512 1 98.06 279 ALA B O 1
ATOM 5108 N N . LEU B 1 280 ? 12.867 32.875 4.559 1 97.25 280 LEU B N 1
ATOM 5109 C CA . LEU B 1 280 ? 12.883 33.469 3.225 1 97.25 280 LEU B CA 1
ATOM 5110 C C . LEU B 1 280 ? 12 34.688 3.164 1 97.25 280 LEU B C 1
ATOM 5112 O O . LEU B 1 280 ? 12.297 35.656 2.428 1 97.25 280 LEU B O 1
ATOM 5116 N N . SER B 1 281 ? 10.969 34.75 3.941 1 96 281 SER B N 1
ATOM 5117 C CA . SER B 1 281 ? 10.039 35.875 3.938 1 96 281 SER B CA 1
ATOM 5118 C C . SER B 1 281 ? 10.594 37.062 4.723 1 96 281 SER B C 1
ATOM 5120 O O . SER B 1 281 ? 10.188 38.188 4.508 1 96 281 SER B O 1
ATOM 5122 N N . ARG B 1 282 ? 11.562 36.875 5.57 1 96.75 282 ARG B N 1
ATOM 5123 C CA . ARG B 1 282 ? 12.055 37.875 6.492 1 96.75 282 ARG B CA 1
ATOM 5124 C C . ARG B 1 282 ? 13.469 38.312 6.121 1 96.75 282 ARG B C 1
ATOM 5126 O O . ARG B 1 282 ? 13.906 39.406 6.508 1 96.75 282 ARG B O 1
ATOM 5133 N N . ALA B 1 283 ? 14.133 37.531 5.328 1 97.44 283 ALA B N 1
ATOM 5134 C CA . ALA B 1 283 ? 15.57 37.656 5.109 1 97.44 283 ALA B CA 1
ATOM 5135 C C . ALA B 1 283 ? 15.875 38.875 4.242 1 97.44 283 ALA B C 1
ATOM 5137 O O . ALA B 1 283 ? 15.125 39.188 3.316 1 97.44 283 ALA B O 1
ATOM 5138 N N . ASN B 1 284 ? 16.984 39.562 4.605 1 97.88 284 ASN B N 1
ATOM 5139 C CA . ASN B 1 284 ? 17.531 40.531 3.674 1 97.88 284 ASN B CA 1
ATOM 5140 C C . ASN B 1 284 ? 18.297 39.844 2.541 1 97.88 284 ASN B C 1
ATOM 5142 O O . ASN B 1 284 ? 18.359 38.625 2.471 1 97.88 284 ASN B O 1
ATOM 5146 N N . LYS B 1 285 ? 18.891 40.656 1.672 1 97.12 285 LYS B N 1
ATOM 5147 C CA . LYS B 1 285 ? 19.531 40.156 0.463 1 97.12 285 LYS B CA 1
ATOM 5148 C C . LYS B 1 285 ? 20.688 39.219 0.805 1 97.12 285 LYS B C 1
ATOM 5150 O O . LYS B 1 285 ? 20.844 38.156 0.19 1 97.12 285 LYS B O 1
ATOM 5155 N N . GLU B 1 286 ? 21.453 39.625 1.739 1 97.62 286 GLU B N 1
ATOM 5156 C CA . GLU B 1 286 ? 22.625 38.812 2.111 1 97.62 286 GLU B CA 1
ATOM 5157 C C . GLU B 1 286 ? 22.203 37.5 2.766 1 97.62 286 GLU B C 1
ATOM 5159 O O . GLU B 1 286 ? 22.75 36.438 2.445 1 97.62 286 GLU B O 1
ATOM 5164 N N . GLN B 1 287 ? 21.266 37.594 3.656 1 97.81 287 GLN B N 1
ATOM 5165 C CA . GLN B 1 287 ? 20.75 36.406 4.348 1 97.81 287 GLN B CA 1
ATOM 5166 C C . GLN B 1 287 ? 20.109 35.438 3.367 1 97.81 287 GLN B C 1
ATOM 5168 O O . GLN B 1 287 ? 20.297 34.219 3.459 1 97.81 287 GLN B O 1
ATOM 5173 N N . ARG B 1 288 ? 19.359 36 2.479 1 97.19 288 ARG B N 1
ATOM 5174 C CA . ARG B 1 288 ? 18.688 35.188 1.472 1 97.19 288 ARG B CA 1
ATOM 5175 C C . ARG B 1 288 ? 19.703 34.438 0.603 1 97.19 288 ARG B C 1
ATOM 5177 O O . ARG B 1 288 ? 19.516 33.25 0.313 1 97.19 288 ARG B O 1
ATOM 5184 N N . SER B 1 289 ? 20.719 35.125 0.228 1 97.25 289 SER B N 1
ATOM 5185 C CA . SER B 1 289 ? 21.781 34.5 -0.574 1 97.25 289 SER B CA 1
ATOM 5186 C C . SER B 1 289 ? 22.438 33.344 0.176 1 97.25 289 SER B C 1
ATOM 5188 O O . SER B 1 289 ? 22.734 32.312 -0.411 1 97.25 289 SER B O 1
ATOM 5190 N N . CYS B 1 290 ? 22.625 33.594 1.418 1 97.31 290 CYS B N 1
ATOM 5191 C CA . CYS B 1 290 ? 23.219 32.562 2.256 1 97.31 290 CYS B CA 1
ATOM 5192 C C . CYS B 1 290 ? 22.328 31.328 2.309 1 97.31 290 CYS B C 1
ATOM 5194 O O . CYS B 1 290 ? 22.812 30.188 2.191 1 97.31 290 CYS B O 1
ATOM 5196 N N . LEU B 1 291 ? 21.094 31.547 2.5 1 97.88 291 LEU B N 1
ATOM 5197 C CA . LEU B 1 291 ? 20.156 30.438 2.561 1 97.88 291 LEU B CA 1
ATOM 5198 C C . LEU B 1 291 ? 20.125 29.672 1.239 1 97.88 291 LEU B C 1
ATOM 5200 O O . LEU B 1 291 ? 20.172 28.438 1.226 1 97.88 291 LEU B O 1
ATOM 5204 N N . LEU B 1 292 ? 20.094 30.391 0.116 1 96.62 292 LEU B N 1
ATOM 5205 C CA . LEU B 1 292 ? 20 29.797 -1.207 1 96.62 292 LEU B CA 1
ATOM 5206 C C . LEU B 1 292 ? 21.219 28.922 -1.503 1 96.62 292 LEU B C 1
ATOM 5208 O O . LEU B 1 292 ? 21.109 27.906 -2.186 1 96.62 292 LEU B O 1
ATOM 5212 N N . GLN B 1 293 ? 22.281 29.234 -0.895 1 96 293 GLN B N 1
ATOM 5213 C CA . GLN B 1 293 ? 23.547 28.547 -1.196 1 96 293 GLN B CA 1
ATOM 5214 C C . GLN B 1 293 ? 23.734 27.328 -0.298 1 96 293 GLN B C 1
ATOM 5216 O O . GLN B 1 293 ? 24.438 26.391 -0.662 1 96 293 GLN B O 1
ATOM 5221 N N . ASN B 1 294 ? 23.062 27.406 0.85 1 96.44 294 ASN B N 1
ATOM 5222 C CA . ASN B 1 294 ? 23.484 26.422 1.851 1 96.44 294 ASN B CA 1
ATOM 5223 C C . ASN B 1 294 ? 22.344 25.469 2.203 1 96.44 294 ASN B C 1
ATOM 5225 O O . ASN B 1 294 ? 22.594 24.391 2.77 1 96.44 294 ASN B O 1
ATOM 5229 N N . TYR B 1 295 ? 21.109 25.828 1.974 1 96.38 295 TYR B N 1
ATOM 5230 C CA . TYR B 1 295 ? 20 24.953 2.275 1 96.38 295 TYR B CA 1
ATOM 5231 C C . TYR B 1 295 ? 19.953 23.766 1.315 1 96.38 295 TYR B C 1
ATOM 5233 O O . TYR B 1 295 ? 20.266 23.906 0.131 1 96.38 295 TYR B O 1
ATOM 5241 N N . GLY B 1 296 ? 19.625 22.547 1.783 1 92.94 296 GLY B N 1
ATOM 5242 C CA . GLY B 1 296 ? 19.562 21.344 0.965 1 92.94 296 GLY B CA 1
ATOM 5243 C C . GLY B 1 296 ? 20.906 20.672 0.782 1 92.94 296 GLY B C 1
ATOM 5244 O O . GLY B 1 296 ? 21.094 19.875 -0.135 1 92.94 296 GLY B O 1
ATOM 5245 N N . LYS B 1 297 ? 21.859 21.188 1.581 1 92.75 297 LYS B N 1
ATOM 5246 C CA . LYS B 1 297 ? 23.203 20.609 1.563 1 92.75 297 LYS B CA 1
ATOM 5247 C C . LYS B 1 297 ? 23.438 19.75 2.803 1 92.75 297 LYS B C 1
ATOM 5249 O O . LYS B 1 297 ? 22.891 20.031 3.873 1 92.75 297 LYS B O 1
ATOM 5254 N N . LYS B 1 298 ? 24.25 18.766 2.652 1 88.19 298 LYS B N 1
ATOM 5255 C CA . LYS B 1 298 ? 24.438 17.797 3.729 1 88.19 298 LYS B CA 1
ATOM 5256 C C . LYS B 1 298 ? 25.672 18.125 4.559 1 88.19 298 LYS B C 1
ATOM 5258 O O . LYS B 1 298 ? 25.828 17.625 5.672 1 88.19 298 LYS B O 1
ATOM 5263 N N . GLU B 1 299 ? 26.516 19 4.098 1 91.69 299 GLU B N 1
ATOM 5264 C CA . GLU B 1 299 ? 27.734 19.359 4.82 1 91.69 299 GLU B CA 1
ATOM 5265 C C . GLU B 1 299 ? 27.406 20.094 6.113 1 91.69 299 GLU B C 1
ATOM 5267 O O . GLU B 1 299 ? 26.688 21.094 6.098 1 91.69 299 GLU B O 1
ATOM 5272 N N . PRO B 1 300 ? 27.906 19.656 7.211 1 91.56 300 PRO B N 1
ATOM 5273 C CA . PRO B 1 300 ? 27.609 20.25 8.516 1 91.56 300 PRO B CA 1
ATOM 5274 C C . PRO B 1 300 ? 27.844 21.766 8.547 1 91.56 300 PRO B C 1
ATOM 5276 O O . PRO B 1 300 ? 27.078 22.5 9.172 1 91.56 300 PRO B O 1
ATOM 5279 N N . SER B 1 301 ? 28.906 22.156 7.859 1 94.5 301 SER B N 1
ATOM 5280 C CA . SER B 1 301 ? 29.219 23.594 7.855 1 94.5 301 SER B CA 1
ATOM 5281 C C . SER B 1 301 ? 28.109 24.391 7.191 1 94.5 301 SER B C 1
ATOM 5283 O O . SER B 1 301 ? 27.812 25.516 7.609 1 94.5 301 SER B O 1
ATOM 5285 N N . GLN B 1 302 ? 27.469 23.844 6.262 1 95 302 GLN B N 1
ATOM 5286 C CA . GLN B 1 302 ? 26.406 24.547 5.555 1 95 302 GLN B CA 1
ATOM 5287 C C . GLN B 1 302 ? 25.109 24.516 6.367 1 95 302 GLN B C 1
ATOM 5289 O O . GLN B 1 302 ? 24.344 25.484 6.34 1 95 302 GLN B O 1
ATOM 5294 N N . ILE B 1 303 ? 24.938 23.5 7.117 1 93.88 303 ILE B N 1
ATOM 5295 C CA . ILE B 1 303 ? 23.797 23.406 8.016 1 93.88 303 ILE B CA 1
ATOM 5296 C C . ILE B 1 303 ? 23.906 24.484 9.094 1 93.88 303 ILE B C 1
ATOM 5298 O O . ILE B 1 303 ? 22.922 25.172 9.406 1 93.88 303 ILE B O 1
ATOM 5302 N N . ASP B 1 304 ? 25.078 24.609 9.539 1 94.88 304 ASP B N 1
ATOM 5303 C CA . ASP B 1 304 ? 25.328 25.594 10.586 1 94.88 304 ASP B CA 1
ATOM 5304 C C . ASP B 1 304 ? 25.062 27.016 10.078 1 94.88 304 ASP B C 1
ATOM 5306 O O . ASP B 1 304 ? 24.578 27.859 10.828 1 94.88 304 ASP B O 1
ATOM 5310 N N . VAL B 1 305 ? 25.422 27.234 8.867 1 96.88 305 VAL B N 1
ATOM 5311 C CA . VAL B 1 305 ? 25.203 28.547 8.273 1 96.88 305 VAL B CA 1
ATOM 5312 C C . VAL B 1 305 ? 23.703 28.844 8.234 1 96.88 305 VAL B C 1
ATOM 5314 O O . VAL B 1 305 ? 23.281 29.953 8.562 1 96.88 305 VAL B O 1
ATOM 5317 N N . VAL B 1 306 ? 22.938 27.922 7.875 1 97.5 306 VAL B N 1
ATOM 5318 C CA . VAL B 1 306 ? 21.484 28.094 7.797 1 97.5 306 VAL B CA 1
ATOM 5319 C C . VAL B 1 306 ? 20.922 28.344 9.188 1 97.5 306 VAL B C 1
ATOM 5321 O O . VAL B 1 306 ? 20.125 29.266 9.383 1 97.5 306 VAL B O 1
ATOM 5324 N N . LYS B 1 307 ? 21.391 27.594 10.164 1 96.06 307 LYS B N 1
ATOM 5325 C CA . LYS B 1 307 ? 20.938 27.766 11.539 1 96.06 307 LYS B CA 1
ATOM 5326 C C . LYS B 1 307 ? 21.281 29.141 12.07 1 96.06 307 LYS B C 1
ATOM 5328 O O . LYS B 1 307 ? 20.5 29.75 12.812 1 96.06 307 LYS B O 1
ATOM 5333 N N . LYS B 1 308 ? 22.438 29.547 11.664 1 97.25 308 LYS B N 1
ATOM 5334 C CA . LYS B 1 308 ? 22.875 30.875 12.086 1 97.25 308 LYS B CA 1
ATOM 5335 C C . LYS B 1 308 ? 21.938 31.953 11.539 1 97.25 308 LYS B C 1
ATOM 5337 O O . LYS B 1 308 ? 21.531 32.875 12.266 1 97.25 308 LYS B O 1
ATOM 5342 N N . VAL B 1 309 ? 21.625 31.812 10.289 1 98.19 309 VAL B N 1
ATOM 5343 C CA . VAL B 1 309 ? 20.719 32.781 9.68 1 98.19 309 VAL B CA 1
ATOM 5344 C C . VAL B 1 309 ? 19.359 32.719 10.383 1 98.19 309 VAL B C 1
ATOM 5346 O O . VAL B 1 309 ? 18.75 33.75 10.648 1 98.19 309 VAL B O 1
ATOM 5349 N N . PHE B 1 310 ? 18.859 31.516 10.703 1 98.12 310 PHE B N 1
ATOM 5350 C CA . PHE B 1 310 ? 17.609 31.359 11.445 1 98.12 310 PHE B CA 1
ATOM 5351 C C . PHE B 1 310 ? 17.688 32.094 12.773 1 98.12 310 PHE B C 1
ATOM 5353 O O . PHE B 1 310 ? 16.719 32.75 13.164 1 98.12 310 PHE B O 1
ATOM 5360 N N . GLY B 1 311 ? 18.766 32 13.406 1 97.44 311 GLY B N 1
ATOM 5361 C CA . GLY B 1 311 ? 18.984 32.688 14.664 1 97.44 311 GLY B CA 1
ATOM 5362 C C . GLY B 1 311 ? 19 34.188 14.531 1 97.44 311 GLY B C 1
ATOM 5363 O O . GLY B 1 311 ? 18.406 34.906 15.352 1 97.44 311 GLY B O 1
ATOM 5364 N N . GLU B 1 312 ? 19.734 34.656 13.516 1 98.06 312 GLU B N 1
ATOM 5365 C CA . GLU B 1 312 ? 19.812 36.094 13.266 1 98.06 312 GLU B CA 1
ATOM 5366 C C . GLU B 1 312 ? 18.438 36.688 13.023 1 98.06 312 GLU B C 1
ATOM 5368 O O . GLU B 1 312 ? 18.172 37.844 13.383 1 98.06 312 GLU B O 1
ATOM 5373 N N . LEU B 1 313 ? 17.609 35.906 12.438 1 98.19 313 LEU B N 1
ATOM 5374 C CA . LEU B 1 313 ? 16.25 36.344 12.117 1 98.19 313 LEU B CA 1
ATOM 5375 C C . LEU B 1 313 ? 15.328 36.156 13.312 1 98.19 313 LEU B C 1
ATOM 5377 O O . LEU B 1 313 ? 14.141 36.469 13.242 1 98.19 313 LEU B O 1
ATOM 5381 N N . ASP B 1 314 ? 15.805 35.625 14.43 1 97.94 314 ASP B N 1
ATOM 5382 C CA . ASP B 1 314 ? 15.102 35.375 15.688 1 97.94 314 ASP B CA 1
ATOM 5383 C C . ASP B 1 314 ? 13.875 34.5 15.453 1 97.94 314 ASP B C 1
ATOM 5385 O O . ASP B 1 314 ? 12.773 34.812 15.891 1 97.94 314 ASP B O 1
ATOM 5389 N N . LEU B 1 315 ? 14.016 33.406 14.781 1 97.56 315 LEU B N 1
ATOM 5390 C CA . LEU B 1 315 ? 12.914 32.5 14.43 1 97.56 315 LEU B CA 1
ATOM 5391 C C . LEU B 1 315 ? 12.367 31.812 15.672 1 97.56 315 LEU B C 1
ATOM 5393 O O . LEU B 1 315 ? 11.188 31.438 15.711 1 97.56 315 LEU B O 1
ATOM 5397 N N . PRO B 1 316 ? 13.117 31.641 16.75 1 97.06 316 PRO B N 1
ATOM 5398 C CA . PRO B 1 316 ? 12.523 31.109 17.984 1 97.06 316 PRO B CA 1
ATOM 5399 C C . PRO B 1 316 ? 11.445 32.031 18.547 1 97.06 316 PRO B C 1
ATOM 5401 O O . PRO B 1 316 ? 10.422 31.562 19.047 1 97.06 316 PRO B O 1
ATOM 5404 N N . LYS B 1 317 ? 11.695 33.312 18.453 1 97.62 317 LYS B N 1
ATOM 5405 C CA . LYS B 1 317 ? 10.664 34.25 18.891 1 97.62 317 LYS B CA 1
ATOM 5406 C C . LYS B 1 317 ? 9.43 34.156 18 1 97.62 317 LYS B C 1
ATOM 5408 O O . LYS B 1 317 ? 8.297 34.188 18.484 1 97.62 317 LYS B O 1
ATOM 5413 N N . ALA B 1 318 ? 9.68 34.125 16.688 1 97.44 318 ALA B N 1
ATOM 5414 C CA . ALA B 1 318 ? 8.57 33.969 15.742 1 97.44 318 ALA B CA 1
ATOM 5415 C C . ALA B 1 318 ? 7.762 32.719 16.047 1 97.44 318 ALA B C 1
ATOM 5417 O O . ALA B 1 318 ? 6.531 32.719 15.945 1 97.44 318 ALA B O 1
ATOM 5418 N N . PHE B 1 319 ? 8.438 31.625 16.391 1 97.31 319 PHE B N 1
ATOM 5419 C CA . PHE B 1 319 ? 7.777 30.375 16.734 1 97.31 319 PHE B CA 1
ATOM 5420 C C . PHE B 1 319 ? 6.91 30.547 17.969 1 97.31 319 PHE B C 1
ATOM 5422 O O . PHE B 1 319 ? 5.777 30.062 18.016 1 97.31 319 PHE B O 1
ATOM 5429 N N . LYS B 1 320 ? 7.375 31.234 18.984 1 96.94 320 LYS B N 1
ATOM 5430 C CA . LYS B 1 320 ? 6.613 31.453 20.203 1 96.94 320 LYS B CA 1
ATOM 5431 C C . LYS B 1 320 ? 5.344 32.25 19.922 1 96.94 320 LYS B C 1
ATOM 5433 O O . LYS B 1 320 ? 4.285 31.969 20.484 1 96.94 320 LYS B O 1
ATOM 5438 N N . GLU B 1 321 ? 5.496 33.25 19.094 1 97.38 321 GLU B N 1
ATOM 5439 C CA . GLU B 1 321 ? 4.336 34.062 18.703 1 97.38 321 GLU B CA 1
ATOM 5440 C C . GLU B 1 321 ? 3.316 33.219 17.953 1 97.38 321 GLU B C 1
ATOM 5442 O O . GLU B 1 321 ? 2.115 33.281 18.203 1 97.38 321 GLU B O 1
ATOM 5447 N N . TYR B 1 322 ? 3.852 32.375 17.031 1 97 322 TYR B N 1
ATOM 5448 C CA . TYR B 1 322 ? 2.982 31.469 16.297 1 97 322 TYR B CA 1
ATOM 5449 C C . TYR B 1 322 ? 2.268 30.516 17.25 1 97 322 TYR B C 1
ATOM 5451 O O . TYR B 1 322 ? 1.06 30.312 17.141 1 97 322 TYR B O 1
ATOM 5459 N N . GLU B 1 323 ? 2.994 29.953 18.172 1 95.31 323 GLU B N 1
ATOM 5460 C CA . GLU B 1 323 ? 2.451 28.969 19.109 1 95.31 323 GLU B CA 1
ATOM 5461 C C . GLU B 1 323 ? 1.302 29.562 19.922 1 95.31 323 GLU B C 1
ATOM 5463 O O . GLU B 1 323 ? 0.262 28.922 20.078 1 95.31 323 GLU B O 1
ATOM 5468 N N . GLU B 1 324 ? 1.494 30.781 20.406 1 96.12 324 GLU B N 1
ATOM 5469 C CA . GLU B 1 324 ? 0.466 31.438 21.219 1 96.12 324 GLU B CA 1
ATOM 5470 C C . GLU B 1 324 ? -0.805 31.656 20.406 1 96.12 324 GLU B C 1
ATOM 5472 O O . GLU B 1 324 ? -1.909 31.391 20.875 1 96.12 324 GLU B O 1
ATOM 5477 N N . THR B 1 325 ? -0.592 32.125 19.219 1 97.56 325 THR B N 1
ATOM 5478 C CA . THR B 1 325 ? -1.727 32.438 18.359 1 97.56 325 THR B CA 1
ATOM 5479 C C . THR B 1 325 ? -2.465 31.141 17.984 1 97.56 325 THR B C 1
ATOM 5481 O O . THR B 1 325 ? -3.697 31.094 18.031 1 97.56 325 THR B O 1
ATOM 5484 N N . GLN B 1 326 ? -1.707 30.141 17.594 1 96.56 326 GLN B N 1
ATOM 5485 C CA . GLN B 1 326 ? -2.307 28.875 17.156 1 96.56 326 GLN B CA 1
ATOM 5486 C C . GLN B 1 326 ? -3.006 28.172 18.312 1 96.56 326 GLN B C 1
ATOM 5488 O O . GLN B 1 326 ? -4.066 27.562 18.141 1 96.56 326 GLN B O 1
ATOM 5493 N N . ARG B 1 327 ? -2.453 28.203 19.484 1 95.5 327 ARG B N 1
ATOM 5494 C CA . ARG B 1 327 ? -3.078 27.609 20.656 1 95.5 327 ARG B CA 1
ATOM 5495 C C . ARG B 1 327 ? -4.418 28.266 20.969 1 95.5 327 ARG B C 1
ATOM 5497 O O . ARG B 1 327 ? -5.406 27.594 21.234 1 95.5 327 ARG B O 1
ATOM 5504 N N . ALA B 1 328 ? -4.383 29.609 20.922 1 97.12 328 ALA B N 1
ATOM 5505 C CA . ALA B 1 328 ? -5.629 30.344 21.156 1 97.12 328 ALA B CA 1
ATOM 5506 C C . ALA B 1 328 ? -6.684 29.969 20.125 1 97.12 328 ALA B C 1
ATOM 5508 O O . ALA B 1 328 ? -7.863 29.828 20.453 1 97.12 328 ALA B O 1
ATOM 5509 N N . LYS B 1 329 ? -6.262 29.844 18.922 1 97.75 329 LYS B N 1
ATOM 5510 C CA . LYS B 1 329 ? -7.16 29.453 17.844 1 97.75 329 LYS B CA 1
ATOM 5511 C C . LYS B 1 329 ? -7.758 28.062 18.109 1 97.75 329 LYS B C 1
ATOM 5513 O O . LYS B 1 329 ? -8.969 27.875 17.969 1 97.75 329 LYS B O 1
ATOM 5518 N N . ILE B 1 330 ? -6.957 27.062 18.453 1 96.94 330 ILE B N 1
ATOM 5519 C CA . ILE B 1 330 ? -7.398 25.703 18.719 1 96.94 330 ILE B CA 1
ATOM 5520 C C . ILE B 1 330 ? -8.367 25.688 19.906 1 96.94 330 ILE B C 1
ATOM 5522 O O . ILE B 1 330 ? -9.414 25.031 19.844 1 96.94 330 ILE B O 1
ATOM 5526 N N . GLU B 1 331 ? -8.047 26.438 20.938 1 96.75 331 GLU B N 1
ATOM 5527 C CA . GLU B 1 331 ? -8.93 26.547 22.094 1 96.75 331 GLU B CA 1
ATOM 5528 C C . GLU B 1 331 ? -10.281 27.141 21.719 1 96.75 331 GLU B C 1
ATOM 5530 O O . GLU B 1 331 ? -11.32 26.719 22.219 1 96.75 331 GLU B O 1
ATOM 5535 N N . GLY B 1 332 ? -10.227 28.172 20.891 1 98 332 GLY B N 1
ATOM 5536 C CA . GLY B 1 332 ? -11.461 28.75 20.391 1 98 332 GLY B CA 1
ATOM 5537 C C . GLY B 1 332 ? -12.312 27.781 19.609 1 98 332 GLY B C 1
ATOM 5538 O O . GLY B 1 332 ? -13.531 27.75 19.75 1 98 332 GLY B O 1
ATOM 5539 N N . ILE B 1 333 ? -11.703 26.953 18.75 1 97.75 333 ILE B N 1
ATOM 5540 C CA . ILE B 1 333 ? -12.398 25.938 17.969 1 97.75 333 ILE B CA 1
ATOM 5541 C C . ILE B 1 333 ? -13.078 24.938 18.891 1 97.75 333 ILE B C 1
ATOM 5543 O O . ILE B 1 333 ? -14.242 24.594 18.703 1 97.75 333 ILE B O 1
ATOM 5547 N N . ILE B 1 334 ? -12.344 24.516 19.906 1 97.5 334 ILE B N 1
ATOM 5548 C CA . ILE B 1 334 ? -12.875 23.531 20.859 1 97.5 334 ILE B CA 1
ATOM 5549 C C . ILE B 1 334 ? -14.055 24.141 21.609 1 97.5 334 ILE B C 1
ATOM 5551 O O . ILE B 1 334 ? -15.102 23.5 21.766 1 97.5 334 ILE B O 1
ATOM 5555 N N . ALA B 1 335 ? -13.938 25.375 22.047 1 97.12 335 ALA B N 1
ATOM 5556 C CA . ALA B 1 335 ? -14.977 26.047 22.828 1 97.12 335 ALA B CA 1
ATOM 5557 C C . ALA B 1 335 ? -16.25 26.219 22.016 1 97.12 335 ALA B C 1
ATOM 5559 O O . ALA B 1 335 ? -17.359 26.188 22.562 1 97.12 335 ALA B O 1
ATOM 5560 N N . ALA B 1 336 ? -16.172 26.344 20.75 1 97.38 336 ALA B N 1
ATOM 5561 C CA . ALA B 1 336 ? -17.312 26.625 19.875 1 97.38 336 ALA B CA 1
ATOM 5562 C C . ALA B 1 336 ? -17.969 25.344 19.391 1 97.38 336 ALA B C 1
ATOM 5564 O O . ALA B 1 336 ? -19 25.375 18.719 1 97.38 336 ALA B O 1
ATOM 5565 N N . MET B 1 337 ? -17.453 24.188 19.75 1 96.88 337 MET B N 1
ATOM 5566 C CA . MET B 1 337 ? -17.922 22.906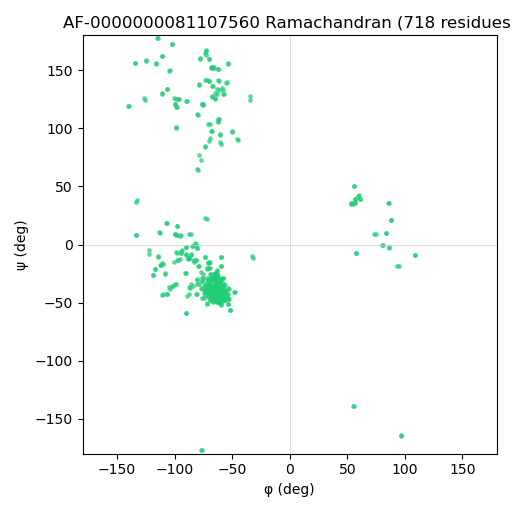 19.219 1 96.88 337 MET B CA 1
ATOM 5567 C C . MET B 1 337 ? -19.359 22.625 19.688 1 96.88 337 MET B C 1
ATOM 5569 O O . MET B 1 337 ? -19.688 22.891 20.828 1 96.88 337 MET B O 1
ATOM 5573 N N . ASP B 1 338 ? -20.141 22.172 18.766 1 97.56 338 ASP B N 1
ATOM 5574 C CA . ASP B 1 338 ? -21.5 21.75 19.047 1 97.56 338 ASP B CA 1
ATOM 5575 C C . ASP B 1 338 ? -21.547 20.266 19.422 1 97.56 338 ASP B C 1
ATOM 5577 O O . ASP B 1 338 ? -21.125 19.406 18.641 1 97.56 338 ASP B O 1
ATOM 5581 N N . GLU B 1 339 ? -22.078 19.969 20.562 1 97.12 339 GLU B N 1
ATOM 5582 C CA . GLU B 1 339 ? -22.125 18.594 21.047 1 97.12 339 GLU B CA 1
ATOM 5583 C C . GLU B 1 339 ? -23.5 17.969 20.797 1 97.12 339 GLU B C 1
ATOM 5585 O O . GLU B 1 339 ? -23.797 16.891 21.297 1 97.12 339 GLU B O 1
ATOM 5590 N N . GLY B 1 340 ? -24.312 18.609 20.078 1 96.38 340 GLY B N 1
ATOM 5591 C CA . GLY B 1 340 ? -25.703 18.219 19.922 1 96.38 340 GLY B CA 1
ATOM 5592 C C . GLY B 1 340 ? -25.875 16.891 19.219 1 96.38 340 GLY B C 1
ATOM 5593 O O . GLY B 1 340 ? -26.906 16.219 19.375 1 96.38 340 GLY B O 1
ATOM 5594 N N . GLU B 1 341 ? -24.922 16.484 18.406 1 96.75 341 GLU B N 1
ATOM 5595 C CA . GLU B 1 341 ? -25.078 15.25 17.656 1 96.75 341 GLU B CA 1
ATOM 5596 C C . GLU B 1 341 ? -24.188 14.148 18.219 1 96.75 341 GLU B C 1
ATOM 5598 O O . GLU B 1 341 ? -23.844 13.195 17.516 1 96.75 341 GLU B O 1
ATOM 5603 N N . GLY B 1 342 ? -23.766 14.367 19.453 1 94.81 342 GLY B N 1
ATOM 5604 C CA . GLY B 1 342 ? -23.094 13.273 20.156 1 94.81 342 GLY B CA 1
ATOM 5605 C C . GLY B 1 342 ? -21.609 13.5 20.328 1 94.81 342 GLY B C 1
ATOM 5606 O O . GLY B 1 342 ? -20.938 12.742 21.016 1 94.81 342 GLY B O 1
ATOM 5607 N N . LEU B 1 343 ? -21.094 14.5 19.703 1 95.94 343 LEU B N 1
ATOM 5608 C CA . LEU B 1 343 ? -19.688 14.852 19.891 1 95.94 343 LEU B CA 1
ATOM 5609 C C . LEU B 1 343 ? -19.438 15.352 21.312 1 95.94 343 LEU B C 1
ATOM 5611 O O . LEU B 1 343 ? -20.359 15.805 21.984 1 95.94 343 LEU B O 1
ATOM 5615 N N . LYS B 1 344 ? -18.266 15.18 21.797 1 95.69 344 LYS B N 1
ATOM 5616 C CA . LYS B 1 344 ? -17.906 15.648 23.141 1 95.69 344 LYS B CA 1
ATOM 5617 C C . LYS B 1 344 ? -16.656 16.531 23.078 1 95.69 344 LYS B C 1
ATOM 5619 O O . LYS B 1 344 ? -15.586 16.078 22.672 1 95.69 344 LYS B O 1
ATOM 5624 N N . ARG B 1 345 ? -16.734 17.672 23.594 1 95.56 345 ARG B N 1
ATOM 5625 C CA . ARG B 1 345 ? -15.641 18.625 23.594 1 95.56 345 ARG B CA 1
ATOM 5626 C C . ARG B 1 345 ? -14.438 18.094 24.344 1 95.56 345 ARG B C 1
ATOM 5628 O O . ARG B 1 345 ? -13.289 18.375 23.984 1 95.56 345 ARG B O 1
ATOM 5635 N N . GLU B 1 346 ? -14.703 17.359 25.297 1 94.25 346 GLU B N 1
ATOM 5636 C CA . GLU B 1 346 ? -13.664 16.859 26.188 1 94.25 346 GLU B CA 1
ATOM 5637 C C . GLU B 1 346 ? -12.641 16.031 25.438 1 94.25 346 GLU B C 1
ATOM 5639 O O . GLU B 1 346 ? -11.461 16.016 25.781 1 94.25 346 GLU B O 1
ATOM 5644 N N . ILE B 1 347 ? -13.062 15.344 24.422 1 94 347 ILE B N 1
ATOM 5645 C CA . ILE B 1 347 ? -12.164 14.516 23.625 1 94 347 ILE B CA 1
ATOM 5646 C C . ILE B 1 347 ? -11.117 15.391 22.953 1 94 347 ILE B C 1
ATOM 5648 O O .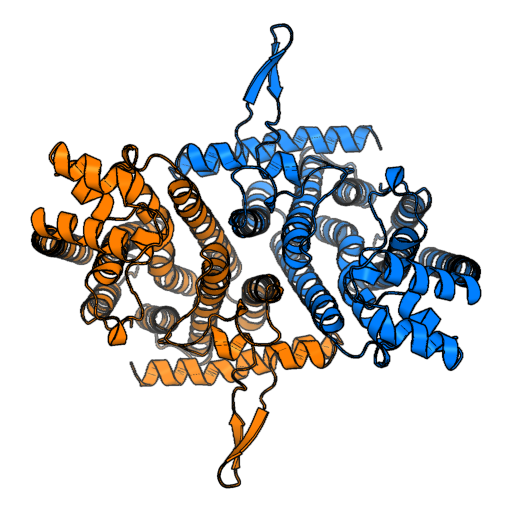 ILE B 1 347 ? -9.938 15.031 22.906 1 94 347 ILE B O 1
ATOM 5652 N N . PHE B 1 348 ? -11.531 16.5 22.453 1 95.12 348 PHE B N 1
ATOM 5653 C CA . PHE B 1 348 ? -10.648 17.406 21.734 1 95.12 348 PHE B CA 1
ATOM 5654 C C . PHE B 1 348 ? -9.711 18.141 22.688 1 95.12 348 PHE B C 1
ATOM 5656 O O . PHE B 1 348 ? -8.539 18.359 22.359 1 95.12 348 PHE B O 1
ATOM 5663 N N . LEU B 1 349 ? -10.203 18.453 23.859 1 93.81 349 LEU B N 1
ATOM 5664 C CA . LEU B 1 349 ? -9.359 19.047 24.891 1 93.81 349 LEU B CA 1
ATOM 5665 C C . LEU B 1 349 ? -8.242 18.094 25.297 1 93.81 349 LEU B C 1
ATOM 5667 O O . LEU B 1 349 ? -7.094 18.516 25.469 1 93.81 349 LEU B O 1
ATOM 5671 N N . MET B 1 350 ? -8.602 16.906 25.406 1 90 350 MET B N 1
ATOM 5672 C CA . MET B 1 350 ? -7.617 15.898 25.812 1 90 350 MET B CA 1
ATOM 5673 C C . MET B 1 350 ? -6.559 15.719 24.734 1 90 350 MET B C 1
ATOM 5675 O O . MET B 1 350 ? -5.371 15.594 25.031 1 90 350 MET B O 1
ATOM 5679 N N . LEU B 1 351 ? -7.027 15.641 23.5 1 90.44 351 LEU B N 1
ATOM 5680 C CA . LEU B 1 351 ? -6.078 15.492 22.391 1 90.44 351 LEU B CA 1
ATOM 5681 C C . LEU B 1 351 ? -5.133 16.688 22.328 1 90.44 351 LEU B C 1
ATOM 5683 O O . LEU B 1 351 ? -3.928 16.516 22.125 1 90.44 351 LEU B O 1
ATOM 5687 N N . PHE B 1 352 ? -5.672 17.859 22.5 1 92.5 352 PHE B N 1
ATOM 5688 C CA . PHE B 1 352 ? -4.867 19.062 22.453 1 92.5 352 PHE B CA 1
ATOM 5689 C C . PHE B 1 352 ? -3.857 19.094 23.594 1 92.5 352 PHE B C 1
ATOM 5691 O O . PHE B 1 352 ? -2.686 19.406 23.391 1 92.5 352 PHE B O 1
ATOM 5698 N N . GLN B 1 353 ? -4.246 18.672 24.766 1 87.5 353 GLN B N 1
ATOM 5699 C CA . GLN B 1 353 ? -3.379 18.656 25.938 1 87.5 353 GLN B CA 1
ATOM 5700 C C . GLN B 1 353 ? -2.295 17.578 25.812 1 87.5 353 GLN B C 1
ATOM 5702 O O . GLN B 1 353 ? -1.174 17.766 26.281 1 87.5 353 GLN B O 1
ATOM 5707 N N . GLY B 1 354 ? -2.65 16.516 25.234 1 81 354 GLY B N 1
ATOM 5708 C CA . GLY B 1 354 ? -1.676 15.453 25.016 1 81 354 GLY B CA 1
ATOM 5709 C C . GLY B 1 354 ? -0.543 15.875 24.094 1 81 354 GLY B C 1
ATOM 5710 O O . GLY B 1 354 ? 0.604 15.469 24.281 1 81 354 GLY B O 1
ATOM 5711 N N . PHE B 1 355 ? -0.77 16.688 23.156 1 75.31 355 PHE B N 1
ATOM 5712 C CA . PHE B 1 355 ? 0.246 17.172 22.234 1 75.31 355 PHE B CA 1
ATOM 5713 C C . PHE B 1 355 ? 1.168 18.172 22.922 1 75.31 355 PHE B C 1
ATOM 5715 O O . PHE B 1 355 ? 2.377 18.188 22.688 1 75.31 355 PHE B O 1
ATOM 5722 N N . ARG B 1 356 ? 0.685 19.062 23.766 1 60.19 356 ARG B N 1
ATOM 5723 C CA . ARG B 1 356 ? 1.443 20.125 24.406 1 60.19 356 ARG B CA 1
ATOM 5724 C C . ARG B 1 356 ? 2.529 19.547 25.312 1 60.19 356 ARG B C 1
ATOM 5726 O O . ARG B 1 356 ? 3.611 20.125 25.438 1 60.19 356 ARG B O 1
ATOM 5733 N N . LYS B 1 357 ? 2.355 18.672 26.109 1 52.62 357 LYS B N 1
ATOM 5734 C CA . LYS B 1 357 ? 3.301 18.141 27.094 1 52.62 357 LYS B CA 1
ATOM 5735 C C . LYS B 1 357 ? 4.363 17.281 26.422 1 52.62 357 LYS B C 1
ATOM 5737 O O . LYS B 1 357 ? 5.258 16.766 27.078 1 52.62 357 LYS B O 1
ATOM 5742 N N . GLY B 1 358 ? 4.48 17.625 25.078 1 54.84 358 GLY B N 1
ATOM 5743 C CA . GLY B 1 358 ? 5.414 16.734 24.406 1 54.84 358 GLY B CA 1
ATOM 5744 C C . GLY B 1 358 ? 5.027 15.273 24.5 1 54.84 358 GLY B C 1
ATOM 5745 O O . GLY B 1 358 ? 5.828 14.391 24.172 1 54.84 358 GLY B O 1
ATOM 5746 N N . ARG B 1 359 ? 3.967 15.211 25.359 1 44.88 359 ARG B N 1
ATOM 5747 C CA . ARG B 1 359 ? 3.457 13.883 25.672 1 44.88 359 ARG B CA 1
ATOM 5748 C C . ARG B 1 359 ? 2.604 13.336 24.531 1 44.88 359 ARG B C 1
ATOM 5750 O O . ARG B 1 359 ? 1.657 13.992 24.094 1 44.88 359 ARG B O 1
ATOM 5757 N N . GLN B 1 360 ? 3.152 12.945 23.438 1 42.22 360 GLN B N 1
ATOM 5758 C CA . GLN B 1 360 ? 2.301 12.18 22.531 1 42.22 360 GLN B CA 1
ATOM 5759 C C . GLN B 1 360 ? 1.316 11.312 23.312 1 42.22 360 GLN B C 1
ATOM 5761 O O . GLN B 1 360 ? 1.626 10.844 24.422 1 42.22 360 GLN B O 1
ATOM 5766 N N . PHE B 1 361 ? -0.003 11.195 23.234 1 34.31 361 PHE B N 1
ATOM 5767 C CA . PHE B 1 361 ? -0.996 10.562 24.094 1 34.31 361 PHE B CA 1
ATOM 5768 C C . PHE B 1 361 ? -0.382 9.406 24.875 1 34.31 361 PHE B C 1
ATOM 5770 O O . PHE B 1 361 ? 0.494 8.711 24.375 1 34.31 361 PHE B O 1
#

Organism: NCBI:txid173218